Protein 5U3F (pdb70)

Secondary structure (DSSP, 8-state):
--SEEEEEEEETTTEEEEEEEEES--EEE-TTBTHHHH--EEE--EEEEE-TTS-EEEESHHHHHHHHHHHHHHTT-PPPPHHHHHHHHHHHHHHHGGGSPPTTSS--EEEEEEEEE--B--SSS--SEEEEEEEEEE---EEEEE-SS-----TTSSTTS-BHHHHHTTHHHHHHHHTTT-SEEEEE-TTTS-BEEEESS-EEEEEES-GGG-EEEEE---SSS---HHHHHHHHHHHHTT-EEEEE--BHHHHHHHHHTTSEEEEEEEETTTEEEEEEEEEETTEEEESTTSSPPHHHHHHHHHHHHHHHTSS--TT--EEE--/---SEEEEEEEETTTEEEEEEEEES--EEE-TTBTHHHH--EEE--EEEEE-TTS-EEEESHHHHHHHHHHHHHHTT-PPPPHHHHHHHHHHHHHHHGGGSPPTTSS--EEEEEEEEE--B--SSS--SEEEEEEEEEE----EEEEE-SS-----TTTTTTS-BHHHHHTTHHHHHHHHHTT-SEEEEE-TTTS-BEEEESSSEEEEEES-GGG-EEEEEPP-SSS---HHHHHHHHHHHHHT-EEEEE--BHHHHHHHHHTT-EEEEEEEETTTEEEEEEEEEETTEEEE-TTSSPPHHHHHHHHHHHHHHHTSS--TT--EEE--

Organism: Mycobacterium tuberculosis (strain ATCC 25618 / H37Rv) (NCBI:txid83332)

B-factor: mean 23.97, std 9.22, range [9.83, 83.54]

InterPro domains:
  IPR001544 Aminotransferase class IV [PF01063] (76-323)
  IPR005786 Branched-chain amino acid aminotransferase II [PIRSF006468] (15-367)
  IPR005786 Branched-chain amino acid aminotransferase II [PTHR11825] (14-365)
  IPR005786 Branched-chain amino acid aminotransferase II [TIGR01123] (50-366)
  IPR018300 Aminotransferase, class IV, conserved site [PS00770] (240-273)
  IPR033939 Branched-chain aminotransferase [cd01557] (62-355)
  IPR036038 Aminotransferase-like, PLP-dependent enzymes [SSF56752] (4-364)
  IPR043131 Branched-chain-amino-acid aminotransferase-like, N-terminal [G3DSA:3.30.470.10] (30-364)
  IPR043132 Branched-chain-amino-acid aminotransferase-like, C-terminal [G3DSA:3.20.10.10] (178-350)

Nearest PDB structures (foldseek):
  5u3f-assembly1_A  TM=1.003E+00  e=4.393E-73  Mycobacterium tuberculosis H37Rv
  5u3f-assembly1_B  TM=1.001E+00  e=2.707E-70  Mycobacterium tuberculosis H37Rv
  3ht5-assembly1_A-2  TM=1.002E+00  e=5.177E-70  Mycobacterium tuberculosis
  3jz6-assembly1_B  TM=9.894E-01  e=5.009E-62  Mycolicibacterium smegmatis
  4dqn-assembly1_A-2  TM=9.386E-01  e=2.807E-36  Streptococcus mutans

Solvent-accessible surface area: 24014 Å² total; per-residue (Å²): 115,0,80,54,3,0,0,2,36,38,36,122,88,172,27,38,63,82,54,96,53,37,96,26,17,92,6,104,8,46,0,12,0,0,0,1,1,2,0,0,1,1,4,0,4,5,10,0,21,59,52,108,118,36,17,0,6,1,18,32,7,104,24,4,1,40,28,2,60,49,0,0,113,32,0,21,5,38,67,2,64,50,78,49,1,62,68,0,0,110,34,0,0,66,72,1,74,100,89,4,24,49,52,57,36,102,111,1,0,37,0,10,0,0,0,0,0,28,20,62,20,38,44,52,87,43,8,39,77,3,32,0,0,0,4,2,32,77,59,115,55,20,8,0,21,0,2,72,116,43,2,21,8,2,38,25,14,12,1,44,4,25,4,0,4,5,14,0,8,6,2,46,0,48,49,63,0,71,154,42,54,8,83,38,0,0,3,10,18,1,55,75,91,96,29,4,10,10,1,16,61,23,8,0,0,0,0,0,25,74,44,85,94,3,69,2,0,1,6,69,91,51,37,3,2,25,46,9,18,9,7,52,0,0,13,62,10,0,105,86,69,65,40,61,41,59,86,59,125,1,14,9,97,37,0,59,151,42,10,92,85,44,68,1,36,15,3,0,0,1,12,46,83,37,6,4,17,10,5,18,66,0,51,45,33,107,45,100,28,151,6,53,89,10,119,60,14,131,8,0,72,50,5,35,84,53,0,8,5,9,11,67,38,97,105,80,46,114,72,60,22,23,56,173,6,19,234,80,2,80,54,3,0,0,1,34,38,31,129,82,172,22,39,45,80,50,93,51,36,99,26,17,92,5,103,4,42,0,10,0,6,0,1,1,4,0,0,1,2,5,0,4,6,12,0,19,58,51,106,116,34,28,0,7,4,17,40,7,100,22,4,1,40,30,2,62,45,0,0,117,35,0,20,5,37,65,3,64,51,79,50,1,37,81,0,0,118,42,0,0,80,76,2,74,100,89,3,26,51,51,52,38,99,112,1,0,37,0,11,0,0,0,0,0,28,40,63,25,40,46,54,179,45,8,47,75,4,33,0,0,0,3,1,21,62,60,86,75,52,23,8,0,22,0,4,72,101,34,2,21,9,12,35,24,13,13,1,40,5,25,4,0,4,4,11,0,6,5,1,48,1,58,48,54,2,71,149,42,53,7,93,51,9,0,4,9,8,1,54,92,89,108,46,4,11,9,1,23,60,22,9,0,0,0,0,19,32,78,51,68,95,1,106,2,0,1,6,64,87,42,40,4,2,23,45,9,20,9,9,72,0,0,15,63,6,0,92,80,69,56,33,38,48,46,89,62,106,0,28,8,99,28,0,59,147,46,12,86,79,51,85,3,39,13,3,0,0,1,11,48,80,37,6,0,11,4,6,19,75,0,53,38,37,106,45,97,19,174,5,61,104,18,119,46,15,152,9,0,50,51,5,17,91,34,0,9,8,3,11,58,37,120,104,75,48,108,65,59,24,24,58,169,8,14

CATH classification: 3.30.470.10 (+1 more: 3.20.10.10)

GO terms:
  GO:0030170 pyridoxal phosphate binding (F, IDA)
  GO:0004084 branched-chain-amino-acid:2-oxoglutarate transaminase activity (F, IDA)
  GO:0071267 L-methionine salvage (P, IDA)
  GO:0009082 branched-chain amino acid biosynthetic process (P, IDA)
  GO:0005515 protein binding (F, IPI)
  GO:0018272 protein-pyridoxal-5-phosphate linkage via peptidyl-N6-pyridoxal phosphate-L-lysine (P, IDA)
  GO:0009081 branched-chain amino acid metabolic process (P, IDA)

Sequence (654 aa):
HTDHMVSIDYAEGRGWHNARVIPYGPIELDPSSAIVLHYAQEVFEGLKAYRWADGSIVSFRADANAARLRSSSARRLAIPELPDAVFIESLRQLIAVDKAWVPGAGGEEALYLRPFIFATEPGLGVRPATQYRYLLIASPAAPVSVWVSTEYVRACPGGTGAAKFGGNYAASLLAQAEAAENGCDQVVWLDAVERRYIEEMGGMNIFFVLGSGGSARLVTPELSGSLLPGITRDSLLQLAIDAGFAVEERRIDIDEWQKKAAAGEITEVFACGTAAVITPVARVRHGASEFRIADGQPGEVTMALRDTLTGIQRGTFADTHGWMARLGGYHTDHMVSIDYAEGRGWHNARVIPYGPIELDPSSAIVLHYAQEVFEGLKAYRWADGSIVSFRADANAARLRSSSARRLAIPELPDAVFIESLRQLIAVDKAWVPGAGGEEALYLRPFIFATEPGLGVRPATQYRYLLIASPAIAPVSVWVSTEYVRACPGGTGAAKFGGNYAASSLLAQAEAAENGCDQVVWLDAVERRYIEEMGGMNIFFVLGSGGSARLVTPELSGSLLPGITRDSLLQLAIDAGFAVEERRIDIDEWQKKAAAGEITEVFACGTAAVITPVARVRHGASEFRIADGQPGEVTMALRDTLTGIQRGTFADTHGWMARLG

Structure (mmCIF, N/CA/C/O backbone):
data_5U3F
#
_entry.id   5U3F
#
_cell.length_a   91.892
_cell.length_b   80.464
_cell.length_c   81.250
_cell.angle_alpha   90.00
_cell.angle_beta   90.00
_cell.angle_gamma   90.00
#
_symmetry.space_group_name_H-M   'P 21 21 21'
#
loop_
_entity.id
_entity.type
_entity.pdbx_description
1 polymer 'Branched-chain-amino-acid aminotransferase'
2 non-polymer '(5-hydroxy-6-methyl-4-{[(3-oxo-2,3-dihydro-1,2-oxazol-4-yl)amino]methyl}pyridin-3-yl)methyl dihydrogen phosphate'
3 water water
#
loop_
_atom_site.group_PDB
_atom_site.id
_atom_site.type_symbol
_atom_site.label_atom_id
_atom_site.label_alt_id
_atom_site.label_comp_id
_atom_site.label_asym_id
_atom_site.label_entity_id
_atom_site.label_seq_id
_atom_site.pdbx_PDB_ins_code
_atom_site.Cartn_x
_atom_site.Cartn_y
_atom_site.Cartn_z
_atom_site.occupancy
_atom_site.B_iso_or_equiv
_atom_site.auth_seq_id
_atom_site.auth_comp_id
_atom_site.auth_asym_id
_atom_site.auth_atom_id
_atom_site.pdbx_PDB_model_num
ATOM 1 N N . HIS A 1 35 ? -10.432 -1.238 -30.156 1.00 23.08 35 HIS A N 1
ATOM 2 C CA . HIS A 1 35 ? -10.972 -2.593 -30.081 1.00 21.40 35 HIS A CA 1
ATOM 3 C C . HIS A 1 35 ? -12.015 -2.822 -31.171 1.00 22.33 35 HIS A C 1
ATOM 4 O O . HIS A 1 35 ? -12.669 -1.887 -31.612 1.00 24.45 35 HIS A O 1
ATOM 11 N N . THR A 1 36 ? -12.181 -4.073 -31.583 1.00 20.43 36 THR A N 1
ATOM 12 C CA . THR A 1 36 ? -13.179 -4.425 -32.603 1.00 22.99 36 THR A CA 1
ATOM 13 C C . THR A 1 36 ? -14.570 -4.554 -31.981 1.00 21.14 36 THR A C 1
ATOM 14 O O . THR A 1 36 ? -14.749 -4.277 -30.790 1.00 22.40 36 THR A O 1
ATOM 18 N N . ASP A 1 37 ? -15.573 -4.944 -32.773 1.00 18.66 37 ASP A N 1
ATOM 19 C CA . ASP A 1 37 ? -16.967 -4.840 -32.305 1.00 17.51 37 ASP A CA 1
ATOM 20 C C . ASP A 1 37 ? -17.414 -5.922 -31.323 1.00 19.79 37 ASP A C 1
ATOM 21 O O . ASP A 1 37 ? -18.313 -5.678 -30.493 1.00 18.30 37 ASP A O 1
ATOM 26 N N . HIS A 1 38 ? -16.792 -7.099 -31.409 1.00 19.58 38 HIS A N 1
ATOM 27 C CA . HIS A 1 38 ? -17.207 -8.270 -30.651 1.00 19.12 38 HIS A CA 1
ATOM 28 C C . HIS A 1 38 ? -16.091 -8.852 -29.776 1.00 18.24 38 HIS A C 1
ATOM 29 O O . HIS A 1 38 ? -14.938 -8.434 -29.871 1.00 19.28 38 HIS A O 1
ATOM 36 N N . MET A 1 39 ? -16.467 -9.786 -28.913 1.00 21.35 39 MET A N 1
ATOM 37 C CA . MET A 1 39 ? -15.506 -10.545 -28.131 1.00 16.92 39 MET A CA 1
ATOM 38 C C . MET A 1 39 ? -16.069 -11.932 -27.879 1.00 21.23 39 MET A C 1
ATOM 39 O O . MET A 1 39 ? -17.293 -12.148 -27.919 1.00 19.73 39 MET A O 1
ATOM 44 N N . VAL A 1 40 ? -15.175 -12.885 -27.626 1.00 16.26 40 VAL A N 1
ATOM 45 C CA . VAL A 1 40 ? -15.602 -14.244 -27.357 1.00 19.14 40 VAL A CA 1
ATOM 46 C C . VAL A 1 40 ? -15.453 -14.479 -25.858 1.00 21.88 40 VAL A C 1
ATOM 47 O O . VAL A 1 40 ? -14.412 -14.158 -25.279 1.00 20.19 40 VAL A O 1
ATOM 51 N N . SER A 1 41 ? -16.514 -14.996 -25.248 1.00 15.67 41 SER A N 1
ATOM 52 C CA . SER A 1 41 ? -16.564 -15.315 -23.808 1.00 15.41 41 SER A CA 1
ATOM 53 C C . SER A 1 41 ? -16.754 -16.809 -23.575 1.00 16.83 41 SER A C 1
ATOM 54 O O . SER A 1 41 ? -17.601 -17.456 -24.210 1.00 17.11 41 SER A O 1
ATOM 57 N N . ILE A 1 42 ? -15.965 -17.365 -22.664 1.00 16.37 42 ILE A N 1
ATOM 58 C CA . ILE A 1 42 ? -16.102 -18.751 -22.244 1.00 15.32 42 ILE A CA 1
ATOM 59 C C . ILE A 1 42 ? -15.950 -18.824 -20.724 1.00 19.06 42 ILE A C 1
ATOM 60 O O . ILE A 1 42 ? -15.092 -18.141 -20.148 1.00 18.87 42 ILE A O 1
ATOM 65 N N . ASP A 1 43 ? -16.787 -19.635 -20.076 1.00 17.72 43 ASP A N 1
ATOM 66 C CA . ASP A 1 43 ? -16.781 -19.739 -18.623 1.00 19.33 43 ASP A CA 1
ATOM 67 C C . ASP A 1 43 ? -16.224 -21.083 -18.170 1.00 19.54 43 ASP A C 1
ATOM 68 O O . ASP A 1 43 ? -16.337 -22.100 -18.859 1.00 21.23 43 ASP A O 1
ATOM 73 N N . TYR A 1 44 ? -15.591 -21.072 -17.010 1.00 18.80 44 TYR A N 1
ATOM 74 C CA . TYR A 1 44 ? -15.211 -22.303 -16.346 1.00 18.76 44 TYR A CA 1
ATOM 75 C C . TYR A 1 44 ? -15.942 -22.446 -15.004 1.00 19.97 44 TYR A C 1
ATOM 76 O O . TYR A 1 44 ? -15.966 -21.509 -14.218 1.00 19.05 44 TYR A O 1
ATOM 85 N N . ALA A 1 45 ? -16.511 -23.624 -14.740 1.00 18.94 45 ALA A N 1
ATOM 86 C CA . ALA A 1 45 ? -17.026 -23.941 -13.404 1.00 23.36 45 ALA A CA 1
ATOM 87 C C . ALA A 1 45 ? -16.551 -25.334 -13.026 1.00 27.35 45 ALA A C 1
ATOM 88 O O . ALA A 1 45 ? -16.559 -26.240 -13.860 1.00 24.41 45 ALA A O 1
ATOM 90 N N . GLU A 1 46 ? -16.098 -25.502 -11.787 1.00 29.72 46 GLU A N 1
ATOM 91 C CA . GLU A 1 46 ? -15.519 -26.780 -11.374 1.00 34.52 46 GLU A CA 1
ATOM 92 C C . GLU A 1 46 ? -16.573 -27.880 -11.537 1.00 37.23 46 GLU A C 1
ATOM 93 O O . GLU A 1 46 ? -17.761 -27.675 -11.248 1.00 34.76 46 GLU A O 1
ATOM 99 N N . GLY A 1 47 ? -16.145 -29.018 -12.073 1.00 36.75 47 GLY A N 1
ATOM 100 C CA . GLY A 1 47 ? -17.064 -30.098 -12.374 1.00 44.43 47 GLY A CA 1
ATOM 101 C C . GLY A 1 47 ? -17.636 -30.032 -13.779 1.00 37.44 47 GLY A C 1
ATOM 102 O O . GLY A 1 47 ? -17.988 -31.059 -14.354 1.00 41.49 47 GLY A O 1
ATOM 103 N N . ARG A 1 48 ? -17.721 -28.829 -14.338 1.00 33.48 48 ARG A N 1
ATOM 104 C CA . ARG A 1 48 ? -18.291 -28.646 -15.673 1.00 30.36 48 ARG A CA 1
ATOM 105 C C . ARG A 1 48 ? -17.221 -28.349 -16.741 1.00 32.16 48 ARG A C 1
ATOM 106 O O . ARG A 1 48 ? -17.463 -28.492 -17.930 1.00 32.08 48 ARG A O 1
ATOM 114 N N . GLY A 1 49 ? -16.025 -27.957 -16.320 1.00 30.67 49 GLY A N 1
ATOM 115 C CA . GLY A 1 49 ? -15.001 -27.567 -17.281 1.00 26.57 49 GLY A CA 1
ATOM 116 C C . GLY A 1 49 ? -15.306 -26.249 -17.969 1.00 23.02 49 GLY A C 1
ATOM 117 O O . GLY A 1 49 ? -16.143 -25.467 -17.520 1.00 26.06 49 GLY A O 1
ATOM 118 N N . TRP A 1 50 ? -14.612 -26.002 -19.074 1.00 18.25 50 TRP A N 1
ATOM 119 C CA . TRP A 1 50 ? -14.847 -24.816 -19.870 1.00 21.35 50 TRP A CA 1
ATOM 120 C C . TRP A 1 50 ? -16.110 -25.010 -20.678 1.00 30.08 50 TRP A C 1
ATOM 121 O O . TRP A 1 50 ? -16.274 -26.029 -21.349 1.00 29.52 50 TRP A O 1
ATOM 132 N N . HIS A 1 51 ? -17.014 -24.042 -20.592 1.00 24.81 51 HIS A N 1
ATOM 133 C CA . HIS A 1 51 ? -18.306 -24.152 -21.255 1.00 27.69 51 HIS A CA 1
ATOM 134 C C . HIS A 1 51 ? -18.915 -22.792 -21.577 1.00 30.11 51 HIS A C 1
ATOM 135 O O . HIS A 1 51 ? -18.360 -21.743 -21.238 1.00 24.06 51 HIS A O 1
ATOM 142 N N . ASN A 1 52 ? -20.082 -22.833 -22.215 1.00 28.99 52 ASN A N 1
ATOM 143 C CA . ASN A 1 52 ? -20.871 -21.642 -22.513 1.00 27.57 52 ASN A CA 1
ATOM 144 C C . ASN A 1 52 ? -20.114 -20.632 -23.389 1.00 22.46 52 ASN A C 1
ATOM 145 O O . ASN A 1 52 ? -20.168 -19.430 -23.144 1.00 24.19 52 ASN A O 1
ATOM 150 N N . ALA A 1 53 ? -19.414 -21.128 -24.404 1.00 21.48 53 ALA A N 1
ATOM 151 C CA . ALA A 1 53 ? -18.699 -20.252 -25.330 1.00 23.13 53 ALA A CA 1
ATOM 152 C C . ALA A 1 53 ? -19.706 -19.478 -26.170 1.00 25.61 53 ALA A C 1
ATOM 153 O O . ALA A 1 53 ? -20.660 -20.052 -26.693 1.00 27.59 53 ALA A O 1
ATOM 155 N N . ARG A 1 54 ? -19.499 -18.171 -26.282 1.00 22.96 54 ARG A N 1
ATOM 156 C CA . ARG A 1 54 ? -20.424 -17.320 -26.996 1.00 25.12 54 ARG A CA 1
ATOM 157 C C . ARG A 1 54 ? -19.746 -16.057 -27.507 1.00 23.38 54 ARG A C 1
ATOM 158 O O . ARG A 1 54 ? -18.804 -15.531 -26.908 1.00 24.35 54 ARG A O 1
ATOM 166 N N . VAL A 1 55 ? -20.216 -15.599 -28.650 1.00 20.98 55 VAL A N 1
ATOM 167 C CA . VAL A 1 55 ? -19.734 -14.374 -29.252 1.00 18.21 55 VAL A CA 1
ATOM 168 C C . VAL A 1 55 ? -20.676 -13.257 -28.861 1.00 23.75 55 VAL A C 1
ATOM 169 O O . VAL A 1 55 ? -21.875 -13.352 -29.120 1.00 24.54 55 VAL A O 1
ATOM 173 N N . ILE A 1 56 ? -20.153 -12.203 -28.246 1.00 20.19 56 ILE A N 1
ATOM 174 C CA . ILE A 1 56 ? -20.997 -11.111 -27.768 1.00 16.83 56 ILE A CA 1
ATOM 175 C C . ILE A 1 56 ? -20.382 -9.762 -28.118 1.00 20.09 56 ILE A C 1
ATOM 176 O O . ILE A 1 56 ? -19.221 -9.700 -28.508 1.00 17.96 56 ILE A O 1
ATOM 181 N N . PRO A 1 57 ? -21.154 -8.667 -28.011 1.00 20.32 57 PRO A N 1
ATOM 182 C CA . PRO A 1 57 ? -20.507 -7.381 -28.273 1.00 16.78 57 PRO A CA 1
ATOM 183 C C . PRO A 1 57 ? -19.377 -7.096 -27.302 1.00 20.86 57 PRO A C 1
ATOM 184 O O . PRO A 1 57 ? -19.447 -7.548 -26.164 1.00 21.33 57 PRO A O 1
ATOM 188 N N . TYR A 1 58 ? -18.360 -6.363 -27.747 1.00 20.31 58 TYR A N 1
ATOM 189 C CA . TYR A 1 58 ? -17.358 -5.828 -26.820 1.00 16.45 58 TYR A CA 1
ATOM 190 C C . TYR A 1 58 ? -18.051 -4.848 -25.878 1.00 19.92 58 TYR A C 1
ATOM 191 O O . TYR A 1 58 ? -18.639 -3.856 -26.332 1.00 20.89 58 TYR A O 1
ATOM 200 N N . GLY A 1 59 ? -17.960 -5.093 -24.572 1.00 19.52 59 GLY A N 1
ATOM 201 C CA . GLY A 1 59 ? -18.634 -4.243 -23.602 1.00 18.96 59 GLY A CA 1
ATOM 202 C C . GLY A 1 59 ? -18.155 -4.550 -22.195 1.00 19.08 59 GLY A C 1
ATOM 203 O O . GLY A 1 59 ? -17.409 -5.503 -22.026 1.00 18.41 59 GLY A O 1
ATOM 204 N N . PRO A 1 60 ? -18.584 -3.750 -21.194 1.00 20.69 60 PRO A N 1
ATOM 205 C CA . PRO A 1 60 ? -18.194 -3.936 -19.788 1.00 19.48 60 PRO A CA 1
ATOM 206 C C . PRO A 1 60 ? -18.551 -5.305 -19.308 1.00 17.95 60 PRO A C 1
ATOM 207 O O . PRO A 1 60 ? -19.561 -5.868 -19.744 1.00 24.55 60 PRO A O 1
ATOM 211 N N . ILE A 1 61 ? -17.740 -5.852 -18.416 1.00 18.93 61 ILE A N 1
ATOM 212 C CA . ILE A 1 61 ? -18.084 -7.100 -17.773 1.00 19.64 61 ILE A CA 1
ATOM 213 C C . ILE A 1 61 ? -18.255 -6.856 -16.275 1.00 25.60 61 ILE A C 1
ATOM 214 O O . ILE A 1 61 ? -17.816 -5.832 -15.761 1.00 24.22 61 ILE A O 1
ATOM 219 N N . GLU A 1 62 ? -18.906 -7.781 -15.579 1.00 24.63 62 GLU A N 1
ATOM 220 C CA . GLU A 1 62 ? -19.143 -7.609 -14.154 1.00 20.53 62 GLU A CA 1
ATOM 221 C C . GLU A 1 62 ? -18.335 -8.591 -13.331 1.00 22.94 62 GLU A C 1
ATOM 222 O O . GLU A 1 62 ? -18.127 -9.736 -13.742 1.00 20.93 62 GLU A O 1
ATOM 228 N N . LEU A 1 63 ? -17.896 -8.130 -12.160 1.00 20.18 63 LEU A N 1
ATOM 229 C CA . LEU A 1 63 ? -17.209 -8.957 -11.178 1.00 17.56 63 LEU A CA 1
ATOM 230 C C . LEU A 1 63 ? -17.748 -8.669 -9.790 1.00 18.40 63 LEU A C 1
ATOM 231 O O . LEU A 1 63 ? -18.054 -7.523 -9.457 1.00 20.93 63 LEU A O 1
ATOM 236 N N . ASP A 1 64 ? -17.862 -9.711 -8.979 1.00 14.81 64 ASP A N 1
ATOM 237 C CA . ASP A 1 64 ? -18.079 -9.512 -7.540 1.00 19.40 64 ASP A CA 1
ATOM 238 C C . ASP A 1 64 ? -16.879 -8.751 -6.964 1.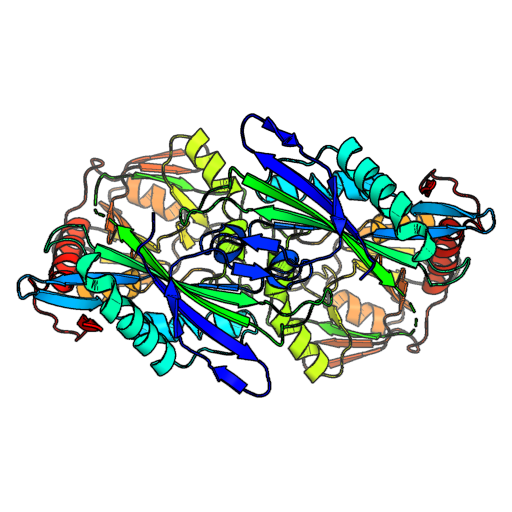00 18.73 64 ASP A C 1
ATOM 239 O O . ASP A 1 64 ? -15.764 -8.950 -7.414 1.00 16.93 64 ASP A O 1
ATOM 244 N N . PRO A 1 65 ? -17.100 -7.850 -5.991 1.00 18.63 65 PRO A N 1
ATOM 245 C CA . PRO A 1 65 ? -15.935 -7.170 -5.391 1.00 17.92 65 PRO A CA 1
ATOM 246 C C . PRO A 1 65 ? -14.867 -8.137 -4.825 1.00 16.36 65 PRO A C 1
ATOM 247 O O . PRO A 1 65 ? -13.689 -7.777 -4.775 1.00 17.78 65 PRO A O 1
ATOM 251 N N . SER A 1 66 ? -15.281 -9.339 -4.429 1.00 16.85 66 SER A N 1
ATOM 252 C CA A SER A 1 66 ? -14.331 -10.286 -3.859 0.55 17.96 66 SER A CA 1
ATOM 253 C CA B SER A 1 66 ? -14.389 -10.333 -3.844 0.45 17.96 66 SER A CA 1
ATOM 254 C C . SER A 1 66 ? -13.808 -11.265 -4.900 1.00 17.74 66 SER A C 1
ATOM 255 O O . SER A 1 66 ? -13.157 -12.238 -4.554 1.00 17.07 66 SER A O 1
ATOM 260 N N . ALA A 1 67 ? -14.084 -10.999 -6.182 1.00 17.65 67 ALA A N 1
ATOM 261 C CA . ALA A 1 67 ? -13.520 -11.867 -7.223 1.00 17.19 67 ALA A CA 1
ATOM 262 C C . ALA A 1 67 ? -11.997 -11.999 -7.053 1.00 15.90 67 ALA A C 1
ATOM 263 O O . ALA A 1 67 ? -11.274 -11.011 -6.923 1.00 15.29 67 ALA A O 1
ATOM 265 N N . ILE A 1 68 ? -11.514 -13.229 -7.084 1.00 14.94 68 ILE A N 1
ATOM 266 C CA . ILE A 1 68 ? -10.139 -13.516 -6.766 1.00 16.13 68 ILE A CA 1
ATOM 267 C C . ILE A 1 68 ? -9.139 -12.703 -7.618 1.00 15.70 68 ILE A C 1
ATOM 268 O O . ILE A 1 68 ? -8.108 -12.286 -7.097 1.00 16.87 68 ILE A O 1
ATOM 273 N N . VAL A 1 69 ? -9.461 -12.411 -8.880 1.00 13.38 69 VAL A N 1
ATOM 274 C CA . VAL A 1 69 ? -8.506 -11.682 -9.720 1.00 13.38 69 VAL A CA 1
ATOM 275 C C . VAL A 1 69 ? -8.233 -10.289 -9.186 1.00 14.05 69 VAL A C 1
ATOM 276 O O . VAL A 1 69 ? -7.145 -9.769 -9.374 1.00 13.78 69 VAL A O 1
ATOM 280 N N . LEU A 1 70 ? -9.206 -9.700 -8.496 1.00 16.07 70 LEU A N 1
ATOM 281 C CA . LEU A 1 70 ? -9.029 -8.352 -7.957 1.00 14.24 70 LEU A CA 1
ATOM 282 C C . LEU A 1 70 ? -8.165 -8.289 -6.686 1.00 14.23 70 LEU A C 1
ATOM 283 O O . LEU A 1 70 ? -7.793 -7.204 -6.268 1.00 15.85 70 LEU A O 1
ATOM 288 N N . HIS A 1 71 ? -7.839 -9.442 -6.109 1.00 14.49 71 HIS A N 1
ATOM 289 C CA . HIS A 1 71 ? -7.093 -9.513 -4.859 1.00 15.55 71 HIS A CA 1
ATOM 290 C C . HIS A 1 71 ? -5.780 -10.262 -5.035 1.00 13.58 71 HIS A C 1
ATOM 291 O O . HIS A 1 71 ? -4.723 -9.842 -4.514 1.00 13.39 71 HIS A O 1
ATOM 298 N N . TYR A 1 72 ? -5.827 -11.376 -5.760 1.00 15.21 72 TYR A N 1
ATOM 299 C CA . TYR A 1 72 ? -4.668 -12.246 -5.782 1.00 14.16 72 TYR A CA 1
ATOM 300 C C . TYR A 1 72 ? -4.215 -12.534 -7.197 1.00 15.14 72 TYR A C 1
ATOM 301 O O . TYR A 1 72 ? -3.435 -13.460 -7.402 1.00 14.69 72 TYR A O 1
ATOM 310 N N . ALA A 1 73 ? -4.691 -11.736 -8.156 1.00 13.25 73 ALA A N 1
ATOM 311 C CA . ALA A 1 73 ? -4.092 -11.651 -9.477 1.00 16.14 73 ALA A CA 1
ATOM 312 C C . ALA A 1 73 ? -3.980 -13.003 -10.212 1.00 15.07 73 ALA A C 1
ATOM 313 O O . ALA A 1 73 ? -3.022 -13.234 -10.937 1.00 13.02 73 ALA A O 1
ATOM 315 N N . GLN A 1 74 ? -4.955 -13.887 -10.026 1.00 14.81 74 GLN A N 1
ATOM 316 C CA . GLN A 1 74 ? -4.903 -15.177 -10.691 1.00 11.83 74 GLN A CA 1
ATOM 317 C C . GLN A 1 74 ? -5.414 -15.018 -12.113 1.00 12.97 74 GLN A C 1
ATOM 318 O O . GLN A 1 74 ? -6.623 -15.029 -12.363 1.00 14.96 74 GLN A O 1
ATOM 324 N N . GLU A 1 75 ? -4.463 -14.839 -13.021 1.00 14.69 75 GLU A N 1
ATOM 325 C CA . GLU A 1 75 ? -4.736 -14.474 -14.409 1.00 13.75 75 GLU A CA 1
ATOM 326 C C . GLU A 1 75 ? -3.530 -14.790 -15.289 1.00 14.51 75 GLU A C 1
ATOM 327 O O . GLU A 1 75 ? -2.372 -14.681 -14.851 1.00 13.20 75 GLU A O 1
ATOM 333 N N . VAL A 1 76 ? -3.807 -15.136 -16.543 1.00 12.90 76 VAL A N 1
ATOM 334 C CA . VAL A 1 76 ? -2.761 -15.354 -17.547 1.00 11.88 76 VAL A CA 1
ATOM 335 C C . VAL A 1 76 ? -3.280 -14.914 -18.916 1.00 15.73 76 VAL A C 1
ATOM 336 O O . VAL A 1 76 ? -4.501 -14.820 -19.137 1.00 13.94 76 VAL A O 1
ATOM 340 N N . PHE A 1 77 ? -2.362 -14.632 -19.837 1.00 15.09 77 PHE A N 1
ATOM 341 C CA . PHE A 1 77 ? -2.783 -14.103 -21.140 1.00 12.79 77 PHE A CA 1
ATOM 342 C C . PHE A 1 77 ? -1.843 -14.485 -22.287 1.00 15.29 77 PHE A C 1
ATOM 343 O O . PHE A 1 77 ? -0.778 -15.048 -22.079 1.00 14.59 77 PHE A O 1
ATOM 351 N N . GLU A 1 78 ? -2.289 -14.196 -23.511 1.00 11.63 78 GLU A N 1
ATOM 352 C CA . GLU A 1 78 ? -1.532 -14.465 -24.722 1.00 14.09 78 GLU A CA 1
ATOM 353 C C . GLU A 1 78 ? -1.618 -13.269 -25.643 1.00 13.90 78 GLU A C 1
ATOM 354 O O . GLU A 1 78 ? -2.339 -12.310 -25.349 1.00 14.43 78 GLU A O 1
ATOM 360 N N . GLY A 1 79 ? -0.866 -13.310 -26.750 1.00 13.30 79 GLY A N 1
ATOM 361 C CA . GLY A 1 79 ? -0.952 -12.300 -27.781 1.00 14.99 79 GLY A CA 1
ATOM 362 C C . GLY A 1 79 ? -0.458 -12.874 -29.091 1.00 13.69 79 GLY A C 1
ATOM 363 O O . GLY A 1 79 ? 0.539 -13.595 -29.130 1.00 17.21 79 GLY A O 1
ATOM 364 N N . LEU A 1 80 ? -1.183 -12.585 -30.159 1.00 15.44 80 LEU A N 1
ATOM 365 C CA . LEU A 1 80 ? -0.864 -13.131 -31.485 1.00 13.22 80 LEU A CA 1
ATOM 366 C C . LEU A 1 80 ? -1.633 -12.332 -32.511 1.00 15.28 80 LEU A C 1
ATOM 367 O O . LEU A 1 80 ? -2.518 -11.569 -32.152 1.00 17.22 80 LEU A O 1
ATOM 372 N N . LYS A 1 81 ? -1.287 -12.488 -33.792 1.00 13.95 81 LYS A N 1
ATOM 373 C CA . LYS A 1 81 ? -1.924 -11.666 -34.813 1.00 16.31 81 LYS A CA 1
ATOM 374 C C . LYS A 1 81 ? -2.679 -12.472 -35.844 1.00 14.61 81 LYS A C 1
ATOM 375 O O . LYS A 1 81 ? -2.367 -13.642 -36.062 1.00 20.14 81 LYS A O 1
ATOM 381 N N . ALA A 1 82 ? -3.671 -11.820 -36.455 1.00 16.40 82 ALA A N 1
ATOM 382 C CA . ALA A 1 82 ? -4.360 -12.341 -37.639 1.00 16.37 82 ALA A CA 1
ATOM 383 C C . ALA A 1 82 ? -3.975 -11.483 -38.823 1.00 17.50 82 ALA A C 1
ATOM 384 O O . ALA A 1 82 ? -3.995 -10.241 -38.756 1.00 17.42 82 ALA A O 1
ATOM 386 N N . TYR A 1 83 ? -3.582 -12.147 -39.905 1.00 16.36 83 TYR A N 1
ATOM 387 C CA . TYR A 1 83 ? -3.077 -11.445 -41.083 1.00 17.85 83 TYR A CA 1
ATOM 388 C C . TYR A 1 83 ? -3.986 -11.691 -42.252 1.00 16.34 83 TYR A C 1
ATOM 389 O O . TYR A 1 83 ? -4.497 -12.806 -42.419 1.00 17.35 83 TYR A O 1
ATOM 398 N N . ARG A 1 84 ? -4.175 -10.670 -43.076 1.00 17.19 84 ARG A N 1
ATOM 399 C CA . ARG A 1 84 ? -4.920 -10.856 -44.330 1.00 15.94 84 ARG A CA 1
ATOM 400 C C . ARG A 1 84 ? -3.958 -11.157 -45.473 1.00 17.95 84 ARG A C 1
ATOM 401 O O . ARG A 1 84 ? -2.930 -10.498 -45.615 1.00 23.75 84 ARG A O 1
ATOM 409 N N . TRP A 1 85 ? -4.277 -12.155 -46.288 1.00 18.12 85 TRP A N 1
ATOM 410 C CA . TRP A 1 85 ? -3.413 -12.482 -47.421 1.00 17.89 85 TRP A CA 1
ATOM 411 C C . TRP A 1 85 ? -4.000 -12.035 -48.753 1.00 19.26 85 TRP A C 1
ATOM 412 O O . TRP A 1 85 ? -5.149 -11.631 -48.830 1.00 21.00 85 TRP A O 1
ATOM 423 N N . ALA A 1 86 ? -3.173 -12.071 -49.794 1.00 18.27 86 ALA A N 1
ATOM 424 C CA . ALA A 1 86 ? -3.577 -11.595 -51.117 1.00 17.98 86 ALA A CA 1
ATOM 425 C C . ALA A 1 86 ? -4.762 -12.366 -51.699 1.00 21.95 86 ALA A C 1
ATOM 426 O O . ALA A 1 86 ? -5.523 -11.820 -52.501 1.00 24.63 86 ALA A O 1
ATOM 428 N N . ASP A 1 87 ? -4.907 -13.633 -51.320 1.00 20.40 87 ASP A N 1
ATOM 429 C CA . ASP A 1 87 ? -5.992 -14.474 -51.834 1.00 23.61 87 ASP A CA 1
ATOM 430 C C . ASP A 1 87 ? -7.299 -14.273 -51.074 1.00 26.22 87 ASP A C 1
ATOM 431 O O . ASP A 1 87 ? -8.307 -14.940 -51.363 1.00 23.89 87 ASP A O 1
ATOM 436 N N . GLY A 1 88 ? -7.264 -13.353 -50.115 1.00 21.09 88 GLY A N 1
ATOM 437 C CA . GLY A 1 88 ? -8.435 -12.954 -49.347 1.00 23.45 88 GLY A CA 1
ATOM 438 C C . GLY A 1 88 ? -8.617 -13.731 -48.048 1.00 23.21 88 GLY A C 1
ATOM 439 O O . GLY A 1 88 ? -9.552 -13.471 -47.287 1.00 23.30 88 GLY A O 1
ATOM 440 N N . SER A 1 89 ? -7.740 -14.695 -47.796 1.00 18.77 89 SER A N 1
ATOM 441 C CA . SER A 1 89 ? -7.844 -15.481 -46.567 1.00 20.15 89 SER A CA 1
ATOM 442 C C . SER A 1 89 ? -7.298 -14.690 -45.366 1.00 22.25 89 SER A C 1
ATOM 443 O O . SER A 1 89 ? -6.535 -13.736 -45.525 1.00 20.11 89 SER A O 1
ATOM 446 N N . ILE A 1 90 ? -7.721 -15.097 -44.174 1.00 19.32 90 ILE A N 1
ATOM 447 C CA . ILE A 1 90 ? -7.202 -14.567 -42.916 1.00 19.07 90 ILE A CA 1
ATOM 448 C C . ILE A 1 90 ? -6.437 -15.720 -42.270 1.00 18.49 90 ILE A C 1
ATOM 449 O O . ILE A 1 90 ? -6.942 -16.840 -42.198 1.00 19.35 90 ILE A O 1
ATOM 454 N N . VAL A 1 91 ? -5.209 -15.460 -41.832 1.00 19.20 91 VAL A N 1
ATOM 455 C CA . VAL A 1 91 ? -4.384 -16.528 -41.308 1.00 15.05 91 VAL A CA 1
ATOM 456 C C . VAL A 1 91 ? -3.790 -16.167 -39.951 1.00 17.17 91 VAL A C 1
ATOM 457 O O . VAL A 1 91 ? -3.722 -14.993 -39.568 1.00 15.96 91 VAL A O 1
ATOM 461 N N . SER A 1 92 ? -3.370 -17.200 -39.239 1.00 17.96 92 SER A N 1
ATOM 462 C CA . SER A 1 92 ? -2.630 -17.049 -37.992 1.00 14.79 92 SER A CA 1
ATOM 463 C C . SER A 1 92 ? -1.184 -17.552 -38.176 1.00 19.61 92 SER A C 1
ATOM 464 O O . SER A 1 92 ? -0.899 -18.355 -39.075 1.00 15.61 92 SER A O 1
ATOM 467 N N . PHE A 1 93 ? -0.290 -17.075 -37.316 1.00 17.55 93 PHE A N 1
ATOM 468 C CA . PHE A 1 93 ? 1.112 -17.513 -37.293 1.00 16.56 93 PHE A CA 1
ATOM 469 C C . PHE A 1 93 ? 1.378 -18.279 -35.988 1.00 14.32 93 PHE A C 1
ATOM 470 O O . PHE A 1 93 ? 1.306 -17.698 -34.913 1.00 17.11 93 PHE A O 1
ATOM 478 N N . ARG A 1 94 ? 1.612 -19.584 -36.095 1.00 13.47 94 ARG A N 1
ATOM 479 C CA . ARG A 1 94 ? 1.905 -20.464 -34.967 1.00 15.76 94 ARG A CA 1
ATOM 480 C C . ARG A 1 94 ? 0.895 -20.339 -33.828 1.00 21.80 94 ARG A C 1
ATOM 481 O O . ARG A 1 94 ? 1.264 -20.385 -32.661 1.00 16.36 94 ARG A O 1
ATOM 489 N N . ALA A 1 95 ? -0.381 -20.189 -34.171 1.00 18.81 95 ALA A N 1
ATOM 490 C CA . ALA A 1 95 ? -1.422 -20.142 -33.146 1.00 15.08 95 ALA A CA 1
ATOM 491 C C . ALA A 1 95 ? -1.410 -21.386 -32.245 1.00 16.89 95 ALA A C 1
ATOM 492 O O . ALA A 1 95 ? -1.704 -21.284 -31.053 1.00 17.14 95 ALA A O 1
ATOM 494 N N . ASP A 1 96 ? -1.040 -22.549 -32.794 1.00 16.92 96 ASP A N 1
ATOM 495 C CA . ASP A 1 96 ? -0.953 -23.757 -31.982 1.00 20.33 96 ASP A CA 1
ATOM 496 C C . ASP A 1 96 ? 0.042 -23.589 -30.841 1.00 17.20 96 ASP A C 1
ATOM 497 O O . ASP A 1 96 ? -0.136 -24.179 -29.772 1.00 16.48 96 ASP A O 1
ATOM 502 N N . ALA A 1 97 ? 1.065 -22.776 -31.065 1.00 14.79 97 ALA A N 1
ATOM 503 C CA . ALA A 1 97 ? 2.073 -22.526 -30.038 1.00 14.65 97 ALA A CA 1
ATOM 504 C C . ALA A 1 97 ? 1.509 -21.649 -28.919 1.00 14.88 97 ALA A C 1
ATOM 505 O O . ALA A 1 97 ? 1.708 -21.918 -27.716 1.00 15.83 97 ALA A O 1
ATOM 507 N N . ASN A 1 98 ? 0.754 -20.631 -29.309 1.00 15.43 98 ASN A N 1
ATOM 508 C CA . ASN A 1 98 ? 0.072 -19.786 -28.333 1.00 16.91 98 ASN A CA 1
ATOM 509 C C . ASN A 1 98 ? -0.915 -20.582 -27.506 1.00 17.36 98 ASN A C 1
ATOM 510 O O . ASN A 1 98 ? -1.016 -20.389 -26.299 1.00 15.28 98 ASN A O 1
ATOM 515 N N . ALA A 1 99 ? -1.653 -21.473 -28.165 1.00 14.77 99 ALA A N 1
ATOM 516 C CA . ALA A 1 99 ? -2.624 -22.300 -27.456 1.00 15.55 99 ALA A CA 1
ATOM 517 C C . ALA A 1 99 ? -1.923 -23.087 -26.332 1.00 15.61 99 ALA A C 1
ATOM 518 O O . ALA A 1 99 ? -2.345 -23.088 -25.173 1.00 18.14 99 ALA A O 1
ATOM 520 N N . ALA A 1 100 ? -0.824 -23.741 -26.684 1.00 15.97 100 ALA A N 1
ATOM 521 C CA . ALA A 1 100 ? -0.080 -24.561 -25.743 1.00 18.42 100 ALA A CA 1
ATOM 522 C C . ALA A 1 100 ? 0.604 -23.710 -24.660 1.00 16.36 100 ALA A C 1
ATOM 523 O O . ALA A 1 100 ? 0.778 -24.150 -23.512 1.00 19.62 100 ALA A O 1
ATOM 525 N N . ARG A 1 101 ? 1.012 -22.502 -25.024 1.00 15.20 101 ARG A N 1
ATOM 526 C CA . ARG A 1 101 ? 1.687 -21.649 -24.039 1.00 17.35 101 ARG A CA 1
ATOM 527 C C . ARG A 1 101 ? 0.655 -21.078 -23.052 1.00 14.75 101 ARG A C 1
ATOM 528 O O . ARG A 1 101 ? 0.957 -20.946 -21.853 1.00 16.49 101 ARG A O 1
ATOM 536 N N . LEU A 1 102 ? -0.564 -20.790 -23.522 1.00 14.61 102 LEU A N 1
ATOM 537 C CA . LEU A 1 102 ? -1.613 -20.346 -22.592 1.00 11.62 102 LEU A CA 1
ATOM 538 C C . LEU A 1 102 ? -1.845 -21.455 -21.557 1.00 14.72 102 LEU A C 1
ATOM 539 O O . LEU A 1 102 ? -2.012 -21.171 -20.360 1.00 15.69 102 LEU A O 1
ATOM 544 N N . ARG A 1 103 ? -1.805 -22.716 -22.005 1.00 14.28 103 ARG A N 1
ATOM 545 C CA . ARG A 1 103 ? -1.933 -23.857 -21.076 1.00 14.10 103 ARG A CA 1
ATOM 546 C C . ARG A 1 103 ? -0.741 -23.962 -20.110 1.00 16.81 103 ARG A C 1
ATOM 547 O O . ARG A 1 103 ? -0.939 -24.208 -18.924 1.00 15.09 103 ARG A O 1
ATOM 555 N N . SER A 1 104 ? 0.487 -23.747 -20.577 1.00 14.02 104 SER A N 1
ATOM 556 C CA A SER A 1 104 ? 1.653 -23.814 -19.704 0.54 16.29 104 SER A CA 1
ATOM 557 C CA B SER A 1 104 ? 1.617 -23.855 -19.668 0.46 16.32 104 SER A CA 1
ATOM 558 C C . SER A 1 104 ? 1.588 -22.712 -18.630 1.00 15.08 104 SER A C 1
ATOM 559 O O . SER A 1 104 ? 1.875 -22.943 -17.451 1.00 17.11 104 SER A O 1
ATOM 564 N N . SER A 1 105 ? 1.203 -21.514 -19.057 1.00 16.80 105 SER A N 1
ATOM 565 C CA . SER A 1 105 ? 1.031 -20.371 -18.150 1.00 11.11 105 SER A CA 1
ATOM 566 C C . SER A 1 105 ? -0.061 -20.652 -17.122 1.00 15.22 105 SER A C 1
ATOM 567 O O . SER A 1 105 ? 0.151 -20.434 -15.919 1.00 14.75 105 SER A O 1
ATOM 570 N N . ALA A 1 106 ? -1.233 -21.092 -17.597 1.00 16.79 106 ALA A N 1
ATOM 571 C CA . ALA A 1 106 ? -2.330 -21.509 -16.732 1.00 14.28 106 ALA A CA 1
ATOM 572 C C . ALA A 1 106 ? -1.877 -22.541 -15.686 1.00 17.19 106 ALA A C 1
ATOM 573 O O . ALA A 1 106 ? -2.150 -22.370 -14.495 1.00 15.96 106 ALA A O 1
ATOM 575 N N . ARG A 1 107 ? -1.150 -23.577 -16.101 1.00 15.02 107 ARG A N 1
ATOM 576 C CA . ARG A 1 107 ? -0.700 -24.577 -15.117 1.00 14.05 107 ARG A CA 1
ATOM 577 C C . ARG A 1 107 ? 0.154 -23.974 -13.998 1.00 16.93 107 ARG A C 1
ATOM 578 O O . ARG A 1 107 ? -0.054 -24.310 -12.813 1.00 16.50 107 ARG A O 1
ATOM 586 N N . ARG A 1 108 ? 1.086 -23.081 -14.347 1.00 14.77 108 ARG A N 1
ATOM 587 C CA . ARG A 1 108 ? 1.944 -22.456 -13.345 1.00 19.07 108 ARG A CA 1
ATOM 588 C C . ARG A 1 108 ? 1.129 -21.603 -12.359 1.00 15.74 108 ARG A C 1
ATOM 589 O O . ARG A 1 108 ? 1.476 -21.490 -11.167 1.00 16.79 108 ARG A O 1
ATOM 597 N N . LEU A 1 109 ? 0.008 -21.054 -12.827 1.00 14.14 109 LEU A N 1
ATOM 598 C CA . LEU A 1 109 ? -0.851 -20.208 -11.984 1.00 16.56 109 LEU A CA 1
ATOM 599 C C . LEU A 1 109 ? -2.053 -20.946 -11.363 1.00 15.72 109 LEU A C 1
ATOM 600 O O . LEU A 1 109 ? -2.996 -20.314 -10.874 1.00 13.99 109 LEU A O 1
ATOM 605 N N . ALA A 1 110 ? -2.023 -22.278 -11.397 1.00 15.15 110 ALA A N 1
ATOM 606 C CA . ALA A 1 110 ? -3.108 -23.113 -10.859 1.00 17.29 110 ALA A CA 1
ATOM 607 C C . ALA A 1 110 ? -4.450 -22.791 -11.494 1.00 17.73 110 ALA A C 1
ATOM 608 O O . ALA A 1 110 ? -5.494 -22.833 -10.833 1.00 18.30 110 ALA A O 1
ATOM 610 N N . ILE A 1 111 ? -4.418 -22.484 -12.791 1.00 12.71 111 ILE A N 1
ATOM 611 C CA . ILE A 1 111 ? -5.618 -22.245 -13.563 1.00 14.50 111 ILE A CA 1
ATOM 612 C C . ILE A 1 111 ? -5.877 -23.475 -14.430 1.00 16.34 111 ILE A C 1
ATOM 613 O O . ILE A 1 111 ? -4.946 -23.982 -15.045 1.00 16.49 111 ILE A O 1
ATOM 618 N N . PRO A 1 112 ? -7.132 -23.967 -14.476 1.00 21.31 112 PRO A N 1
ATOM 619 C CA . PRO A 1 112 ? -7.513 -25.033 -15.415 1.00 15.42 112 PRO A CA 1
ATOM 620 C C . PRO A 1 112 ? -7.200 -24.676 -16.867 1.00 15.46 112 PRO A C 1
ATOM 621 O O . PRO A 1 112 ? -7.540 -23.591 -17.333 1.00 20.89 112 PRO A O 1
ATOM 625 N N . GLU A 1 113 ? -6.591 -25.608 -17.577 1.00 18.10 113 GLU A N 1
ATOM 626 C CA . GLU A 1 113 ? -6.185 -25.361 -18.962 1.00 16.98 113 GLU A CA 1
ATOM 627 C C . GLU A 1 113 ? -7.368 -25.245 -19.906 1.00 17.69 113 GLU A C 1
ATOM 628 O O . GLU A 1 113 ? -8.314 -26.039 -19.835 1.00 20.67 113 GLU A O 1
ATOM 634 N N . LEU A 1 114 ? -7.339 -24.238 -20.772 1.00 15.60 114 LEU A N 1
ATOM 635 C CA . LEU A 1 114 ? -8.275 -24.153 -21.881 1.00 20.32 114 LEU A CA 1
ATOM 636 C C . LEU A 1 114 ? -7.783 -25.099 -22.979 1.00 17.96 114 LEU A C 1
ATOM 637 O O . LEU A 1 114 ? -6.633 -24.993 -23.413 1.00 18.37 114 LEU A O 1
ATOM 642 N N . PRO A 1 115 ? -8.621 -26.061 -23.408 1.00 22.47 115 PRO A N 1
ATOM 643 C CA . PRO A 1 115 ? -8.144 -27.003 -24.437 1.00 18.83 115 PRO A CA 1
ATOM 644 C C . PRO A 1 115 ? -7.723 -26.285 -25.723 1.00 18.66 115 PRO A C 1
ATOM 645 O O . PRO A 1 115 ? -8.361 -25.275 -26.105 1.00 17.56 115 PRO A O 1
ATOM 649 N N . ASP A 1 116 ? -6.663 -26.770 -26.369 1.00 20.14 116 ASP A N 1
ATOM 650 C CA . ASP A 1 116 ? -6.152 -26.084 -27.566 1.00 17.68 116 ASP A CA 1
ATOM 651 C C . ASP A 1 116 ? -7.240 -25.935 -28.628 1.00 19.11 116 ASP A C 1
ATOM 652 O O . ASP A 1 116 ? -7.348 -24.896 -29.272 1.00 19.14 116 ASP A O 1
ATOM 657 N N . ALA A 1 117 ? -8.047 -26.977 -28.810 1.00 19.26 117 ALA A N 1
ATOM 658 C CA . ALA A 1 117 ? -9.112 -26.897 -29.812 1.00 21.87 117 ALA A CA 1
ATOM 659 C C . ALA A 1 117 ? -10.092 -25.759 -29.527 1.00 19.08 117 ALA A C 1
ATOM 660 O O . ALA A 1 117 ? -10.543 -25.089 -30.457 1.00 21.01 117 ALA A O 1
ATOM 662 N N . VAL A 1 118 ? -10.428 -25.540 -28.253 1.00 17.72 118 VAL A N 1
ATOM 663 C CA . VAL A 1 118 ? -11.319 -24.435 -27.894 1.00 19.60 118 VAL A CA 1
ATOM 664 C C . VAL A 1 118 ? -10.638 -23.064 -28.105 1.00 16.74 118 VAL A C 1
ATOM 665 O O . VAL A 1 118 ? -11.274 -22.088 -28.539 1.00 18.66 118 VAL A O 1
ATOM 669 N N . PHE A 1 119 ? -9.339 -22.993 -27.789 1.00 18.66 119 PHE A N 1
ATOM 670 C CA . PHE A 1 119 ? -8.539 -21.787 -28.026 1.00 16.86 119 PHE A CA 1
ATOM 671 C C . PHE A 1 119 ? -8.578 -21.430 -29.515 1.00 17.74 119 PHE A C 1
ATOM 672 O O . PHE A 1 119 ? -8.932 -20.314 -29.889 1.00 15.64 119 PHE A O 1
ATOM 680 N N . ILE A 1 120 ? -8.266 -22.408 -30.356 1.00 17.67 120 ILE A N 1
ATOM 681 C CA . ILE A 1 120 ? -8.223 -22.170 -31.797 1.00 17.50 120 ILE A CA 1
ATOM 682 C C . ILE A 1 120 ? -9.604 -21.785 -32.327 1.00 16.78 120 ILE A C 1
ATOM 683 O O . ILE A 1 120 ? -9.735 -20.843 -33.110 1.00 17.81 120 ILE A O 1
ATOM 688 N N . GLU A 1 121 ? -10.638 -22.502 -31.880 1.00 19.54 121 GLU A N 1
ATOM 689 C CA . GLU A 1 121 ? -12.001 -22.193 -32.303 1.00 18.96 121 GLU A CA 1
ATOM 690 C C . GLU A 1 121 ? -12.420 -20.752 -31.925 1.00 17.35 121 GLU A C 1
ATOM 691 O O . GLU A 1 121 ? -13.090 -20.096 -32.707 1.00 18.99 121 GLU A O 1
ATOM 697 N N . SER A 1 122 ? -12.014 -20.244 -30.748 1.00 16.32 122 SER A N 1
ATOM 698 C CA . SER A 1 122 ? -12.357 -18.873 -30.372 1.00 17.08 122 SER A CA 1
ATOM 699 C C . SER A 1 122 ? -11.744 -17.865 -31.351 1.00 16.35 122 SER A C 1
ATOM 700 O O . SER A 1 122 ? -12.367 -16.854 -31.673 1.00 16.08 122 SER A O 1
ATOM 703 N N . LEU A 1 123 ? -10.539 -18.156 -31.855 1.00 15.29 123 LEU A N 1
ATOM 704 C CA . LEU A 1 123 ? -9.919 -17.299 -32.841 1.00 15.60 123 LEU A CA 1
ATOM 705 C C . LEU A 1 123 ? -10.787 -17.275 -34.100 1.00 17.10 123 LEU A C 1
ATOM 706 O O . LEU A 1 123 ? -11.135 -16.215 -34.618 1.00 17.78 123 LEU A O 1
ATOM 711 N N . ARG A 1 124 ? -11.159 -18.464 -34.562 1.00 14.74 124 ARG A N 1
ATOM 712 C CA . ARG A 1 124 ? -12.036 -18.556 -35.753 1.00 18.40 124 ARG A CA 1
ATOM 713 C C . ARG A 1 124 ? -13.384 -17.818 -35.565 1.00 19.40 124 ARG A C 1
ATOM 714 O O . ARG A 1 124 ? -13.828 -17.081 -36.456 1.00 17.61 124 ARG A O 1
ATOM 722 N N . GLN A 1 125 ? -14.023 -18.004 -34.411 1.00 17.61 125 GLN A N 1
ATOM 723 C CA . GLN A 1 125 ? -15.295 -17.330 -34.111 1.00 16.00 125 GLN A CA 1
ATOM 724 C C . GLN A 1 125 ? -15.186 -15.808 -34.146 1.00 18.64 125 GLN A C 1
ATOM 725 O O . GLN A 1 125 ? -16.076 -15.116 -34.647 1.00 17.22 125 GLN A O 1
ATOM 731 N N . LEU A 1 126 ? -14.109 -15.248 -33.603 1.00 18.50 126 LEU A N 1
ATOM 732 C CA . LEU A 1 126 ? -13.998 -13.793 -33.599 1.00 20.11 126 LEU A CA 1
ATOM 733 C C . LEU A 1 126 ? -13.749 -13.239 -35.011 1.00 14.79 126 LEU A C 1
ATOM 734 O O . LEU A 1 126 ? -14.337 -12.225 -35.408 1.00 18.26 126 LEU A O 1
ATOM 739 N N . ILE A 1 127 ? -12.882 -13.898 -35.767 1.00 15.90 127 ILE A N 1
ATOM 740 C CA . ILE A 1 127 ? -12.604 -13.451 -37.126 1.00 18.75 127 ILE A CA 1
ATOM 741 C C . ILE A 1 127 ? -13.873 -13.547 -38.002 1.00 17.94 127 ILE A C 1
ATOM 742 O O . ILE A 1 127 ? -14.091 -12.729 -38.897 1.00 21.97 127 ILE A O 1
ATOM 747 N N . ALA A 1 128 ? -14.731 -14.523 -37.721 1.00 16.98 128 ALA A N 1
ATOM 748 C CA . ALA A 1 128 ? -15.924 -14.713 -38.555 1.00 19.23 128 ALA A CA 1
ATOM 749 C C . ALA A 1 128 ? -16.847 -13.493 -38.468 1.00 22.46 128 ALA A C 1
ATOM 750 O O . ALA A 1 128 ? -17.449 -13.103 -39.466 1.00 27.80 128 ALA A O 1
ATOM 752 N N . VAL A 1 129 ? -16.951 -12.879 -37.289 1.00 23.66 129 VAL A N 1
ATOM 753 C CA . VAL A 1 129 ? -17.824 -11.723 -37.128 1.00 21.32 129 VAL A CA 1
ATOM 754 C C . VAL A 1 129 ? -17.090 -10.390 -37.336 1.00 23.73 129 VAL A C 1
ATOM 755 O O . VAL A 1 129 ? -17.694 -9.408 -37.790 1.00 23.43 129 VAL A O 1
ATOM 759 N N . ASP A 1 130 ? -15.790 -10.336 -37.023 1.00 17.07 130 ASP A N 1
ATOM 760 C CA . ASP A 1 130 ? -15.069 -9.068 -37.112 1.00 21.59 130 ASP A CA 1
ATOM 761 C C . ASP A 1 130 ? -14.030 -9.063 -38.241 1.00 21.86 130 ASP A C 1
ATOM 762 O O . ASP A 1 130 ? -13.077 -8.286 -38.200 1.00 20.48 130 ASP A O 1
ATOM 767 N N . LYS A 1 131 ? -14.242 -9.904 -39.248 1.00 21.75 131 LYS A N 1
ATOM 768 C CA . LYS A 1 131 ? -13.317 -10.030 -40.377 1.00 23.35 131 LYS A CA 1
ATOM 769 C C . LYS A 1 131 ? -12.945 -8.693 -41.042 1.00 26.07 131 LYS A C 1
ATOM 770 O O . LYS A 1 131 ? -11.789 -8.488 -41.431 1.00 22.91 131 LYS A O 1
ATOM 776 N N . ALA A 1 132 ? -13.900 -7.765 -41.123 1.00 23.73 132 ALA A N 1
ATOM 777 C CA . ALA A 1 132 ? -13.656 -6.477 -41.791 1.00 26.14 132 ALA A CA 1
ATOM 778 C C . ALA A 1 132 ? -12.620 -5.618 -41.078 1.00 26.59 132 ALA A C 1
ATOM 779 O O . ALA A 1 132 ? -12.103 -4.656 -41.646 1.00 23.91 132 ALA A O 1
ATOM 781 N N . TRP A 1 133 ? -12.321 -5.972 -39.828 1.00 21.71 133 TRP A N 1
ATOM 782 C CA . TRP A 1 133 ? -11.335 -5.254 -39.031 1.00 20.72 133 TRP A CA 1
ATOM 783 C C . TRP A 1 133 ? -9.878 -5.660 -39.344 1.00 21.67 133 TRP A C 1
ATOM 784 O O . TRP A 1 133 ? -8.934 -4.952 -38.990 1.00 23.85 133 TRP A O 1
ATOM 795 N N . VAL A 1 134 ? -9.693 -6.813 -39.975 1.00 21.79 134 VAL A N 1
ATOM 796 C CA . VAL A 1 134 ? -8.349 -7.224 -40.329 1.00 19.81 134 VAL A CA 1
ATOM 797 C C . VAL A 1 134 ? -7.883 -6.330 -41.467 1.00 24.03 134 VAL A C 1
ATOM 798 O O . VAL A 1 134 ? -8.548 -6.262 -42.509 1.00 25.82 134 VAL A O 1
ATOM 802 N N . PRO A 1 135 ? -6.745 -5.644 -41.281 1.00 21.89 135 PRO A N 1
ATOM 803 C CA . PRO A 1 135 ? -6.247 -4.670 -42.266 1.00 21.56 135 PRO A CA 1
ATOM 804 C C . PRO A 1 135 ? -5.859 -5.352 -43.569 1.00 25.54 135 PRO A C 1
ATOM 805 O O . PRO A 1 135 ? -5.795 -6.576 -43.615 1.00 25.59 135 PRO A O 1
ATOM 809 N N . GLY A 1 136 ? -5.584 -4.561 -44.602 1.00 30.50 136 GLY A N 1
ATOM 810 C CA . GLY A 1 136 ? -5.245 -5.103 -45.907 1.00 27.38 136 GLY A CA 1
ATOM 811 C C . GLY A 1 136 ? -3.930 -5.864 -45.945 1.00 27.64 136 GLY A C 1
ATOM 812 O O . GLY A 1 136 ? -3.077 -5.749 -45.059 1.00 32.66 136 GLY A O 1
ATOM 813 N N . ALA A 1 137 ? -3.789 -6.686 -46.973 1.00 32.09 137 ALA A N 1
ATOM 814 C CA . ALA A 1 137 ? -2.502 -7.257 -47.311 1.00 36.39 137 ALA A CA 1
ATOM 815 C C . ALA A 1 137 ? -1.817 -6.244 -48.239 1.00 36.05 137 ALA A C 1
ATOM 816 O O . ALA A 1 137 ? -2.488 -5.600 -49.066 1.00 48.21 137 ALA A O 1
ATOM 818 N N . GLY A 1 138 ? -0.502 -6.094 -48.107 1.00 39.96 138 GLY A N 1
ATOM 819 C CA . GLY A 1 138 ? 0.302 -6.913 -47.204 1.00 37.66 138 GLY A CA 1
ATOM 820 C C . GLY A 1 138 ? 1.555 -6.181 -46.741 1.00 44.91 138 GLY A C 1
ATOM 821 O O . GLY A 1 138 ? 2.564 -6.122 -47.451 1.00 39.44 138 GLY A O 1
ATOM 822 N N . GLY A 1 139 ? 1.488 -5.614 -45.541 1.00 35.92 139 GLY A N 1
ATOM 823 C CA . GLY A 1 139 ? 2.623 -4.925 -44.957 1.00 40.43 139 GLY A CA 1
ATOM 824 C C . GLY A 1 139 ? 2.798 -5.248 -43.481 1.00 41.71 139 GLY A C 1
ATOM 825 O O . GLY A 1 139 ? 2.759 -6.418 -43.079 1.00 42.61 139 GLY A O 1
ATOM 826 N N . GLU A 1 140 ? 3.002 -4.209 -42.673 1.00 40.29 140 GLU A N 1
ATOM 827 C CA . GLU A 1 140 ? 3.182 -4.375 -41.234 1.00 37.08 140 GLU A CA 1
ATOM 828 C C . GLU A 1 140 ? 1.842 -4.534 -40.529 1.00 34.15 140 GLU A C 1
ATOM 829 O O . GLU A 1 140 ? 1.788 -4.972 -39.377 1.00 34.54 140 GLU A O 1
ATOM 835 N N . GLU A 1 141 ? 0.759 -4.171 -41.212 1.00 38.24 141 GLU A N 1
ATOM 836 C CA . GLU A 1 141 ? -0.548 -4.098 -40.558 1.00 35.39 141 GLU A CA 1
ATOM 837 C C . GLU A 1 141 ? -1.189 -5.470 -40.363 1.00 27.69 141 GLU A C 1
ATOM 838 O O . GLU A 1 141 ? -1.195 -6.306 -41.266 1.00 24.90 141 GLU A O 1
ATOM 844 N N . ALA A 1 142 ? -1.743 -5.692 -39.173 1.00 21.18 142 ALA A N 1
ATOM 845 C CA . ALA A 1 142 ? -2.459 -6.930 -38.891 1.00 20.44 142 ALA A CA 1
ATOM 846 C C . ALA A 1 142 ? -3.432 -6.666 -37.743 1.00 18.20 142 ALA A C 1
ATOM 847 O O . ALA A 1 142 ? -3.497 -5.554 -37.234 1.00 23.42 142 ALA A O 1
ATOM 849 N N . LEU A 1 143 ? -4.188 -7.671 -37.329 1.00 16.33 143 LEU A N 1
ATOM 850 C CA . LEU A 1 143 ? -5.099 -7.472 -36.214 1.00 20.01 143 LEU A CA 1
ATOM 851 C C . LEU A 1 143 ? -4.504 -8.173 -35.009 1.00 17.35 143 LEU A C 1
ATOM 852 O O . LEU A 1 143 ? -4.171 -9.357 -35.107 1.00 17.51 143 LEU A O 1
ATOM 857 N N . TYR A 1 144 ? -4.354 -7.460 -33.884 1.00 16.39 144 TYR A N 1
ATOM 858 C CA . TYR A 1 144 ? -3.836 -8.080 -32.656 1.00 16.18 144 TYR A CA 1
ATOM 859 C C . TYR A 1 144 ? -4.946 -8.774 -31.875 1.00 15.92 144 TYR A C 1
ATOM 860 O O . TYR A 1 144 ? -6.010 -8.199 -31.625 1.00 20.59 144 TYR A O 1
ATOM 869 N N . LEU A 1 145 ? -4.675 -10.010 -31.488 1.00 14.39 145 LEU A N 1
ATOM 870 C CA . LEU A 1 145 ? -5.621 -10.846 -30.759 1.00 14.86 145 LEU A CA 1
ATOM 871 C C . LEU A 1 145 ? -5.106 -11.044 -29.338 1.00 14.24 145 LEU A C 1
ATOM 872 O O . LEU A 1 145 ? -3.949 -11.411 -29.162 1.00 13.14 145 LEU A O 1
ATOM 877 N N . ARG A 1 146 ? -5.974 -10.788 -28.362 1.00 14.44 146 ARG A N 1
ATOM 878 C CA . ARG A 1 146 ? -5.608 -10.876 -26.936 1.00 12.35 146 ARG A CA 1
ATOM 879 C C . ARG A 1 146 ? -6.511 -11.921 -26.266 1.00 13.90 146 ARG A C 1
ATOM 880 O O . ARG A 1 146 ? -7.657 -11.627 -25.869 1.00 15.63 146 ARG A O 1
ATOM 888 N N . PRO A 1 147 ? -6.028 -13.168 -26.177 1.00 12.00 147 PRO A N 1
ATOM 889 C CA . PRO A 1 147 ? -6.740 -14.158 -25.359 1.00 13.94 147 PRO A CA 1
ATOM 890 C C . PRO A 1 147 ? -6.330 -14.021 -23.905 1.00 17.76 147 PRO A C 1
ATOM 891 O O . PRO A 1 147 ? -5.145 -13.838 -23.654 1.00 14.11 147 PRO A O 1
ATOM 895 N N . PHE A 1 148 ? -7.269 -14.086 -22.960 1.00 14.01 148 PHE A N 1
ATOM 896 C CA . PHE A 1 148 ? -6.855 -13.999 -21.563 1.00 16.48 148 PHE A CA 1
ATOM 897 C C . PHE A 1 148 ? -7.824 -14.662 -20.609 1.00 15.04 148 PHE A C 1
ATOM 898 O O . PHE A 1 148 ? -9.008 -14.777 -20.891 1.00 16.87 148 PHE A O 1
ATOM 906 N N . ILE A 1 149 ? -7.291 -15.106 -19.478 1.00 14.67 149 ILE A N 1
ATOM 907 C CA . ILE A 1 149 ? -8.076 -15.801 -18.478 1.00 16.16 149 ILE A CA 1
ATOM 908 C C . ILE A 1 149 ? -7.950 -15.107 -17.117 1.00 14.54 149 ILE A C 1
ATOM 909 O O . ILE A 1 149 ? -6.866 -14.668 -16.744 1.00 13.69 149 ILE A O 1
ATOM 914 N N . PHE A 1 150 ? -9.059 -14.997 -16.386 1.00 11.33 150 PHE A N 1
ATOM 915 C CA . PHE A 1 150 ? -8.983 -14.443 -15.039 1.00 14.16 150 PHE A CA 1
ATOM 916 C C . PHE A 1 150 ? -9.944 -15.154 -14.091 1.00 14.55 150 PHE A C 1
ATOM 917 O O . PHE A 1 150 ? -11.019 -15.618 -14.490 1.00 16.69 150 PHE A O 1
ATOM 925 N N . ALA A 1 151 ? -9.521 -15.258 -12.831 1.00 14.64 151 ALA A N 1
ATOM 926 C CA . ALA A 1 151 ? -10.339 -15.869 -11.784 1.00 12.70 151 ALA A CA 1
ATOM 927 C C . ALA A 1 151 ? -11.519 -14.971 -11.408 1.00 17.55 151 ALA A C 1
ATOM 928 O O . ALA A 1 151 ? -11.334 -13.785 -11.105 1.00 16.66 151 ALA A O 1
ATOM 930 N N . THR A 1 152 ? -12.726 -15.530 -11.390 1.00 16.66 152 THR A N 1
ATOM 931 C CA . THR A 1 152 ? -13.913 -14.716 -11.120 1.00 14.22 152 THR A CA 1
ATOM 932 C C . THR A 1 152 ? -14.639 -15.124 -9.839 1.00 17.29 152 THR A C 1
ATOM 933 O O . THR A 1 152 ? -15.528 -14.398 -9.352 1.00 18.02 152 THR A O 1
ATOM 937 N N . GLU A 1 153 ? -14.275 -16.274 -9.291 1.00 18.13 153 GLU A N 1
ATOM 938 C CA . GLU A 1 153 ? -14.937 -16.746 -8.076 1.00 17.47 153 GLU A CA 1
ATOM 939 C C . GLU A 1 153 ? -14.782 -15.750 -6.937 1.00 19.29 153 GLU A C 1
ATOM 940 O O . GLU A 1 153 ? -13.658 -15.326 -6.628 1.00 18.61 153 GLU A O 1
ATOM 946 N N . PRO A 1 154 ? -15.915 -15.376 -6.315 1.00 17.43 154 PRO A N 1
ATOM 947 C CA . PRO A 1 154 ? -15.899 -14.497 -5.141 1.00 21.03 154 PRO A CA 1
ATOM 948 C C . PRO A 1 154 ? -15.288 -15.243 -3.957 1.00 24.25 154 PRO A C 1
ATOM 949 O O . PRO A 1 154 ? -15.619 -16.408 -3.759 1.00 25.06 154 PRO A O 1
ATOM 953 N N . GLY A 1 155 ? -14.382 -14.612 -3.219 1.00 26.17 155 GLY A N 1
ATOM 954 C CA . GLY A 1 155 ? -13.836 -15.231 -2.021 1.00 29.93 155 GLY A CA 1
ATOM 955 C C . GLY A 1 155 ? -12.466 -14.696 -1.662 1.00 28.47 155 GLY A C 1
ATOM 956 O O . GLY A 1 155 ? -11.584 -14.583 -2.515 1.00 25.55 155 GLY A O 1
ATOM 957 N N . LEU A 1 156 ? -12.271 -14.368 -0.389 1.00 22.63 156 LEU A N 1
ATOM 958 C CA . LEU A 1 156 ? -11.010 -13.773 0.011 1.00 22.20 156 LEU A CA 1
ATOM 959 C C . LEU A 1 156 ? -9.998 -14.793 0.535 1.00 20.51 156 LEU A C 1
ATOM 960 O O . LEU A 1 156 ? -8.857 -14.439 0.846 1.00 23.66 156 LEU A O 1
ATOM 965 N N . GLY A 1 157 ? -10.399 -16.061 0.637 1.00 19.45 157 GLY A N 1
ATOM 966 C CA . GLY A 1 157 ? -9.419 -17.119 0.836 1.00 24.18 157 GLY A CA 1
ATOM 967 C C . GLY A 1 157 ? -8.365 -17.192 -0.267 1.00 22.50 157 GLY A C 1
ATOM 968 O O . GLY A 1 157 ? -8.674 -17.113 -1.468 1.00 23.05 157 GLY A O 1
ATOM 969 N N . VAL A 1 158 ? -7.107 -17.345 0.130 1.00 25.37 158 VAL A N 1
ATOM 970 C CA . VAL A 1 158 ? -6.016 -17.441 -0.839 1.00 24.35 158 VAL A CA 1
ATOM 971 C C . VAL A 1 158 ? -5.849 -18.891 -1.307 1.00 28.90 158 VAL A C 1
ATOM 972 O O . VAL A 1 158 ? -5.199 -19.707 -0.650 1.00 27.34 158 VAL A O 1
ATOM 976 N N . ARG A 1 159 ? -6.461 -19.196 -2.445 1.00 20.63 159 ARG A N 1
ATOM 977 C CA . ARG A 1 159 ? -6.454 -20.539 -3.007 1.00 25.86 159 ARG A CA 1
ATOM 978 C C . ARG A 1 159 ? -6.845 -20.425 -4.482 1.00 24.19 159 ARG A C 1
ATOM 979 O O . ARG A 1 159 ? -7.398 -19.401 -4.889 1.00 23.27 159 ARG A O 1
ATOM 987 N N . PRO A 1 160 ? -6.569 -21.467 -5.282 1.00 22.97 160 PRO A N 1
ATOM 988 C CA . PRO A 1 160 ? -7.007 -21.408 -6.682 1.00 19.42 160 PRO A CA 1
ATOM 989 C C . PRO A 1 160 ? -8.522 -21.256 -6.779 1.00 22.29 160 PRO A C 1
ATOM 990 O O . PRO A 1 160 ? -9.269 -21.884 -6.021 1.00 24.83 160 PRO A O 1
ATOM 994 N N . ALA A 1 161 ? -8.977 -20.416 -7.708 1.00 18.88 161 ALA A N 1
ATOM 995 C CA . ALA A 1 161 ? -10.403 -20.255 -7.898 1.00 14.72 161 ALA A CA 1
ATOM 996 C C . ALA A 1 161 ? -11.027 -21.537 -8.442 1.00 20.01 161 ALA A C 1
ATOM 997 O O . ALA A 1 161 ? -10.327 -22.353 -9.053 1.00 20.09 161 ALA A O 1
ATOM 999 N N . THR A 1 162 ? -12.347 -21.678 -8.256 1.00 20.05 162 THR A N 1
ATOM 1000 C CA . THR A 1 162 ? -13.132 -22.725 -8.915 1.00 21.79 162 THR A CA 1
ATOM 1001 C C . THR A 1 162 ? -14.022 -22.196 -10.042 1.00 23.38 162 THR A C 1
ATOM 1002 O O . THR A 1 162 ? -14.796 -22.952 -10.642 1.00 21.40 162 THR A O 1
ATOM 1006 N N . GLN A 1 163 ? -13.922 -20.893 -10.315 1.00 18.51 163 GLN A N 1
ATOM 1007 C CA . GLN A 1 163 ? -14.665 -20.229 -11.390 1.00 17.28 163 GLN A CA 1
ATOM 1008 C C . GLN A 1 163 ? -13.721 -19.285 -12.121 1.00 17.35 163 GLN A C 1
ATOM 1009 O O . GLN A 1 163 ? -13.021 -18.511 -11.456 1.00 16.59 163 GLN A O 1
ATOM 1015 N N . TYR A 1 164 ? -13.733 -19.308 -13.454 1.00 15.08 164 TYR A N 1
ATOM 1016 C CA . TYR A 1 164 ? -12.906 -18.407 -14.275 1.00 16.36 164 TYR A CA 1
ATOM 1017 C C . TYR A 1 164 ? -13.679 -17.902 -15.475 1.00 17.99 164 TYR A C 1
ATOM 1018 O O . TYR A 1 164 ? -14.724 -18.450 -15.847 1.00 15.84 164 TYR A O 1
ATOM 1027 N N . ARG A 1 165 ? -13.136 -16.875 -16.113 1.00 14.87 165 ARG A N 1
ATOM 1028 C CA . ARG A 1 165 ? -13.652 -16.464 -17.410 1.00 14.05 165 ARG A CA 1
ATOM 1029 C C . ARG A 1 165 ? -12.485 -16.346 -18.383 1.00 17.30 165 ARG A C 1
ATOM 1030 O O . ARG A 1 165 ? -11.384 -15.932 -17.992 1.00 14.80 165 ARG A O 1
ATOM 1038 N N . TYR A 1 166 ? -12.737 -16.745 -19.634 1.00 14.55 166 TYR A N 1
ATOM 1039 C CA . TYR A 1 166 ? -11.844 -16.481 -20.755 1.00 17.38 166 TYR A CA 1
ATOM 1040 C C . TYR A 1 166 ? -12.504 -15.489 -21.678 1.00 15.19 166 TYR A C 1
ATOM 1041 O O . TYR A 1 166 ? -13.698 -15.621 -22.012 1.00 17.04 166 TYR A O 1
ATOM 1050 N N . LEU A 1 167 ? -11.748 -14.476 -22.071 1.00 14.24 167 LEU A N 1
ATOM 1051 C CA . LEU A 1 167 ? -12.216 -13.543 -23.093 1.00 16.51 167 LEU A CA 1
ATOM 1052 C C . LEU A 1 167 ? -11.208 -13.516 -24.227 1.00 17.36 167 LEU A C 1
ATOM 1053 O O . LEU A 1 167 ? -10.019 -13.702 -23.996 1.00 15.92 167 LEU A O 1
ATOM 1058 N N . LEU A 1 168 ? -11.693 -13.315 -25.455 1.00 13.77 168 LEU A N 1
ATOM 1059 C CA . LEU A 1 168 ? -10.831 -13.035 -26.600 1.00 16.10 168 LEU A CA 1
ATOM 1060 C C . LEU A 1 168 ? -11.268 -11.710 -27.182 1.00 16.84 168 LEU A C 1
ATOM 1061 O O . LEU A 1 168 ? -12.440 -11.565 -27.557 1.00 17.60 168 LEU A O 1
ATOM 1066 N N . ILE A 1 169 ? -10.357 -10.736 -27.210 1.00 16.38 169 ILE A N 1
ATOM 1067 C CA . ILE A 1 169 ? -10.639 -9.408 -27.765 1.00 17.45 169 ILE A CA 1
ATOM 1068 C C . ILE A 1 169 ? -9.621 -9.108 -28.859 1.00 16.98 169 ILE A C 1
ATOM 1069 O O . ILE A 1 169 ? -8.590 -9.763 -28.951 1.00 17.40 169 ILE A O 1
ATOM 1074 N N . ALA A 1 170 ? -9.925 -8.132 -29.703 1.00 15.79 170 ALA A N 1
ATOM 1075 C CA . ALA A 1 170 ? -9.076 -7.824 -30.842 1.00 14.78 170 ALA A CA 1
ATOM 1076 C C . ALA A 1 170 ? -8.846 -6.323 -30.914 1.00 17.46 170 ALA A C 1
ATOM 1077 O O . ALA A 1 170 ? -9.722 -5.544 -30.550 1.00 19.98 170 ALA A O 1
ATOM 1079 N N . SER A 1 171 ? -7.689 -5.917 -31.418 1.00 18.46 171 SER A N 1
ATOM 1080 C CA . SER A 1 171 ? -7.329 -4.503 -31.510 1.00 22.19 171 SER A CA 1
ATOM 1081 C C . SER A 1 171 ? -6.570 -4.237 -32.805 1.00 24.26 171 SER A C 1
ATOM 1082 O O . SER A 1 171 ? -5.662 -4.988 -33.152 1.00 24.20 171 SER A O 1
ATOM 1085 N N . PRO A 1 172 ? -6.913 -3.160 -33.520 1.00 33.87 172 PRO A N 1
ATOM 1086 C CA . PRO A 1 172 ? -6.142 -2.864 -34.736 1.00 33.86 172 PRO A CA 1
ATOM 1087 C C . PRO A 1 172 ? -4.661 -2.613 -34.416 1.00 33.88 172 PRO A C 1
ATOM 1088 O O . PRO A 1 172 ? -4.367 -1.876 -33.473 1.00 34.13 172 PRO A O 1
ATOM 1092 N N . ALA A 1 173 ? -3.748 -3.234 -35.164 1.00 36.18 173 ALA A N 1
ATOM 1093 C CA . ALA A 1 173 ? -2.317 -3.098 -34.889 1.00 39.24 173 ALA A CA 1
ATOM 1094 C C . ALA A 1 173 ? -1.534 -2.603 -36.106 1.00 43.84 173 ALA A C 1
ATOM 1095 O O . ALA A 1 173 ? -1.494 -3.257 -37.155 1.00 41.19 173 ALA A O 1
ATOM 1097 N N . ALA A 1 182 ? 12.676 1.006 -36.562 1.00 31.56 182 ALA A N 1
ATOM 1098 C CA . ALA A 1 182 ? 13.262 2.144 -35.856 1.00 35.97 182 ALA A CA 1
ATOM 1099 C C . ALA A 1 182 ? 14.093 1.706 -34.636 1.00 32.46 182 ALA A C 1
ATOM 1100 O O . ALA A 1 182 ? 13.524 1.258 -33.640 1.00 34.25 182 ALA A O 1
ATOM 1102 N N . PRO A 1 183 ? 15.437 1.848 -34.698 1.00 29.26 183 PRO A N 1
ATOM 1103 C CA . PRO A 1 183 ? 16.271 1.353 -33.586 1.00 32.65 183 PRO A CA 1
ATOM 1104 C C . PRO A 1 183 ? 15.939 2.020 -32.260 1.00 30.26 183 PRO A C 1
ATOM 1105 O O . PRO A 1 183 ? 15.541 3.185 -32.244 1.00 29.92 183 PRO A O 1
ATOM 1109 N N . VAL A 1 184 ? 16.073 1.276 -31.166 1.00 23.86 184 VAL A N 1
ATOM 1110 C CA . VAL A 1 184 ? 15.695 1.785 -29.848 1.00 23.77 184 VAL A CA 1
ATOM 1111 C C . VAL A 1 184 ? 16.888 1.783 -28.909 1.00 25.31 184 VAL A C 1
ATOM 1112 O O . VAL A 1 184 ? 17.888 1.104 -29.156 1.00 21.76 184 VAL A O 1
ATOM 1116 N N . SER A 1 185 ? 16.768 2.563 -27.838 1.00 22.17 185 SER A N 1
ATOM 1117 C CA . SER A 1 185 ? 17.744 2.585 -26.762 1.00 24.15 185 SER A CA 1
ATOM 1118 C C . SER A 1 185 ? 17.185 1.790 -25.598 1.00 24.17 185 SER A C 1
ATOM 1119 O O . SER A 1 185 ? 15.970 1.813 -25.356 1.00 23.03 185 SER A O 1
ATOM 1122 N N . VAL A 1 186 ? 18.056 1.085 -24.889 1.00 21.81 186 VAL A N 1
ATOM 1123 C CA . VAL A 1 186 ? 17.581 0.269 -23.776 1.00 26.00 186 VAL A CA 1
ATOM 1124 C C . VAL A 1 186 ? 18.272 0.613 -22.477 1.00 24.79 186 VAL A C 1
ATOM 1125 O O . VAL A 1 186 ? 19.462 0.926 -22.441 1.00 25.77 186 VAL A O 1
ATOM 1129 N N . TRP A 1 187 ? 17.494 0.549 -21.399 1.00 21.92 187 TRP A N 1
ATOM 1130 C CA . TRP A 1 187 ? 17.965 0.861 -20.056 1.00 21.11 187 TRP A CA 1
ATOM 1131 C C . TRP A 1 187 ? 18.127 -0.448 -19.276 1.00 23.31 187 TRP A C 1
ATOM 1132 O O . TRP A 1 187 ? 17.178 -1.230 -19.194 1.00 21.95 187 TRP A O 1
ATOM 1143 N N . VAL A 1 188 ? 19.326 -0.718 -18.770 1.00 19.01 188 VAL A N 1
ATOM 1144 C CA . VAL A 1 188 ? 19.558 -1.933 -17.988 1.00 23.66 188 VAL A CA 1
ATOM 1145 C C . VAL A 1 188 ? 19.082 -1.707 -16.562 1.00 25.12 188 VAL A C 1
ATOM 1146 O O . VAL A 1 188 ? 19.578 -0.822 -15.856 1.00 27.47 188 VAL A O 1
ATOM 1150 N N . SER A 1 189 ? 18.109 -2.498 -16.141 1.00 23.76 189 SER A N 1
ATOM 1151 C CA . SER A 1 189 ? 17.611 -2.371 -14.783 1.00 20.47 189 SER A CA 1
ATOM 1152 C C . SER A 1 189 ? 18.571 -3.035 -13.791 1.00 20.19 189 SER A C 1
ATOM 1153 O O . SER A 1 189 ? 18.812 -4.243 -13.857 1.00 22.50 189 SER A O 1
ATOM 1156 N N . THR A 1 190 ? 19.102 -2.245 -12.859 1.00 25.30 190 THR A N 1
ATOM 1157 C CA . THR A 1 190 ? 19.950 -2.794 -11.812 1.00 22.09 190 THR A CA 1
ATOM 1158 C C . THR A 1 190 ? 19.230 -2.841 -10.458 1.00 22.22 190 THR A C 1
ATOM 1159 O O . THR A 1 190 ? 19.522 -3.708 -9.640 1.00 25.37 190 THR A O 1
ATOM 1163 N N . GLU A 1 191 ? 18.277 -1.936 -10.265 1.00 19.56 191 GLU A N 1
ATOM 1164 C CA . GLU A 1 191 ? 17.536 -1.796 -9.014 1.00 28.65 191 GLU A CA 1
ATOM 1165 C C . GLU A 1 191 ? 16.399 -2.817 -8.874 1.00 24.83 191 GLU A C 1
ATOM 1166 O O . GLU A 1 191 ? 16.055 -3.237 -7.771 1.00 24.71 191 GLU A O 1
ATOM 1172 N N . TYR A 1 192 ? 15.808 -3.205 -9.999 1.00 22.56 192 TYR A N 1
ATOM 1173 C CA . TYR A 1 192 ? 14.610 -4.048 -9.990 1.00 21.46 192 TYR A CA 1
ATOM 1174 C C . TYR A 1 192 ? 14.827 -5.391 -10.672 1.00 22.86 192 TYR A C 1
ATOM 1175 O O . TYR A 1 192 ? 15.623 -5.517 -11.616 1.00 20.54 192 TYR A O 1
ATOM 1184 N N . VAL A 1 193 ? 14.111 -6.389 -10.170 1.00 22.45 193 VAL A N 1
ATOM 1185 C CA . VAL A 1 193 ? 14.120 -7.731 -10.739 1.00 19.77 193 VAL A CA 1
ATOM 1186 C C . VAL A 1 193 ? 12.687 -8.079 -11.047 1.00 20.59 193 VAL A C 1
ATOM 1187 O O . VAL A 1 193 ? 11.763 -7.835 -10.252 1.00 20.17 193 VAL A O 1
ATOM 1191 N N . ARG A 1 194 ? 12.507 -8.654 -12.226 1.00 20.14 194 ARG A N 1
ATOM 1192 C CA . ARG A 1 194 ? 11.209 -8.916 -12.785 1.00 20.80 194 ARG A CA 1
ATOM 1193 C C . ARG A 1 194 ? 10.641 -10.311 -12.452 1.00 19.71 194 ARG A C 1
ATOM 1194 O O . ARG A 1 194 ? 9.425 -10.508 -12.333 1.00 20.22 194 ARG A O 1
ATOM 1202 N N . ALA A 1 195 ? 11.541 -11.283 -12.348 1.00 20.28 195 ALA A N 1
ATOM 1203 C CA . ALA A 1 195 ? 11.156 -12.664 -12.074 1.00 17.33 195 ALA A CA 1
ATOM 1204 C C . ALA A 1 195 ? 12.389 -13.416 -11.586 1.00 17.95 195 ALA A C 1
ATOM 1205 O O . ALA A 1 195 ? 13.501 -12.938 -11.751 1.00 18.48 195 ALA A O 1
ATOM 1207 N N . CYS A 1 196 ? 12.201 -14.593 -11.008 1.00 17.93 196 CYS A N 1
ATOM 1208 C CA . CYS A 1 196 ? 13.351 -15.337 -10.483 1.00 22.36 196 CYS A CA 1
ATOM 1209 C C . CYS A 1 196 ? 13.141 -16.828 -10.640 1.00 19.39 196 CYS A C 1
ATOM 1210 O O . CYS A 1 196 ? 12.009 -17.265 -10.782 1.00 18.43 196 CYS A O 1
ATOM 1213 N N . PRO A 1 197 ? 14.238 -17.609 -10.657 1.00 22.45 197 PRO A N 1
ATOM 1214 C CA . PRO A 1 197 ? 14.098 -19.065 -10.740 1.00 22.20 197 PRO A CA 1
ATOM 1215 C C . PRO A 1 197 ? 13.125 -19.595 -9.699 1.00 15.90 197 PRO A C 1
ATOM 1216 O O . PRO A 1 197 ? 13.153 -19.160 -8.539 1.00 20.95 197 PRO A O 1
ATOM 1220 N N . GLY A 1 198 ? 12.259 -20.507 -10.126 1.00 21.01 198 GLY A N 1
ATOM 1221 C CA . GLY A 1 198 ? 11.251 -21.088 -9.252 1.00 22.07 198 GLY A CA 1
ATOM 1222 C C . GLY A 1 198 ? 9.971 -20.272 -9.225 1.00 22.56 198 GLY A C 1
ATOM 1223 O O . GLY A 1 198 ? 8.961 -20.680 -8.631 1.00 17.89 198 GLY A O 1
ATOM 1224 N N . GLY A 1 199 ? 10.025 -19.105 -9.866 1.00 17.19 199 GLY A N 1
ATOM 1225 C CA . GLY A 1 199 ? 8.881 -18.217 -9.953 1.00 17.71 199 GLY A CA 1
ATOM 1226 C C . GLY A 1 199 ? 8.076 -18.358 -11.249 1.00 16.33 199 GLY A C 1
ATOM 1227 O O . GLY A 1 199 ? 7.915 -19.459 -11.790 1.00 16.44 199 GLY A O 1
ATOM 1228 N N . THR A 1 200 ? 7.565 -17.231 -11.724 1.00 16.92 200 THR A N 1
ATOM 1229 C CA . THR A 1 200 ? 6.535 -17.203 -12.756 1.00 17.38 200 THR A CA 1
ATOM 1230 C C . THR A 1 200 ? 6.988 -16.611 -14.085 1.00 17.30 200 THR A C 1
ATOM 1231 O O . THR A 1 200 ? 6.168 -16.349 -14.964 1.00 15.98 200 THR A O 1
ATOM 1235 N N . GLY A 1 201 ? 8.291 -16.415 -14.228 1.00 17.60 201 GLY A N 1
ATOM 1236 C CA . GLY A 1 201 ? 8.846 -15.734 -15.401 1.00 16.77 201 GLY A CA 1
ATOM 1237 C C . GLY A 1 201 ? 8.767 -16.490 -16.723 1.00 17.16 201 GLY A C 1
ATOM 1238 O O . GLY A 1 201 ? 8.864 -15.871 -17.785 1.00 15.22 201 GLY A O 1
ATOM 1239 N N . ALA A 1 202 ? 8.610 -17.810 -16.680 1.00 17.03 202 ALA A N 1
ATOM 1240 C CA . ALA A 1 202 ? 8.420 -18.570 -17.918 1.00 20.72 202 ALA A CA 1
ATOM 1241 C C . ALA A 1 202 ? 6.935 -18.618 -18.273 1.00 19.19 202 ALA A C 1
ATOM 1242 O O . ALA A 1 202 ? 6.552 -19.186 -19.290 1.00 18.38 202 ALA A O 1
ATOM 1244 N N . ALA A 1 203 ? 6.100 -18.026 -17.424 1.00 12.85 203 ALA A N 1
ATOM 1245 C CA . ALA A 1 203 ? 4.664 -17.924 -17.705 1.00 20.07 203 ALA A CA 1
ATOM 1246 C C . ALA A 1 203 ? 4.303 -16.518 -18.187 1.00 16.30 203 ALA A C 1
ATOM 1247 O O . ALA A 1 203 ? 4.925 -15.542 -17.765 1.00 17.93 203 ALA A O 1
ATOM 1249 N N . LYS A 1 204 ? 3.288 -16.406 -19.046 1.00 14.63 204 LYS A N 1
ATOM 1250 C CA . LYS A 1 204 ? 2.790 -15.080 -19.435 1.00 14.97 204 LYS A CA 1
ATOM 1251 C C . LYS A 1 204 ? 1.713 -14.680 -18.441 1.00 15.78 204 LYS A C 1
ATOM 1252 O O . LYS A 1 204 ? 0.499 -14.929 -18.644 1.00 16.45 204 LYS A O 1
ATOM 1258 N N . PHE A 1 205 ? 2.179 -14.116 -17.331 1.00 15.28 205 PHE A N 1
ATOM 1259 C CA . PHE A 1 205 ? 1.361 -13.907 -16.140 1.00 16.32 205 PHE A CA 1
ATOM 1260 C C . PHE A 1 205 ? 1.381 -12.429 -15.790 1.00 16.58 205 PHE A C 1
ATOM 1261 O O . PHE A 1 205 ? 2.451 -11.828 -15.689 1.00 15.88 205 PHE A O 1
ATOM 1269 N N . GLY A 1 206 ? 0.192 -11.852 -15.598 1.00 19.03 206 GLY A N 1
ATOM 1270 C CA . GLY A 1 206 ? 0.060 -10.431 -15.354 1.00 17.80 206 GLY A CA 1
ATOM 1271 C C . GLY A 1 206 ? 1.005 -9.904 -14.283 1.00 15.49 206 GLY A C 1
ATOM 1272 O O . GLY A 1 206 ? 1.501 -8.779 -14.392 1.00 18.86 206 GLY A O 1
ATOM 1273 N N . GLY A 1 207 ? 1.255 -10.707 -13.261 1.00 18.28 207 GLY A N 1
ATOM 1274 C CA . GLY A 1 207 ? 2.121 -10.283 -12.164 1.00 22.10 207 GLY A CA 1
ATOM 1275 C C . GLY A 1 207 ? 3.543 -9.906 -12.583 1.00 22.55 207 GLY A C 1
ATOM 1276 O O . GLY A 1 207 ? 4.179 -9.032 -11.975 1.00 20.43 207 GLY A O 1
ATOM 1277 N N . ASN A 1 208 ? 4.061 -10.579 -13.604 1.00 17.63 208 ASN A N 1
ATOM 1278 C CA . ASN A 1 208 ? 5.404 -10.268 -14.077 1.00 21.84 208 ASN A CA 1
ATOM 1279 C C . ASN A 1 208 ? 5.465 -8.824 -14.614 1.00 16.37 208 ASN A C 1
ATOM 1280 O O . ASN A 1 208 ? 6.502 -8.124 -14.509 1.00 19.45 208 ASN A O 1
ATOM 1285 N N . TYR A 1 209 ? 4.372 -8.397 -15.256 1.00 17.05 209 TYR A N 1
ATOM 1286 C CA . TYR A 1 209 ? 4.308 -7.100 -15.896 1.00 13.22 209 TYR A CA 1
ATOM 1287 C C . TYR A 1 209 ? 4.094 -6.004 -14.865 1.00 13.07 209 TYR A C 1
ATOM 1288 O O . TYR A 1 209 ? 4.693 -4.951 -14.967 1.00 17.29 209 TYR A O 1
ATOM 1297 N N . ALA A 1 210 ? 3.296 -6.300 -13.848 1.00 20.88 210 ALA A N 1
ATOM 1298 C CA . ALA A 1 210 ? 3.098 -5.376 -12.733 1.00 18.24 210 ALA A CA 1
ATOM 1299 C C . ALA A 1 210 ? 4.414 -5.050 -12.049 1.00 14.01 210 ALA A C 1
ATOM 1300 O O . ALA A 1 210 ? 4.694 -3.886 -11.710 1.00 17.88 210 ALA A O 1
ATOM 1302 N N . ALA A 1 211 ? 5.209 -6.083 -11.801 1.00 18.46 211 ALA A N 1
ATOM 1303 C CA . ALA A 1 211 ? 6.500 -5.918 -11.128 1.00 15.76 211 ALA A CA 1
ATOM 1304 C C . ALA A 1 211 ? 7.473 -5.060 -11.946 1.00 22.35 211 ALA A C 1
ATOM 1305 O O . ALA A 1 211 ? 8.445 -4.552 -11.397 1.00 19.96 211 ALA A O 1
ATOM 1307 N N . SER A 1 212 ? 7.222 -4.927 -13.255 1.00 20.03 212 SER A N 1
ATOM 1308 C CA . SER A 1 212 ? 8.109 -4.194 -14.176 1.00 19.42 212 SER A CA 1
ATOM 1309 C C . SER A 1 212 ? 7.830 -2.709 -14.391 1.00 20.76 212 SER A C 1
ATOM 1310 O O . SER A 1 212 ? 8.615 -2.029 -15.053 1.00 18.66 212 SER A O 1
ATOM 1313 N N . LEU A 1 213 ? 6.711 -2.216 -13.874 1.00 19.49 213 LEU A N 1
ATOM 1314 C CA . LEU A 1 213 ? 6.246 -0.865 -14.162 1.00 19.33 213 LEU A CA 1
ATOM 1315 C C . LEU A 1 213 ? 7.200 0.224 -13.728 1.00 20.88 213 LEU A C 1
ATOM 1316 O O . LEU A 1 213 ? 7.447 1.169 -14.470 1.00 22.75 213 LEU A O 1
ATOM 1321 N N . LEU A 1 214 ? 7.759 0.104 -12.528 1.00 20.60 214 LEU A N 1
ATOM 1322 C CA . LEU A 1 214 ? 8.668 1.141 -12.037 1.00 22.82 214 LEU A CA 1
ATOM 1323 C C . LEU A 1 214 ? 9.952 1.273 -12.828 1.00 28.86 214 LEU A C 1
ATOM 1324 O O . LEU A 1 214 ? 10.493 2.370 -12.985 1.00 28.25 214 LEU A O 1
ATOM 1329 N N . ALA A 1 215 ? 10.478 0.146 -13.292 1.00 22.81 215 ALA A N 1
ATOM 1330 C CA . ALA A 1 215 ? 11.667 0.204 -14.136 1.00 24.74 215 ALA A CA 1
ATOM 1331 C C . ALA A 1 215 ? 11.396 0.797 -15.498 1.00 28.47 215 ALA A C 1
ATOM 1332 O O . ALA A 1 215 ? 12.240 1.466 -16.067 1.00 29.21 215 ALA A O 1
ATOM 1334 N N . GLN A 1 216 ? 10.185 0.590 -15.979 1.00 25.97 216 GLN A N 1
ATOM 1335 C CA . GLN A 1 216 ? 9.791 0.998 -17.315 1.00 24.32 216 GLN A CA 1
ATOM 1336 C C . GLN A 1 216 ? 9.566 2.526 -17.335 1.00 33.97 216 GLN A C 1
ATOM 1337 O O . GLN A 1 216 ? 10.007 3.197 -18.253 1.00 41.13 216 GLN A O 1
ATOM 1343 N N . ALA A 1 217 ? 9.073 3.088 -16.228 1.00 28.35 217 ALA A N 1
ATOM 1344 C CA . ALA A 1 217 ? 9.153 4.554 -15.963 1.00 40.55 217 ALA A CA 1
ATOM 1345 C C . ALA A 1 217 ? 10.576 5.123 -15.743 1.00 36.69 217 ALA A C 1
ATOM 1346 O O . ALA A 1 217 ? 10.863 6.261 -16.113 1.00 43.19 217 ALA A O 1
ATOM 1348 N N . GLU A 1 218 ? 11.458 4.363 -15.103 1.00 38.28 218 GLU A N 1
ATOM 1349 C CA . GLU A 1 218 ? 12.821 4.837 -14.861 1.00 35.90 218 GLU A CA 1
ATOM 1350 C C . GLU A 1 218 ? 13.619 4.879 -16.161 1.00 41.85 218 GLU A C 1
ATOM 1351 O O . GLU A 1 218 ? 14.527 5.700 -16.317 1.00 44.54 218 GLU A O 1
ATOM 1357 N N . ALA A 1 219 ? 13.283 3.985 -17.088 1.00 37.77 219 ALA A N 1
ATOM 1358 C CA . ALA A 1 219 ? 13.911 3.986 -18.404 1.00 34.54 219 ALA A CA 1
ATOM 1359 C C . ALA A 1 219 ? 13.594 5.286 -19.127 1.00 43.97 219 ALA A C 1
ATOM 1360 O O . ALA A 1 219 ? 14.498 6.016 -19.530 1.00 43.07 219 ALA A O 1
ATOM 1362 N N . ALA A 1 220 ? 12.300 5.560 -19.292 1.00 41.08 220 ALA A N 1
ATOM 1363 C CA . ALA A 1 220 ? 11.836 6.777 -19.959 1.00 48.26 220 ALA A CA 1
ATOM 1364 C C . ALA A 1 220 ? 12.414 8.042 -19.321 1.00 47.10 220 ALA A C 1
ATOM 1365 O O . ALA A 1 220 ? 12.580 9.056 -19.990 1.00 47.05 220 ALA A O 1
ATOM 1367 N N . GLU A 1 221 ? 12.725 7.973 -18.029 1.00 48.02 221 GLU A N 1
ATOM 1368 C CA . GLU A 1 221 ? 13.317 9.107 -17.323 1.00 48.65 221 GLU A CA 1
ATOM 1369 C C . GLU A 1 221 ? 14.821 9.193 -17.616 1.00 54.12 221 GLU A C 1
ATOM 1370 O O . GLU A 1 221 ? 15.501 10.134 -17.199 1.00 53.68 221 GLU A O 1
ATOM 1376 N N . ASN A 1 222 ? 15.336 8.205 -18.338 1.00 50.39 222 ASN A N 1
ATOM 1377 C CA . ASN A 1 222 ? 16.714 8.244 -18.813 1.00 44.29 222 ASN A CA 1
ATOM 1378 C C . ASN A 1 222 ? 16.728 8.306 -20.340 1.00 37.87 222 ASN A C 1
ATOM 1379 O O . ASN A 1 222 ? 17.762 8.103 -20.976 1.00 43.60 222 ASN A O 1
ATOM 1384 N N . GLY A 1 223 ? 15.558 8.582 -20.913 1.00 44.32 223 GLY A N 1
ATOM 1385 C CA . GLY A 1 223 ? 15.404 8.734 -22.351 1.00 36.81 223 GLY A CA 1
ATOM 1386 C C . GLY A 1 223 ? 15.548 7.439 -23.123 1.00 43.80 223 GLY A C 1
ATOM 1387 O O . GLY A 1 223 ? 15.786 7.453 -24.334 1.00 45.13 223 GLY A O 1
ATOM 1388 N N . CYS A 1 224 ? 15.403 6.313 -22.429 1.00 38.38 224 CYS A N 1
ATOM 1389 C CA . CYS A 1 224 ? 15.460 5.013 -23.086 1.00 36.73 224 CYS A CA 1
ATOM 1390 C C . CYS A 1 224 ? 14.079 4.504 -23.422 1.00 40.02 224 CYS A C 1
ATOM 1391 O O . CYS A 1 224 ? 13.102 4.809 -22.725 1.00 39.94 224 CYS A O 1
ATOM 1394 N N . ASP A 1 225 ? 14.013 3.699 -24.477 1.00 27.35 225 ASP A N 1
ATOM 1395 C CA . ASP A 1 225 ? 12.753 3.190 -24.999 1.00 31.38 225 ASP A CA 1
ATOM 1396 C C . ASP A 1 225 ? 12.271 1.952 -24.264 1.00 38.03 225 ASP A C 1
ATOM 1397 O O . ASP A 1 225 ? 11.073 1.737 -24.151 1.00 35.51 225 ASP A O 1
ATOM 1402 N N . GLN A 1 226 ? 13.205 1.112 -23.827 1.00 27.48 226 GLN A N 1
ATOM 1403 C CA . GLN A 1 226 ? 12.858 -0.182 -23.244 1.00 33.28 226 GLN A CA 1
ATOM 1404 C C . GLN A 1 226 ? 13.816 -0.545 -22.130 1.00 31.08 226 GLN A C 1
ATOM 1405 O O . GLN A 1 226 ? 14.882 0.059 -21.993 1.00 25.49 226 GLN A O 1
ATOM 1411 N N . VAL A 1 227 ? 13.420 -1.538 -21.335 1.00 25.47 227 VAL A N 1
ATOM 1412 C CA . VAL A 1 227 ? 14.232 -2.052 -20.232 1.00 20.48 227 VAL A CA 1
ATOM 1413 C C . VAL A 1 227 ? 14.805 -3.417 -20.587 1.00 20.41 227 VAL A C 1
ATOM 1414 O O . VAL A 1 227 ? 14.086 -4.242 -21.141 1.00 21.20 227 VAL A O 1
ATOM 1418 N N . VAL A 1 228 ? 16.087 -3.656 -20.290 1.00 17.84 228 VAL A N 1
ATOM 1419 C CA . VAL A 1 228 ? 16.610 -5.012 -20.329 1.00 16.31 228 VAL A CA 1
ATOM 1420 C C . VAL A 1 228 ? 16.801 -5.467 -18.888 1.00 19.82 228 VAL A C 1
ATOM 1421 O O . VAL A 1 228 ? 17.368 -4.743 -18.063 1.00 21.54 228 VAL A O 1
ATOM 1425 N N . TRP A 1 229 ? 16.297 -6.662 -18.610 1.00 17.41 229 TRP A N 1
ATOM 1426 C CA . TRP A 1 229 ? 16.246 -7.219 -17.272 1.00 18.28 229 TRP A CA 1
ATOM 1427 C C . TRP A 1 229 ? 17.417 -8.188 -17.046 1.00 21.12 229 TRP A C 1
ATOM 1428 O O . TRP A 1 229 ? 17.838 -8.885 -17.966 1.00 17.28 229 TRP A O 1
ATOM 1439 N N . LEU A 1 230 ? 17.930 -8.224 -15.816 1.00 19.54 230 LEU A N 1
ATOM 1440 C CA . LEU A 1 230 ? 19.041 -9.105 -15.462 1.00 19.43 230 LEU A CA 1
ATOM 1441 C C . LEU A 1 230 ? 18.570 -10.182 -14.498 1.00 17.97 230 LEU A C 1
ATOM 1442 O O . LEU A 1 230 ? 17.517 -10.037 -13.869 1.00 17.38 230 LEU A O 1
ATOM 1447 N N . ASP A 1 231 ? 19.348 -11.253 -14.378 1.00 18.61 231 ASP A N 1
ATOM 1448 C CA . ASP A 1 231 ? 18.904 -12.439 -13.641 1.00 18.01 231 ASP A CA 1
ATOM 1449 C C . ASP A 1 231 ? 18.895 -12.154 -12.147 1.00 22.19 231 ASP A C 1
ATOM 1450 O O . ASP A 1 231 ? 19.686 -11.359 -11.651 1.00 19.40 231 ASP A O 1
ATOM 1455 N N . ALA A 1 232 ? 17.973 -12.801 -11.454 1.00 18.88 232 ALA A N 1
ATOM 1456 C CA . ALA A 1 232 ? 17.722 -12.523 -10.048 1.00 19.24 232 ALA A CA 1
ATOM 1457 C C . ALA A 1 232 ? 18.861 -12.975 -9.133 1.00 23.41 232 ALA A C 1
ATOM 1458 O O . ALA A 1 232 ? 19.152 -12.347 -8.109 1.00 23.49 232 ALA A O 1
ATOM 1460 N N . VAL A 1 233 ? 19.480 -14.088 -9.480 1.00 21.59 233 VAL A N 1
ATOM 1461 C CA . VAL A 1 233 ? 20.458 -14.688 -8.576 1.00 24.86 233 VAL A CA 1
ATOM 1462 C C . VAL A 1 233 ? 21.796 -13.946 -8.559 1.00 24.95 233 VAL A C 1
ATOM 1463 O O . VAL A 1 233 ? 22.293 -13.580 -7.494 1.00 27.67 233 VAL A O 1
ATOM 1467 N N . GLU A 1 234 ? 22.387 -13.733 -9.731 1.00 23.05 234 GLU A N 1
ATOM 1468 C CA . GLU A 1 234 ? 23.696 -13.076 -9.819 1.00 25.61 234 GLU A CA 1
ATOM 1469 C C . GLU A 1 234 ? 23.640 -11.630 -10.340 1.00 28.27 234 GLU A C 1
ATOM 1470 O O . GLU A 1 234 ? 24.672 -10.964 -10.424 1.00 30.25 234 GLU A O 1
ATOM 1476 N N . ARG A 1 235 ? 22.444 -11.159 -10.698 1.00 24.31 235 ARG A N 1
ATOM 1477 C CA . ARG A 1 235 ? 22.227 -9.770 -11.123 1.00 22.29 235 ARG A CA 1
ATOM 1478 C C . ARG A 1 235 ? 23.202 -9.352 -12.224 1.00 20.91 235 ARG A C 1
ATOM 1479 O O . ARG A 1 235 ? 23.733 -8.240 -12.215 1.00 27.34 235 ARG A O 1
ATOM 1487 N N . ARG A 1 236 ? 23.416 -10.256 -13.176 1.00 20.75 236 ARG A N 1
ATOM 1488 C CA . ARG A 1 236 ? 24.462 -10.120 -14.200 1.00 20.59 236 ARG A CA 1
ATOM 1489 C C . ARG A 1 236 ? 23.977 -10.551 -15.574 1.00 23.67 236 ARG A C 1
ATOM 1490 O O . ARG A 1 236 ? 24.296 -9.922 -16.586 1.00 22.24 236 ARG A O 1
ATOM 1498 N N . TYR A 1 237 ? 23.277 -11.682 -15.613 1.00 22.34 237 TYR A N 1
ATOM 1499 C CA . TYR A 1 237 ? 22.969 -12.326 -16.887 1.00 19.10 237 TYR A CA 1
ATOM 1500 C C . TYR A 1 237 ? 21.746 -11.744 -17.525 1.00 21.30 237 TYR A C 1
ATOM 1501 O O . TYR A 1 237 ? 20.699 -11.572 -16.885 1.00 20.24 237 TYR A O 1
ATOM 1510 N N . ILE A 1 238 ? 21.900 -11.453 -18.810 1.00 18.37 238 ILE A N 1
ATOM 1511 C CA . ILE A 1 238 ? 20.836 -10.869 -19.604 1.00 18.98 238 ILE A CA 1
ATOM 1512 C C . ILE A 1 238 ? 19.686 -11.852 -19.651 1.00 17.95 238 ILE A C 1
ATOM 1513 O O . ILE A 1 238 ? 19.878 -13.043 -19.906 1.00 20.39 238 ILE A O 1
ATOM 1518 N N . GLU A 1 239 ? 18.487 -11.359 -19.402 1.00 15.98 239 GLU A N 1
ATOM 1519 C CA . GLU A 1 239 ? 17.286 -12.199 -19.523 1.00 16.14 239 GLU A CA 1
ATOM 1520 C C . GLU A 1 239 ? 16.483 -11.847 -20.791 1.00 17.11 239 GLU A C 1
ATOM 1521 O O . GLU A 1 239 ? 16.542 -12.547 -21.805 1.00 15.30 239 GLU A O 1
ATOM 1527 N N . GLU A 1 240 ? 15.755 -10.740 -20.726 1.00 16.49 240 GLU A N 1
ATOM 1528 C CA . GLU A 1 240 ? 14.908 -10.301 -21.832 1.00 19.72 240 GLU A CA 1
ATOM 1529 C C . GLU A 1 240 ? 14.564 -8.839 -21.635 1.00 17.59 240 GLU A C 1
ATOM 1530 O O . GLU A 1 240 ? 14.903 -8.242 -20.604 1.00 16.70 240 GLU A O 1
ATOM 1536 N N . MET A 1 241 ? 13.841 -8.275 -22.587 1.00 15.52 241 MET A N 1
ATOM 1537 C CA . MET A 1 241 ? 13.261 -6.958 -22.378 1.00 17.66 241 MET A CA 1
ATOM 1538 C C . MET A 1 241 ? 11.856 -7.066 -21.784 1.00 19.33 241 MET A C 1
ATOM 1539 O O . MET A 1 241 ? 11.350 -8.165 -21.576 1.00 16.22 241 MET A O 1
ATOM 1544 N N . GLY A 1 242 ? 11.227 -5.931 -21.510 1.00 16.69 242 GLY A N 1
ATOM 1545 C CA . GLY A 1 242 ? 9.901 -5.949 -20.909 1.00 18.94 242 GLY A CA 1
ATOM 1546 C C . GLY A 1 242 ? 8.840 -6.729 -21.669 1.00 20.99 242 GLY A C 1
ATOM 1547 O O . GLY A 1 242 ? 7.961 -7.342 -21.060 1.00 21.74 242 GLY A O 1
ATOM 1548 N N . GLY A 1 243 ? 8.906 -6.700 -22.999 1.00 19.19 243 GLY A N 1
ATOM 1549 C CA . GLY A 1 243 ? 7.906 -7.370 -23.825 1.00 17.11 243 GLY A CA 1
ATOM 1550 C C . GLY A 1 243 ? 8.501 -8.036 -25.053 1.00 19.59 243 GLY A C 1
ATOM 1551 O O . GLY A 1 243 ? 7.794 -8.321 -26.038 1.00 18.59 243 GLY A O 1
ATOM 1552 N N . MET A 1 244 ? 9.808 -8.308 -24.995 1.00 16.53 244 MET A N 1
ATOM 1553 C CA . MET A 1 244 ? 10.525 -8.902 -26.118 1.00 14.77 244 MET A CA 1
ATOM 1554 C C . MET A 1 244 ? 11.708 -9.745 -25.654 1.00 17.11 244 MET A C 1
ATOM 1555 O O . MET A 1 244 ? 12.259 -9.502 -24.578 1.00 15.39 244 MET A O 1
ATOM 1560 N N . ASN A 1 245 ? 12.095 -10.742 -26.453 1.00 16.70 245 ASN A N 1
ATOM 1561 C CA . ASN A 1 245 ? 13.365 -11.434 -26.225 1.00 15.34 245 ASN A CA 1
ATOM 1562 C C . ASN A 1 245 ? 14.499 -10.693 -26.915 1.00 18.26 245 ASN A C 1
ATOM 1563 O O . ASN A 1 245 ? 14.246 -9.766 -27.692 1.00 17.34 245 ASN A O 1
ATOM 1568 N N . ILE A 1 246 ? 15.743 -11.081 -26.620 1.00 13.84 246 ILE A N 1
ATOM 1569 C CA . ILE A 1 246 ? 16.892 -10.343 -27.155 1.00 15.84 246 ILE A CA 1
ATOM 1570 C C . ILE A 1 246 ? 17.907 -11.275 -27.796 1.00 15.96 246 ILE A C 1
ATOM 1571 O O . ILE A 1 246 ? 18.212 -12.347 -27.267 1.00 13.87 246 ILE A O 1
ATOM 1576 N N . PHE A 1 247 ? 18.413 -10.849 -28.957 1.00 17.64 247 PHE A N 1
ATOM 1577 C CA . PHE A 1 247 ? 19.424 -11.564 -29.716 1.00 15.59 247 PHE A CA 1
ATOM 1578 C C . PHE A 1 247 ? 20.666 -10.677 -29.920 1.00 16.60 247 PHE A C 1
ATOM 1579 O O . PHE A 1 247 ? 20.548 -9.448 -30.043 1.00 16.98 247 PHE A O 1
ATOM 1587 N N . PHE A 1 248 ? 21.828 -11.328 -29.993 1.00 16.42 248 PHE A N 1
ATOM 1588 C CA . PHE A 1 248 ? 23.115 -10.696 -30.276 1.00 18.53 248 PHE A CA 1
ATOM 1589 C C . PHE A 1 248 ? 23.692 -11.317 -31.546 1.00 21.82 248 PHE A C 1
ATOM 1590 O O . PHE A 1 248 ? 23.653 -12.531 -31.707 1.00 19.78 248 PHE A O 1
ATOM 1598 N N . VAL A 1 249 ? 24.203 -10.488 -32.454 1.00 17.76 249 VAL A N 1
ATOM 1599 C CA . VAL A 1 249 ? 24.921 -10.980 -33.621 1.00 18.33 249 VAL A CA 1
ATOM 1600 C C . VAL A 1 249 ? 26.415 -10.741 -33.402 1.00 21.61 249 VAL A C 1
ATOM 1601 O O . VAL A 1 249 ? 26.836 -9.618 -33.038 1.00 16.78 249 VAL A O 1
ATOM 1605 N N . LEU A 1 250 ? 27.204 -11.802 -33.557 1.00 22.73 250 LEU A N 1
ATOM 1606 C CA . LEU A 1 250 ? 28.647 -11.704 -33.391 1.00 22.30 250 LEU A CA 1
ATOM 1607 C C . LEU A 1 250 ? 29.342 -11.962 -34.720 1.00 27.50 250 LEU A C 1
ATOM 1608 O O . LEU A 1 250 ? 29.008 -12.906 -35.444 1.00 25.06 250 LEU A O 1
ATOM 1613 N N . GLY A 1 251 ? 30.292 -11.099 -35.060 1.00 28.23 251 GLY A N 1
ATOM 1614 C CA . GLY A 1 251 ? 30.986 -11.213 -36.332 1.00 27.21 251 GLY A CA 1
ATOM 1615 C C . GLY A 1 251 ? 30.112 -10.713 -37.461 1.00 36.05 251 GLY A C 1
ATOM 1616 O O . GLY A 1 251 ? 29.085 -10.060 -37.237 1.00 31.04 251 GLY A O 1
ATOM 1617 N N . SER A 1 252 ? 30.498 -11.023 -38.691 1.00 26.42 252 SER A N 1
ATOM 1618 C CA . SER A 1 252 ? 29.696 -10.606 -39.831 1.00 35.07 252 SER A CA 1
ATOM 1619 C C . SER A 1 252 ? 29.959 -11.482 -41.059 1.00 39.04 252 SER A C 1
ATOM 1620 O O . SER A 1 252 ? 30.863 -12.326 -41.052 1.00 33.17 252 SER A O 1
ATOM 1623 N N . GLY A 1 253 ? 29.147 -11.282 -42.096 1.00 32.63 253 GLY A N 1
ATOM 1624 C CA . GLY A 1 253 ? 29.215 -12.080 -43.305 1.00 38.14 253 GLY A CA 1
ATOM 1625 C C . GLY A 1 253 ? 28.765 -13.509 -43.072 1.00 38.10 253 GLY A C 1
ATOM 1626 O O . GLY A 1 253 ? 27.914 -13.772 -42.228 1.00 33.20 253 GLY A O 1
ATOM 1627 N N . GLY A 1 254 ? 29.337 -14.440 -43.829 1.00 44.95 254 GLY A N 1
ATOM 1628 C CA . GLY A 1 254 ? 29.057 -15.850 -43.627 1.00 42.49 254 GLY A CA 1
ATOM 1629 C C . GLY A 1 254 ? 29.529 -16.337 -42.264 1.00 38.25 254 GLY A C 1
ATOM 1630 O O . GLY A 1 254 ? 29.047 -17.353 -41.758 1.00 43.45 254 GLY A O 1
ATOM 1631 N N . SER A 1 255 ? 30.470 -15.603 -41.670 1.00 39.41 255 SER A N 1
ATOM 1632 C CA . SER A 1 255 ? 31.029 -15.945 -40.359 1.00 43.20 255 SER A CA 1
ATOM 1633 C C . SER A 1 255 ? 30.178 -15.454 -39.175 1.00 38.19 255 SER A C 1
ATOM 1634 O O . SER A 1 255 ? 30.491 -15.740 -38.020 1.00 41.41 255 SER A O 1
ATOM 1637 N N . ALA A 1 256 ? 29.119 -14.703 -39.459 1.00 37.07 256 ALA A N 1
ATOM 1638 C CA . ALA A 1 256 ? 28.275 -14.157 -38.401 1.00 31.63 256 ALA A CA 1
ATOM 1639 C C . ALA A 1 256 ? 27.506 -15.275 -37.709 1.00 32.41 256 ALA A C 1
ATOM 1640 O O . ALA A 1 256 ? 27.082 -16.243 -38.361 1.00 33.24 256 ALA A O 1
ATOM 1642 N N . ARG A 1 257 ? 27.329 -15.138 -36.394 1.00 29.93 257 ARG A N 1
ATOM 1643 C CA . ARG A 1 257 ? 26.599 -16.127 -35.604 1.00 27.77 257 ARG A CA 1
ATOM 1644 C C . ARG A 1 257 ? 25.686 -15.453 -34.577 1.00 28.09 257 ARG A C 1
ATOM 1645 O O . ARG A 1 257 ? 25.898 -14.291 -34.197 1.00 23.43 257 ARG A O 1
ATOM 1653 N N . LEU A 1 258 ? 24.660 -16.184 -34.154 1.00 21.81 258 LEU A N 1
ATOM 1654 C CA . LEU A 1 258 ? 23.653 -15.642 -33.250 1.00 27.29 258 LEU A CA 1
ATOM 1655 C C . LEU A 1 258 ? 23.845 -16.161 -31.835 1.00 25.39 258 LEU A C 1
ATOM 1656 O O . LEU A 1 258 ? 24.188 -17.323 -31.631 1.00 27.84 258 LEU A O 1
ATOM 1661 N N . VAL A 1 259 ? 23.647 -15.281 -30.859 1.00 20.34 259 VAL A N 1
ATOM 1662 C CA . VAL A 1 259 ? 23.687 -15.661 -29.454 1.00 19.00 259 VAL A CA 1
ATOM 1663 C C . VAL A 1 259 ? 22.433 -15.087 -28.810 1.00 21.30 259 VAL A C 1
ATOM 1664 O O . VAL A 1 259 ? 22.087 -13.937 -29.069 1.00 21.40 259 VAL A O 1
ATOM 1668 N N . THR A 1 260 ? 21.736 -15.906 -28.020 1.00 20.43 260 THR A N 1
ATOM 1669 C CA . THR A 1 260 ? 20.545 -15.464 -27.288 1.00 18.83 260 THR A CA 1
ATOM 1670 C C . THR A 1 260 ? 20.543 -16.138 -25.916 1.00 18.02 260 THR A C 1
ATOM 1671 O O . THR A 1 260 ? 21.026 -17.258 -25.784 1.00 18.90 260 THR A O 1
ATOM 1675 N N . PRO A 1 261 ? 20.048 -15.436 -24.884 1.00 14.56 261 PRO A N 1
ATOM 1676 C CA . PRO A 1 261 ? 19.976 -16.032 -23.554 1.00 17.59 261 PRO A CA 1
ATOM 1677 C C . PRO A 1 261 ? 19.217 -17.341 -23.574 1.00 18.97 261 PRO A C 1
ATOM 1678 O O . PRO A 1 261 ? 18.132 -17.401 -24.145 1.00 16.77 261 PRO A O 1
ATOM 1682 N N . GLU A 1 262 ? 19.799 -18.377 -22.972 1.00 20.50 262 GLU A N 1
ATOM 1683 C CA . GLU A 1 262 ? 19.128 -19.664 -22.839 1.00 19.84 262 GLU A CA 1
ATOM 1684 C C . GLU A 1 262 ? 17.875 -19.514 -21.993 1.00 18.73 262 GLU A C 1
ATOM 1685 O O . GLU A 1 262 ? 17.761 -18.580 -21.190 1.00 19.99 262 GLU A O 1
ATOM 1691 N N . LEU A 1 263 ? 16.917 -20.413 -22.168 1.00 18.57 263 LEU A N 1
ATOM 1692 C CA . LEU A 1 263 ? 15.721 -20.359 -21.333 1.00 17.09 263 LEU A CA 1
ATOM 1693 C C . LEU A 1 263 ? 16.130 -20.653 -19.890 1.00 22.82 263 LEU A C 1
ATOM 1694 O O . LEU A 1 263 ? 16.433 -21.786 -19.540 1.00 26.78 263 LEU A O 1
ATOM 1699 N N . SER A 1 264 ? 16.161 -19.607 -19.076 1.00 19.77 264 SER A N 1
ATOM 1700 C CA . SER A 1 264 ? 16.662 -19.677 -17.711 1.00 23.59 264 SER A CA 1
ATOM 1701 C C . SER A 1 264 ? 15.631 -20.223 -16.745 1.00 21.88 264 SER A C 1
ATOM 1702 O O . SER A 1 264 ? 15.969 -20.608 -15.630 1.00 22.26 264 SER A O 1
ATOM 1705 N N . GLY A 1 265 ? 14.371 -20.239 -17.160 1.00 20.33 265 GLY A N 1
ATOM 1706 C CA . GLY A 1 265 ? 13.278 -20.554 -16.250 1.00 18.16 265 GLY A CA 1
ATOM 1707 C C . GLY A 1 265 ? 12.607 -19.285 -15.756 1.00 20.53 265 GLY A C 1
ATOM 1708 O O . GLY A 1 265 ? 11.522 -19.325 -15.157 1.00 22.36 265 GLY A O 1
ATOM 1709 N N . SER A 1 266 ? 13.252 -18.143 -15.973 1.00 17.33 266 SER A N 1
ATOM 1710 C CA . SER A 1 266 ? 12.686 -16.890 -15.458 1.00 17.09 266 SER A CA 1
ATOM 1711 C C . SER A 1 266 ? 12.489 -15.853 -16.563 1.00 15.58 266 SER A C 1
ATOM 1712 O O . SER A 1 266 ? 12.202 -14.685 -16.292 1.00 15.43 266 SER A O 1
ATOM 1715 N N . LEU A 1 267 ? 12.632 -16.284 -17.810 1.00 13.68 267 LEU A N 1
ATOM 1716 C CA . LEU A 1 267 ? 12.302 -15.428 -18.940 1.00 16.43 267 LEU A CA 1
ATOM 1717 C C . LEU A 1 267 ? 11.340 -16.163 -19.894 1.00 13.25 267 LEU A C 1
ATOM 1718 O O . LEU A 1 267 ? 11.255 -17.391 -19.903 1.00 16.90 267 LEU A O 1
ATOM 1723 N N . LEU A 1 268 ? 10.615 -15.406 -20.711 1.00 12.43 268 LEU A N 1
ATOM 1724 C CA . LEU A 1 268 ? 9.545 -15.985 -21.528 1.00 12.74 268 LEU A CA 1
ATOM 1725 C C . LEU A 1 268 ? 10.101 -16.692 -22.767 1.00 15.32 268 LEU A C 1
ATOM 1726 O O . LEU A 1 268 ? 10.932 -16.142 -23.487 1.00 16.21 268 LEU A O 1
ATOM 1731 N N . PRO A 1 269 ? 9.668 -17.929 -23.000 1.00 13.08 269 PRO A N 1
ATOM 1732 C CA . PRO A 1 269 ? 10.000 -18.611 -24.259 1.00 13.29 269 PRO A CA 1
ATOM 1733 C C . PRO A 1 269 ? 9.134 -18.030 -25.391 1.00 14.66 269 PRO A C 1
ATOM 1734 O O . PRO A 1 269 ? 8.079 -18.573 -25.750 1.00 14.51 269 PRO A O 1
ATOM 1738 N N . GLY A 1 270 ? 9.597 -16.911 -25.938 1.00 16.40 270 GLY A N 1
ATOM 1739 C CA . GLY A 1 270 ? 8.858 -16.204 -26.972 1.00 11.93 270 GLY A CA 1
ATOM 1740 C C . GLY A 1 270 ? 8.730 -17.064 -28.210 1.00 14.77 270 GLY A C 1
ATOM 1741 O O . GLY A 1 270 ? 9.628 -17.839 -28.557 1.00 15.05 270 GLY A O 1
ATOM 1742 N N . ILE A 1 271 ? 7.592 -16.935 -28.872 1.00 11.51 271 ILE A N 1
ATOM 1743 C CA . ILE A 1 271 ? 7.359 -17.700 -30.100 1.00 14.34 271 ILE A CA 1
ATOM 1744 C C . ILE A 1 271 ? 8.149 -17.075 -31.261 1.00 13.44 271 ILE A C 1
ATOM 1745 O O . ILE A 1 271 ? 8.623 -17.798 -32.146 1.00 13.69 271 ILE A O 1
ATOM 1750 N N . THR A 1 272 ? 8.370 -15.757 -31.231 1.00 15.98 272 THR A N 1
ATOM 1751 C CA . THR A 1 272 ? 9.187 -15.106 -32.270 1.00 13.13 272 THR A CA 1
ATOM 1752 C C . THR A 1 272 ? 10.638 -15.571 -32.111 1.00 17.48 272 THR A C 1
ATOM 1753 O O . THR A 1 272 ? 11.286 -15.976 -33.079 1.00 16.05 272 THR A O 1
ATOM 1757 N N . ARG A 1 273 ? 11.120 -15.560 -30.860 1.00 13.95 273 ARG A N 1
ATOM 1758 C CA . ARG A 1 273 ? 12.441 -16.106 -30.526 1.00 13.54 273 ARG A CA 1
ATOM 1759 C C . ARG A 1 273 ? 12.626 -17.529 -31.040 1.00 15.69 273 ARG A C 1
ATOM 1760 O O . ARG A 1 273 ? 13.597 -17.820 -31.740 1.00 15.87 273 ARG A O 1
ATOM 1768 N N . ASP A 1 274 ? 11.674 -18.406 -30.720 1.00 14.64 274 ASP A N 1
ATOM 1769 C CA . ASP A 1 274 ? 11.716 -19.770 -31.201 1.00 17.60 274 ASP A CA 1
ATOM 1770 C C . ASP A 1 274 ? 11.808 -19.851 -32.719 1.00 18.40 274 ASP A C 1
ATOM 1771 O O . ASP A 1 274 ? 12.632 -20.594 -33.270 1.00 15.81 274 ASP A O 1
ATOM 1776 N N . SER A 1 275 ? 10.952 -19.095 -33.388 1.00 14.59 275 SER A N 1
ATOM 1777 C CA . SER A 1 275 ? 10.928 -19.092 -34.850 1.00 11.48 275 SER A CA 1
ATOM 1778 C C . SER A 1 275 ? 12.246 -18.621 -35.439 1.00 18.03 275 SER A C 1
ATOM 1779 O O . SER A 1 275 ? 12.707 -19.162 -36.452 1.00 17.15 275 SER A O 1
ATOM 1782 N N . LEU A 1 276 ? 12.822 -17.573 -34.853 1.00 17.41 276 LEU A N 1
ATOM 1783 C CA . LEU A 1 276 ? 14.063 -16.992 -35.382 1.00 16.73 276 LEU A CA 1
ATOM 1784 C C . LEU A 1 276 ? 15.249 -17.945 -35.199 1.00 18.17 276 LEU A C 1
ATOM 1785 O O . LEU A 1 276 ? 16.150 -17.999 -36.041 1.00 19.58 276 LEU A O 1
ATOM 1790 N N . LEU A 1 277 ? 15.258 -18.694 -34.099 1.00 15.85 277 LEU A N 1
ATOM 1791 C CA . LEU A 1 277 ? 16.264 -19.744 -33.935 1.00 18.66 277 LEU A CA 1
ATOM 1792 C C . LEU A 1 277 ? 16.203 -20.705 -35.123 1.00 23.13 277 LEU A C 1
ATOM 1793 O O . LEU A 1 277 ? 17.225 -21.025 -35.740 1.00 21.74 277 LEU A O 1
ATOM 1798 N N . GLN A 1 278 ? 14.996 -21.134 -35.466 1.00 19.14 278 GLN A N 1
ATOM 1799 C CA . GLN A 1 278 ? 14.809 -22.084 -36.550 1.00 20.59 278 GLN A CA 1
ATOM 1800 C C . GLN A 1 278 ? 15.200 -21.470 -37.895 1.00 18.51 278 GLN A C 1
ATOM 1801 O O . GLN A 1 278 ? 15.856 -22.125 -38.695 1.00 20.68 278 GLN A O 1
ATOM 1807 N N . LEU A 1 279 ? 14.827 -20.209 -38.135 1.00 18.74 279 LEU A N 1
ATOM 1808 C CA . LEU A 1 279 ? 15.139 -19.555 -39.412 1.00 18.06 279 LEU A CA 1
ATOM 1809 C C . LEU A 1 279 ? 16.632 -19.283 -39.567 1.00 19.98 279 LEU A C 1
ATOM 1810 O O . LEU A 1 279 ? 17.162 -19.375 -40.687 1.00 20.86 279 LEU A O 1
ATOM 1815 N N . ALA A 1 280 ? 17.308 -18.954 -38.459 1.00 17.78 280 ALA A N 1
ATOM 1816 C CA . ALA A 1 280 ? 18.745 -18.679 -38.516 1.00 20.62 280 ALA A CA 1
ATOM 1817 C C . ALA A 1 280 ? 19.500 -19.956 -38.892 1.00 25.52 280 ALA A C 1
ATOM 1818 O O . ALA A 1 280 ? 20.395 -19.940 -39.758 1.00 24.91 280 ALA A O 1
ATOM 1820 N N . ILE A 1 281 ? 19.125 -21.053 -38.244 1.00 22.90 281 ILE A N 1
ATOM 1821 C CA . ILE A 1 281 ? 19.640 -22.374 -38.585 1.00 23.14 281 ILE A CA 1
ATOM 1822 C C . ILE A 1 281 ? 19.345 -22.672 -40.069 1.00 25.13 281 ILE A C 1
ATOM 1823 O O . ILE A 1 281 ? 20.234 -23.152 -40.788 1.00 29.47 281 ILE A O 1
ATOM 1828 N N . ASP A 1 282 ? 18.141 -22.340 -40.550 1.00 25.31 282 ASP A N 1
ATOM 1829 C CA . ASP A 1 282 ? 17.800 -22.566 -41.967 1.00 22.82 282 ASP A CA 1
ATOM 1830 C C . ASP A 1 282 ? 18.741 -21.811 -42.904 1.00 32.21 282 ASP A C 1
ATOM 1831 O O . ASP A 1 282 ? 19.070 -22.295 -43.997 1.00 30.19 282 ASP A O 1
ATOM 1836 N N . ALA A 1 283 ? 19.139 -20.611 -42.491 1.00 23.75 283 ALA A N 1
ATOM 1837 C CA . ALA A 1 283 ? 19.984 -19.751 -43.326 1.00 27.61 283 ALA A CA 1
ATOM 1838 C C . ALA A 1 283 ? 21.482 -20.024 -43.124 1.00 28.87 283 ALA A C 1
ATOM 1839 O O . ALA A 1 283 ? 22.319 -19.346 -43.714 1.00 28.39 283 ALA A O 1
ATOM 1841 N N . GLY A 1 284 ? 21.822 -20.999 -42.288 1.00 30.73 284 GLY A N 1
ATOM 1842 C CA . GLY A 1 284 ? 23.217 -21.396 -42.138 1.00 27.85 284 GLY A CA 1
ATOM 1843 C C . GLY A 1 284 ? 23.989 -20.699 -41.026 1.00 36.77 284 GLY A C 1
ATOM 1844 O O . GLY A 1 284 ? 25.209 -20.867 -40.902 1.00 30.14 284 GLY A O 1
ATOM 1845 N N . PHE A 1 285 ? 23.290 -19.920 -40.203 1.00 24.33 285 PHE A N 1
ATOM 1846 C CA . PHE A 1 285 ? 23.946 -19.228 -39.094 1.00 26.63 285 PHE A CA 1
ATOM 1847 C C . PHE A 1 285 ? 24.127 -20.169 -37.926 1.00 30.26 285 PHE A C 1
ATOM 1848 O O . PHE A 1 285 ? 23.206 -20.890 -37.555 1.00 29.99 285 PHE A O 1
ATOM 1856 N N . ALA A 1 286 ? 25.307 -20.155 -37.328 1.00 25.83 286 ALA A N 1
ATOM 1857 C CA . ALA A 1 286 ? 25.479 -20.844 -36.066 1.00 26.37 286 ALA A CA 1
ATOM 1858 C C . ALA A 1 286 ? 24.646 -20.094 -35.028 1.00 27.78 286 ALA A C 1
ATOM 1859 O O . ALA A 1 286 ? 24.552 -18.855 -35.088 1.00 26.59 286 ALA A O 1
ATOM 1861 N N . VAL A 1 287 ? 23.998 -20.841 -34.129 1.00 26.83 287 VAL A N 1
ATOM 1862 C CA . VAL A 1 287 ? 23.218 -20.242 -33.032 1.00 27.86 287 VAL A CA 1
ATOM 1863 C C . VAL A 1 287 ? 23.624 -20.871 -31.691 1.00 32.25 287 VAL A C 1
ATOM 1864 O O . VAL A 1 287 ? 23.861 -22.080 -31.597 1.00 29.28 287 VAL A O 1
ATOM 1868 N N . GLU A 1 288 ? 23.750 -20.031 -30.668 1.00 23.28 288 GLU A N 1
ATOM 1869 C CA . GLU A 1 288 ? 24.109 -20.458 -29.325 1.00 26.52 288 GLU A CA 1
ATOM 1870 C C . GLU A 1 288 ? 23.061 -19.942 -28.388 1.00 25.54 288 GLU A C 1
ATOM 1871 O O . GLU A 1 288 ? 22.854 -18.739 -28.296 1.00 25.96 288 GLU A O 1
ATOM 1877 N N . GLU A 1 289 ? 22.391 -20.852 -27.704 1.00 26.73 289 GLU A N 1
ATOM 1878 C CA . GLU A 1 289 ? 21.589 -20.477 -26.557 1.00 23.85 289 GLU A CA 1
ATOM 1879 C C . GLU A 1 289 ? 22.456 -20.694 -25.334 1.00 23.23 289 GLU A C 1
ATOM 1880 O O . GLU A 1 289 ? 22.843 -21.834 -25.055 1.00 28.69 289 GLU A O 1
ATOM 1886 N N . ARG A 1 290 ? 22.797 -19.621 -24.623 1.00 20.54 290 ARG A N 1
ATOM 1887 C CA . ARG A 1 290 ? 23.698 -19.730 -23.473 1.00 20.45 290 ARG A CA 1
ATOM 1888 C C . ARG A 1 290 ? 23.501 -18.533 -22.560 1.00 23.30 290 ARG A C 1
ATOM 1889 O O . ARG A 1 290 ? 22.630 -17.718 -22.809 1.00 24.27 290 ARG A O 1
ATOM 1897 N N . ARG A 1 291 ? 24.293 -18.430 -21.496 1.00 18.02 291 ARG A N 1
ATOM 1898 C CA . ARG A 1 291 ? 24.263 -17.244 -20.656 1.00 18.78 291 ARG A CA 1
ATOM 1899 C C . ARG A 1 291 ? 25.190 -16.186 -21.216 1.00 27.21 291 ARG A C 1
ATOM 1900 O O . ARG A 1 291 ? 26.253 -16.505 -21.719 1.00 25.01 291 ARG A O 1
ATOM 1908 N N . ILE A 1 292 ? 24.781 -14.926 -21.134 1.00 19.15 292 ILE A N 1
ATOM 1909 C CA . ILE A 1 292 ? 25.626 -13.819 -21.549 1.00 21.72 292 ILE A CA 1
ATOM 1910 C C . ILE A 1 292 ? 25.352 -12.698 -20.551 1.00 23.02 292 ILE A C 1
ATOM 1911 O O . ILE A 1 292 ? 24.188 -12.376 -20.300 1.00 22.69 292 ILE A O 1
ATOM 1916 N N . ASP A 1 293 ? 26.394 -12.156 -19.911 1.00 25.65 293 ASP A N 1
ATOM 1917 C CA . ASP A 1 293 ? 26.160 -11.089 -18.935 1.00 24.65 293 ASP A CA 1
ATOM 1918 C C . ASP A 1 293 ? 26.466 -9.731 -19.507 1.00 26.92 293 ASP A C 1
ATOM 1919 O O . ASP A 1 293 ? 27.010 -9.610 -20.610 1.00 23.94 293 ASP A O 1
ATOM 1924 N N . ILE A 1 294 ? 26.067 -8.711 -18.758 1.00 22.77 294 ILE A N 1
ATOM 1925 C CA . ILE A 1 294 ? 26.182 -7.338 -19.211 1.00 24.54 294 ILE A CA 1
ATOM 1926 C C . ILE A 1 294 ? 27.652 -6.962 -19.471 1.00 24.14 294 ILE A C 1
ATOM 1927 O O . ILE A 1 294 ? 27.942 -6.237 -20.411 1.00 26.89 294 ILE A O 1
ATOM 1932 N N . ASP A 1 295 ? 28.573 -7.464 -18.649 1.00 28.01 295 ASP A N 1
ATOM 1933 C CA . ASP A 1 295 ? 30.002 -7.214 -18.887 1.00 26.23 295 ASP A CA 1
ATOM 1934 C C . ASP A 1 295 ? 30.473 -7.764 -20.245 1.00 26.62 295 ASP A C 1
ATOM 1935 O O . ASP A 1 295 ? 31.174 -7.069 -20.979 1.00 32.77 295 ASP A O 1
ATOM 1940 N N . GLU A 1 296 ? 30.097 -8.998 -20.583 1.00 25.69 296 GLU A N 1
ATOM 1941 C CA . GLU A 1 296 ? 30.448 -9.547 -21.888 1.00 27.14 296 GLU A CA 1
ATOM 1942 C C . GLU A 1 296 ? 29.834 -8.746 -23.037 1.00 28.06 296 GLU A C 1
ATOM 1943 O O . GLU A 1 296 ? 30.459 -8.578 -24.095 1.00 23.53 296 GLU A O 1
ATOM 1949 N N . TRP A 1 297 ? 28.605 -8.277 -22.842 1.00 21.54 297 TRP A N 1
ATOM 1950 C CA . TRP A 1 297 ? 27.925 -7.471 -23.852 1.00 24.45 297 TRP A CA 1
ATOM 1951 C C . TRP A 1 297 ? 28.740 -6.198 -24.109 1.00 24.56 297 TRP A C 1
ATOM 1952 O O . TRP A 1 297 ? 29.113 -5.900 -25.240 1.00 23.93 297 TRP A O 1
ATOM 1963 N N . GLN A 1 298 ? 29.036 -5.466 -23.043 1.00 23.88 298 GLN A N 1
ATOM 1964 C CA . GLN A 1 298 ? 29.737 -4.198 -23.184 1.00 26.82 298 GLN A CA 1
ATOM 1965 C C . GLN A 1 298 ? 31.126 -4.393 -23.779 1.00 25.50 298 GLN A C 1
ATOM 1966 O O . GLN A 1 298 ? 31.522 -3.652 -24.665 1.00 26.84 298 GLN A O 1
ATOM 1972 N N . LYS A 1 299 ? 31.855 -5.388 -23.289 1.00 27.31 299 LYS A N 1
ATOM 1973 C CA . LYS A 1 299 ? 33.212 -5.634 -23.741 1.00 27.86 299 LYS A CA 1
ATOM 1974 C C . LYS A 1 299 ? 33.242 -6.016 -25.217 1.00 32.15 299 LYS A C 1
ATOM 1975 O O . LYS A 1 299 ? 34.012 -5.445 -25.988 1.00 27.37 299 LYS A O 1
ATOM 1981 N N . LYS A 1 300 ? 32.396 -6.969 -25.609 1.00 24.15 300 LYS A N 1
ATOM 1982 C CA . LYS A 1 300 ? 32.394 -7.437 -26.994 1.00 24.60 300 LYS A CA 1
ATOM 1983 C C . LYS A 1 300 ? 31.815 -6.398 -27.956 1.00 22.16 300 LYS A C 1
ATOM 1984 O O . LYS A 1 300 ? 32.190 -6.365 -29.138 1.00 22.38 300 LYS A O 1
ATOM 1990 N N . ALA A 1 301 ? 30.928 -5.531 -27.474 1.00 23.53 301 ALA A N 1
ATOM 1991 C CA . ALA A 1 301 ? 30.413 -4.462 -28.333 1.00 26.82 301 ALA A CA 1
ATOM 1992 C C . ALA A 1 301 ? 31.523 -3.440 -28.601 1.00 30.35 301 ALA A C 1
ATOM 1993 O O . ALA A 1 301 ? 31.704 -2.982 -29.737 1.00 24.45 301 ALA A O 1
ATOM 1995 N N . ALA A 1 302 ? 32.265 -3.099 -27.549 1.00 29.37 302 ALA A N 1
ATOM 1996 C CA . ALA A 1 302 ? 33.344 -2.116 -27.660 1.00 32.84 302 ALA A CA 1
ATOM 1997 C C . ALA A 1 302 ? 34.418 -2.595 -28.628 1.00 26.59 302 ALA A C 1
ATOM 1998 O O . ALA A 1 302 ? 34.933 -1.808 -29.431 1.00 32.31 302 ALA A O 1
ATOM 2000 N N . ALA A 1 303 ? 34.737 -3.887 -28.549 1.00 29.35 303 ALA A N 1
ATOM 2001 C CA . ALA A 1 303 ? 35.729 -4.533 -29.417 1.00 29.07 303 ALA A CA 1
ATOM 2002 C C . ALA A 1 303 ? 35.209 -4.797 -30.836 1.00 30.58 303 ALA A C 1
ATOM 2003 O O . ALA A 1 303 ? 35.963 -5.219 -31.711 1.00 28.98 303 ALA A O 1
ATOM 2005 N N . GLY A 1 304 ? 33.922 -4.577 -31.058 1.00 28.79 304 GLY A N 1
ATOM 2006 C CA . GLY A 1 304 ? 33.344 -4.795 -32.378 1.00 27.83 304 GLY A CA 1
ATOM 2007 C C . GLY A 1 304 ? 33.098 -6.257 -32.728 1.00 27.55 304 GLY A C 1
ATOM 2008 O O . GLY A 1 304 ? 32.844 -6.577 -33.886 1.00 30.50 304 GLY A O 1
ATOM 2009 N N . GLU A 1 305 ? 33.171 -7.153 -31.747 1.00 28.01 305 GLU A N 1
ATOM 2010 C CA . GLU A 1 305 ? 32.828 -8.550 -32.014 1.00 25.19 305 GLU A CA 1
ATOM 2011 C C . GLU A 1 305 ? 31.309 -8.703 -32.024 1.00 23.62 305 GLU A C 1
ATOM 2012 O O . GLU A 1 305 ? 30.776 -9.407 -32.864 1.00 25.89 305 GLU A O 1
ATOM 2018 N N . ILE A 1 306 ? 30.611 -8.046 -31.095 1.00 21.99 306 ILE A N 1
ATOM 2019 C CA . ILE A 1 306 ? 29.160 -7.935 -31.206 1.00 20.62 306 ILE A CA 1
ATOM 2020 C C . ILE A 1 306 ? 28.870 -6.817 -32.198 1.00 20.04 306 ILE A C 1
ATOM 2021 O O . ILE A 1 306 ? 29.177 -5.654 -31.943 1.00 23.46 306 ILE A O 1
ATOM 2026 N N . THR A 1 307 ? 28.297 -7.179 -33.340 1.00 22.37 307 THR A N 1
ATOM 2027 C CA . THR A 1 307 ? 28.051 -6.233 -34.413 1.00 22.48 307 THR A CA 1
ATOM 2028 C C . THR A 1 307 ? 26.594 -5.755 -34.516 1.00 20.49 307 THR A C 1
ATOM 2029 O O . THR A 1 307 ? 26.322 -4.693 -35.099 1.00 20.87 307 THR A O 1
ATOM 2033 N N . GLU A 1 308 ? 25.659 -6.569 -34.011 1.00 20.56 308 GLU A N 1
ATOM 2034 C CA . GLU A 1 308 ? 24.221 -6.204 -33.989 1.00 19.60 308 GLU A CA 1
ATOM 2035 C C . GLU A 1 308 ? 23.545 -6.706 -32.723 1.00 17.12 308 GLU A C 1
ATOM 2036 O O . GLU A 1 308 ? 23.953 -7.720 -32.153 1.00 16.83 308 GLU A O 1
ATOM 2042 N N . VAL A 1 309 ? 22.503 -6.002 -32.295 1.00 16.16 309 VAL A N 1
ATOM 2043 C CA . VAL A 1 309 ? 21.626 -6.490 -31.234 1.00 18.07 309 VAL A CA 1
ATOM 2044 C C . VAL A 1 309 ? 20.215 -6.209 -31.667 1.00 16.49 309 VAL A C 1
ATOM 2045 O O . VAL A 1 309 ? 19.943 -5.130 -32.189 1.00 19.18 309 VAL A O 1
ATOM 2049 N N . PHE A 1 310 ? 19.307 -7.153 -31.457 1.00 17.96 310 PHE A N 1
ATOM 2050 C CA . PHE A 1 310 ? 17.917 -6.872 -31.770 1.00 17.34 310 PHE A CA 1
ATOM 2051 C C . PHE A 1 310 ? 16.994 -7.526 -30.749 1.00 15.51 310 PHE A C 1
ATOM 2052 O O . PHE A 1 310 ? 17.379 -8.453 -30.035 1.00 16.19 310 PHE A O 1
ATOM 2060 N N . ALA A 1 311 ? 15.790 -6.978 -30.658 1.00 20.79 311 ALA A N 1
ATOM 2061 C CA . ALA A 1 311 ? 14.738 -7.491 -29.807 1.00 16.04 311 ALA A CA 1
ATOM 2062 C C . ALA A 1 311 ? 13.647 -8.061 -30.701 1.00 16.04 311 ALA A C 1
ATOM 2063 O O . ALA A 1 311 ? 13.429 -7.557 -31.812 1.00 19.51 311 ALA A O 1
ATOM 2065 N N . CYS A 1 312 ? 12.962 -9.097 -30.224 1.00 14.41 312 CYS A N 1
ATOM 2066 C CA . CYS A 1 312 ? 11.926 -9.728 -31.028 1.00 15.53 312 CYS A CA 1
ATOM 2067 C C . CYS A 1 312 ? 10.670 -10.059 -30.229 1.00 13.60 312 CYS A C 1
ATOM 2068 O O . CYS A 1 312 ? 10.714 -10.321 -29.028 1.00 15.18 312 CYS A O 1
ATOM 2071 N N . GLY A 1 313 ? 9.540 -10.036 -30.930 1.00 16.65 313 GLY A N 1
ATOM 2072 C CA . GLY A 1 313 ? 8.255 -10.254 -30.304 1.00 12.96 313 GLY A CA 1
ATOM 2073 C C . GLY A 1 313 ? 7.157 -10.117 -31.316 1.00 15.01 313 GLY A C 1
ATOM 2074 O O . GLY A 1 313 ? 7.375 -9.664 -32.443 1.00 16.63 313 GLY A O 1
ATOM 2075 N N . THR A 1 314 ? 5.963 -10.492 -30.896 1.00 13.84 314 THR A N 1
ATOM 2076 C CA . THR A 1 314 ? 4.817 -10.540 -31.787 1.00 13.77 314 THR A CA 1
ATOM 2077 C C . THR A 1 314 ? 4.486 -9.194 -32.444 1.00 17.28 314 THR A C 1
ATOM 2078 O O . THR A 1 314 ? 4.301 -9.124 -33.665 1.00 17.66 314 THR A O 1
ATOM 2082 N N . ALA A 1 315 ? 4.430 -8.128 -31.652 1.00 17.86 315 ALA A N 1
ATOM 2083 C CA . ALA A 1 315 ? 3.988 -6.816 -32.162 1.00 19.03 315 ALA A CA 1
ATOM 2084 C C . ALA A 1 315 ? 4.901 -6.216 -33.233 1.00 19.67 315 ALA A C 1
ATOM 2085 O O . ALA A 1 315 ? 4.427 -5.855 -34.329 1.00 22.11 315 ALA A O 1
ATOM 2087 N N . ALA A 1 316 ? 6.197 -6.111 -32.923 1.00 22.75 316 ALA A N 1
ATOM 2088 C CA . ALA A 1 316 ? 7.162 -5.419 -33.801 1.00 23.32 316 ALA A CA 1
ATOM 2089 C C . ALA A 1 316 ? 7.964 -6.364 -34.697 1.00 21.64 316 ALA A C 1
ATOM 2090 O O . ALA A 1 316 ? 8.699 -5.906 -35.588 1.00 21.25 316 ALA A O 1
ATOM 2092 N N . VAL A 1 317 ? 7.778 -7.669 -34.487 1.00 14.93 317 VAL A N 1
ATOM 2093 C CA . VAL A 1 317 ? 8.543 -8.733 -35.123 1.00 15.37 317 VAL A CA 1
ATOM 2094 C C . VAL A 1 317 ? 10.013 -8.688 -34.698 1.00 18.05 317 VAL A C 1
ATOM 2095 O O . VAL A 1 317 ? 10.434 -9.497 -33.875 1.00 15.78 317 VAL A O 1
ATOM 2099 N N . ILE A 1 318 ? 10.771 -7.753 -35.248 1.00 15.47 318 ILE A N 1
ATOM 2100 C CA . ILE A 1 318 ? 12.149 -7.498 -34.829 1.00 16.04 318 ILE A CA 1
ATOM 2101 C C . ILE A 1 318 ? 12.401 -5.992 -34.762 1.00 21.15 318 ILE A C 1
ATOM 2102 O O . ILE A 1 318 ? 12.010 -5.237 -35.664 1.00 18.91 318 ILE A O 1
ATOM 2107 N N . THR A 1 319 ? 13.056 -5.559 -33.690 1.00 15.91 319 THR A N 1
ATOM 2108 C CA . THR A 1 319 ? 13.362 -4.150 -33.463 1.00 19.06 319 THR A CA 1
ATOM 2109 C C . THR A 1 319 ? 14.866 -4.050 -33.205 1.00 16.45 319 THR A C 1
ATOM 2110 O O . THR A 1 319 ? 15.371 -4.642 -32.252 1.00 17.79 319 THR A O 1
ATOM 2114 N N . PRO A 1 320 ? 15.598 -3.325 -34.070 1.00 17.44 320 PRO A N 1
ATOM 2115 C CA . PRO A 1 320 ? 17.030 -3.133 -33.792 1.00 16.93 320 PRO A CA 1
ATOM 2116 C C . PRO A 1 320 ? 17.290 -2.389 -32.483 1.00 18.58 320 PRO A C 1
ATOM 2117 O O . PRO A 1 320 ? 16.537 -1.471 -32.125 1.00 20.29 320 PRO A O 1
ATOM 2121 N N . VAL A 1 321 ? 18.361 -2.781 -31.793 1.00 17.94 321 VAL A N 1
ATOM 2122 C CA . VAL A 1 321 ? 18.831 -2.072 -30.596 1.00 19.53 321 VAL A CA 1
ATOM 2123 C C . VAL A 1 321 ? 20.099 -1.289 -30.923 1.00 16.80 321 VAL A C 1
ATOM 2124 O O . VAL A 1 321 ? 21.119 -1.873 -31.293 1.00 17.51 321 VAL A O 1
ATOM 2128 N N . ALA A 1 322 ? 20.040 0.027 -30.743 1.00 19.81 322 ALA A N 1
ATOM 2129 C CA . ALA A 1 322 ? 21.123 0.904 -31.199 1.00 22.77 322 ALA A CA 1
ATOM 2130 C C . ALA A 1 322 ? 22.085 1.276 -30.088 1.00 21.29 322 ALA A C 1
ATOM 2131 O O . ALA A 1 322 ? 23.284 1.425 -30.329 1.00 21.97 322 ALA A O 1
ATOM 2133 N N . ARG A 1 323 ? 21.566 1.436 -28.869 1.00 23.44 323 ARG A N 1
ATOM 2134 C CA . ARG A 1 323 ? 22.412 1.832 -27.749 1.00 27.12 323 ARG A CA 1
ATOM 2135 C C . ARG A 1 323 ? 21.877 1.358 -26.405 1.00 24.45 323 ARG A C 1
ATOM 2136 O O . ARG A 1 323 ? 20.705 1.043 -26.271 1.00 21.58 323 ARG A O 1
ATOM 2144 N N . VAL A 1 324 ? 22.772 1.346 -25.421 1.00 22.44 324 VAL A N 1
ATOM 2145 C CA . VAL A 1 324 ? 22.534 0.745 -24.119 1.00 19.61 324 VAL A CA 1
ATOM 2146 C C . VAL A 1 324 ? 22.935 1.725 -23.024 1.00 23.85 324 VAL A C 1
ATOM 2147 O O . VAL A 1 324 ? 24.038 2.245 -23.056 1.00 26.37 324 VAL A O 1
ATOM 2151 N N . ARG A 1 325 ? 22.055 1.965 -22.054 1.00 24.71 325 ARG A N 1
ATOM 2152 C CA . ARG A 1 325 ? 22.461 2.673 -20.838 1.00 28.16 325 ARG A CA 1
ATOM 2153 C C . ARG A 1 325 ? 22.542 1.713 -19.643 1.00 30.18 325 ARG A C 1
ATOM 2154 O O . ARG A 1 325 ? 21.572 1.014 -19.348 1.00 28.18 325 ARG A O 1
ATOM 2162 N N . HIS A 1 326 ? 23.700 1.668 -18.984 1.00 31.63 326 HIS A N 1
ATOM 2163 C CA . HIS A 1 326 ? 23.924 0.812 -17.813 1.00 31.07 326 HIS A CA 1
ATOM 2164 C C . HIS A 1 326 ? 24.456 1.646 -16.651 1.00 36.09 326 HIS A C 1
ATOM 2165 O O . HIS A 1 326 ? 25.664 1.849 -16.536 1.00 37.10 326 HIS A O 1
ATOM 2172 N N . GLY A 1 327 ? 23.552 2.121 -15.796 1.00 37.58 327 GLY A N 1
ATOM 2173 C CA . GLY A 1 327 ? 23.912 3.066 -14.751 1.00 37.24 327 GLY A CA 1
ATOM 2174 C C . GLY A 1 327 ? 24.345 4.391 -15.361 1.00 42.90 327 GLY A C 1
ATOM 2175 O O . GLY A 1 327 ? 23.572 5.058 -16.057 1.00 40.99 327 GLY A O 1
ATOM 2176 N N . ALA A 1 328 ? 25.594 4.764 -15.106 1.00 46.39 328 ALA A N 1
ATOM 2177 C CA . ALA A 1 328 ? 26.131 6.034 -15.586 1.00 44.25 328 ALA A CA 1
ATOM 2178 C C . ALA A 1 328 ? 26.640 5.922 -17.015 1.00 44.46 328 ALA A C 1
ATOM 2179 O O . ALA A 1 328 ? 26.679 6.909 -17.748 1.00 42.72 328 ALA A O 1
ATOM 2181 N N . SER A 1 329 ? 27.042 4.718 -17.404 1.00 45.11 329 SER A N 1
ATOM 2182 C CA . SER A 1 329 ? 27.650 4.525 -18.713 1.00 45.27 329 SER A CA 1
ATOM 2183 C C . SER A 1 329 ? 26.621 4.332 -19.828 1.00 41.64 329 SER A C 1
ATOM 2184 O O . SER A 1 329 ? 25.463 3.960 -19.593 1.00 39.33 329 SER A O 1
ATOM 2187 N N . GLU A 1 330 ? 27.073 4.622 -21.043 1.00 37.95 330 GLU A N 1
ATOM 2188 C CA . GLU A 1 330 ? 26.314 4.411 -22.272 1.00 37.83 330 GLU A CA 1
ATOM 2189 C C . GLU A 1 330 ? 27.228 3.787 -23.310 1.00 34.91 330 GLU A C 1
ATOM 2190 O O . GLU A 1 330 ? 28.427 4.058 -23.311 1.00 33.15 330 GLU A O 1
ATOM 2196 N N . PHE A 1 331 ? 26.689 2.935 -24.179 1.00 24.85 331 PHE A N 1
ATOM 2197 C CA . PHE A 1 331 ? 27.504 2.439 -25.279 1.00 26.04 331 PHE A CA 1
ATOM 2198 C C . PHE A 1 331 ? 26.640 2.100 -26.480 1.00 26.78 331 PHE A C 1
ATOM 2199 O O . PHE A 1 331 ? 25.464 1.770 -26.341 1.00 26.57 331 PHE A O 1
ATOM 2207 N N . ARG A 1 332 ? 27.244 2.237 -27.654 1.00 23.99 332 ARG A N 1
ATOM 2208 C CA . ARG A 1 332 ? 26.537 2.119 -28.920 1.00 23.20 332 ARG A CA 1
ATOM 2209 C C . ARG A 1 332 ? 26.851 0.778 -29.551 1.00 22.03 332 ARG A C 1
ATOM 2210 O O . ARG A 1 332 ? 27.979 0.265 -29.443 1.00 24.02 332 ARG A O 1
ATOM 2218 N N . ILE A 1 333 ? 25.850 0.199 -30.204 1.00 20.43 333 ILE A N 1
ATOM 2219 C CA . ILE A 1 333 ? 26.062 -1.041 -30.945 1.00 20.48 333 ILE A CA 1
ATOM 2220 C C . ILE A 1 333 ? 26.481 -0.691 -32.371 1.00 22.09 333 ILE A C 1
ATOM 2221 O O . ILE A 1 333 ? 25.685 -0.122 -33.124 1.00 21.20 333 ILE A O 1
ATOM 2226 N N . ALA A 1 334 ? 27.715 -1.056 -32.732 1.00 20.36 334 ALA A N 1
ATOM 2227 C CA . ALA A 1 334 ? 28.285 -0.725 -34.042 1.00 26.50 334 ALA A CA 1
ATOM 2228 C C . ALA A 1 334 ? 28.088 0.762 -34.335 1.00 21.78 334 ALA A C 1
ATOM 2229 O O . ALA A 1 334 ? 28.343 1.607 -33.473 1.00 21.94 334 ALA A O 1
ATOM 2231 N N . ASP A 1 335 ? 27.609 1.081 -35.533 1.00 22.64 335 ASP A N 1
ATOM 2232 C CA . ASP A 1 335 ? 27.347 2.475 -35.901 1.00 24.78 335 ASP A CA 1
ATOM 2233 C C . ASP A 1 335 ? 25.957 2.976 -35.475 1.00 26.98 335 ASP A C 1
ATOM 2234 O O . ASP A 1 335 ? 25.533 4.059 -35.872 1.00 27.05 335 ASP A O 1
ATOM 2239 N N . GLY A 1 336 ? 25.242 2.187 -34.673 1.00 24.25 336 GLY A N 1
ATOM 2240 C CA . GLY A 1 336 ? 23.900 2.568 -34.253 1.00 20.64 336 GLY A CA 1
ATOM 2241 C C . GLY A 1 336 ? 22.784 2.319 -35.261 1.00 30.99 336 GLY A C 1
ATOM 2242 O O . GLY A 1 336 ? 21.624 2.593 -34.990 1.00 27.42 336 GLY A O 1
ATOM 2243 N N . GLN A 1 337 ? 23.133 1.773 -36.417 1.00 24.55 337 GLN A N 1
ATOM 2244 C CA . GLN A 1 337 ? 22.162 1.553 -37.485 1.00 26.90 337 GLN A CA 1
ATOM 2245 C C . GLN A 1 337 ? 21.702 0.102 -37.492 1.00 24.29 337 GLN A C 1
ATOM 2246 O O . GLN A 1 337 ? 22.391 -0.763 -36.945 1.00 19.66 337 GLN A O 1
ATOM 2252 N N . PRO A 1 338 ? 20.542 -0.166 -38.117 1.00 22.01 338 PRO A N 1
ATOM 2253 C CA . PRO A 1 338 ? 20.042 -1.544 -38.222 1.00 22.28 338 PRO A CA 1
ATOM 2254 C C . PRO A 1 338 ? 21.048 -2.449 -38.896 1.00 20.08 338 PRO A C 1
ATOM 2255 O O . PRO A 1 338 ? 21.623 -2.088 -39.949 1.00 23.87 338 PRO A O 1
ATOM 2259 N N . GLY A 1 339 ? 21.264 -3.609 -38.282 1.00 21.05 339 GLY A N 1
ATOM 2260 C CA . GLY A 1 339 ? 22.285 -4.538 -38.714 1.00 16.72 339 GLY A CA 1
ATOM 2261 C C . GLY A 1 339 ? 21.841 -5.393 -39.887 1.00 20.33 339 GLY A C 1
ATOM 2262 O O . GLY A 1 339 ? 20.656 -5.560 -40.141 1.00 21.77 339 GLY A O 1
ATOM 2263 N N . GLU A 1 340 ? 22.815 -5.945 -40.589 1.00 21.32 340 GLU A N 1
ATOM 2264 C CA . GLU A 1 340 ? 22.559 -6.772 -41.756 1.00 20.03 340 GLU A CA 1
ATOM 2265 C C . GLU A 1 340 ? 21.755 -8.031 -41.442 1.00 21.70 340 GLU A C 1
ATOM 2266 O O . GLU A 1 340 ? 20.772 -8.331 -42.140 1.00 22.78 340 GLU A O 1
ATOM 2272 N N . VAL A 1 341 ? 22.169 -8.769 -40.413 1.00 18.13 341 VAL A N 1
ATOM 2273 C CA . VAL A 1 341 ? 21.521 -10.045 -40.127 1.00 19.39 341 VAL A CA 1
ATOM 2274 C C . VAL A 1 341 ? 20.153 -9.741 -39.543 1.00 21.33 341 VAL A C 1
ATOM 2275 O O . VAL A 1 341 ? 19.154 -10.405 -39.860 1.00 16.83 341 VAL A O 1
ATOM 2279 N N . THR A 1 342 ? 20.112 -8.698 -38.715 1.00 19.93 342 THR A N 1
ATOM 2280 C CA . THR A 1 342 ? 18.865 -8.234 -38.124 1.00 18.27 342 THR A CA 1
ATOM 2281 C C . THR A 1 342 ? 17.780 -8.033 -39.166 1.00 21.37 342 THR A C 1
ATOM 2282 O O . THR A 1 342 ? 16.675 -8.561 -39.019 1.00 19.09 342 THR A O 1
ATOM 2286 N N . MET A 1 343 ? 18.077 -7.284 -40.224 1.00 19.57 343 MET A N 1
ATOM 2287 C CA . MET A 1 343 ? 17.029 -7.007 -41.197 1.00 19.41 343 MET A CA 1
ATOM 2288 C C . MET A 1 343 ? 16.783 -8.171 -42.152 1.00 17.64 343 MET A C 1
ATOM 2289 O O . MET A 1 343 ? 15.670 -8.325 -42.652 1.00 20.24 343 MET A O 1
ATOM 2294 N N . ALA A 1 344 ? 17.801 -8.995 -42.394 1.00 22.55 344 ALA A N 1
ATOM 2295 C CA . ALA A 1 344 ? 17.610 -10.187 -43.211 1.00 17.18 344 ALA A CA 1
ATOM 2296 C C . ALA A 1 344 ? 16.623 -11.160 -42.538 1.00 21.42 344 ALA A C 1
ATOM 2297 O O . ALA A 1 344 ? 15.680 -11.639 -43.175 1.00 21.19 344 ALA A O 1
ATOM 2299 N N . LEU A 1 345 ? 16.833 -11.452 -41.255 1.00 18.61 345 LEU A N 1
ATOM 2300 C CA . LEU A 1 345 ? 15.906 -12.309 -40.534 1.00 15.75 345 LEU A CA 1
ATOM 2301 C C . LEU A 1 345 ? 14.505 -11.709 -40.489 1.00 18.63 345 LEU A C 1
ATOM 2302 O O . LEU A 1 345 ? 13.512 -12.439 -40.569 1.00 16.20 345 LEU A O 1
ATOM 2307 N N . ARG A 1 346 ? 14.423 -10.385 -40.349 1.00 17.38 346 ARG A N 1
ATOM 2308 C CA . ARG A 1 346 ? 13.127 -9.744 -40.249 1.00 15.28 346 ARG A CA 1
ATOM 2309 C C . ARG A 1 346 ? 12.386 -9.873 -41.588 1.00 17.11 346 ARG A C 1
ATOM 2310 O O . ARG A 1 346 ? 11.192 -10.114 -41.611 1.00 17.97 346 ARG A O 1
ATOM 2318 N N . ASP A 1 347 ? 13.113 -9.703 -42.687 1.00 19.64 347 ASP A N 1
ATOM 2319 C CA . ASP A 1 347 ? 12.508 -9.805 -44.017 1.00 16.40 347 ASP A CA 1
ATOM 2320 C C . ASP A 1 347 ? 12.006 -11.228 -44.238 1.00 16.45 347 ASP A C 1
ATOM 2321 O O . ASP A 1 347 ? 10.933 -11.418 -44.813 1.00 19.36 347 ASP A O 1
ATOM 2326 N N . THR A 1 348 ? 12.751 -12.219 -43.743 1.00 16.66 348 THR A N 1
ATOM 2327 C CA . THR A 1 348 ? 12.359 -13.616 -43.962 1.00 16.74 348 THR A CA 1
ATOM 2328 C C . THR A 1 348 ? 11.086 -13.906 -43.191 1.00 19.39 348 THR A C 1
ATOM 2329 O O . THR A 1 348 ? 10.118 -14.437 -43.741 1.00 18.20 348 THR A O 1
ATOM 2333 N N . LEU A 1 349 ? 11.073 -13.541 -41.914 1.00 17.06 349 LEU A N 1
ATOM 2334 C CA . LEU A 1 349 ? 9.921 -13.867 -41.083 1.00 18.50 349 LEU A CA 1
ATOM 2335 C C . LEU A 1 349 ? 8.655 -13.121 -41.523 1.00 16.69 349 LEU A C 1
ATOM 2336 O O . LEU A 1 349 ? 7.597 -13.731 -41.647 1.00 16.01 349 LEU A O 1
ATOM 2341 N N . THR A 1 350 ? 8.747 -11.819 -41.795 1.00 14.81 350 THR A N 1
ATOM 2342 C CA . THR A 1 350 ? 7.550 -11.098 -42.227 1.00 16.29 350 THR A CA 1
ATOM 2343 C C . THR A 1 350 ? 7.084 -11.618 -43.597 1.00 17.82 350 THR A C 1
ATOM 2344 O O . THR A 1 350 ? 5.889 -11.628 -43.880 1.00 18.90 350 THR A O 1
ATOM 2348 N N . GLY A 1 351 ? 8.016 -12.072 -44.430 1.00 15.18 351 GLY A N 1
ATOM 2349 C CA . GLY A 1 351 ? 7.646 -12.657 -45.704 1.00 20.56 351 GLY A CA 1
ATOM 2350 C C . GLY A 1 351 ? 6.771 -13.895 -45.561 1.00 20.24 351 GLY A C 1
ATOM 2351 O O . GLY A 1 351 ? 5.763 -14.051 -46.254 1.00 17.20 351 GLY A O 1
ATOM 2352 N N . ILE A 1 352 ? 7.167 -14.781 -44.662 1.00 17.33 352 ILE A N 1
ATOM 2353 C CA . ILE A 1 352 ? 6.372 -15.966 -44.352 1.00 13.28 352 ILE A CA 1
ATOM 2354 C C . ILE A 1 352 ? 4.994 -15.563 -43.816 1.00 15.67 352 ILE A C 1
ATOM 2355 O O . ILE A 1 352 ? 3.955 -16.077 -44.243 1.00 17.20 352 ILE A O 1
ATOM 2360 N N . GLN A 1 353 ? 4.992 -14.641 -42.858 1.00 14.21 353 GLN A N 1
ATOM 2361 C CA . GLN A 1 353 ? 3.758 -14.208 -42.224 1.00 15.05 353 GLN A CA 1
ATOM 2362 C C . GLN A 1 353 ? 2.779 -13.548 -43.198 1.00 17.56 353 GLN A C 1
ATOM 2363 O O . GLN A 1 353 ? 1.563 -13.646 -43.010 1.00 18.25 353 GLN A O 1
ATOM 2369 N N . ARG A 1 354 ? 3.306 -12.881 -44.232 1.00 16.11 354 ARG A N 1
ATOM 2370 C CA . ARG A 1 354 ? 2.446 -12.180 -45.194 1.00 17.66 354 ARG A CA 1
ATOM 2371 C C . ARG A 1 354 ? 2.078 -13.057 -46.381 1.00 18.34 354 ARG A C 1
ATOM 2372 O O . ARG A 1 354 ? 1.310 -12.637 -47.258 1.00 19.83 354 ARG A O 1
ATOM 2380 N N . GLY A 1 355 ? 2.632 -14.266 -46.410 1.00 16.87 355 GLY A N 1
ATOM 2381 C CA . GLY A 1 355 ? 2.307 -15.237 -47.446 1.00 18.26 355 GLY A CA 1
ATOM 2382 C C . GLY A 1 355 ? 3.067 -15.017 -48.735 1.00 21.35 355 GLY A C 1
ATOM 2383 O O . GLY A 1 355 ? 2.682 -15.540 -49.785 1.00 21.12 355 GLY A O 1
ATOM 2384 N N . THR A 1 356 ? 4.153 -14.254 -48.646 1.00 17.42 356 THR A N 1
ATOM 2385 C CA . THR A 1 356 ? 4.997 -13.936 -49.802 1.00 17.91 356 THR A CA 1
ATOM 2386 C C . THR A 1 356 ? 6.019 -15.046 -50.069 1.00 22.91 356 THR A C 1
ATOM 2387 O O . THR A 1 356 ? 6.305 -15.389 -51.213 1.00 21.80 356 THR A O 1
ATOM 2391 N N . PHE A 1 357 ? 6.546 -15.608 -48.988 1.00 15.87 357 PHE A N 1
ATOM 2392 C CA . PHE A 1 357 ? 7.562 -16.672 -49.031 1.00 18.31 357 PHE A CA 1
ATOM 2393 C C . PHE A 1 357 ? 7.026 -18.005 -48.491 1.00 20.59 357 PHE A C 1
ATOM 2394 O O . PHE A 1 357 ? 6.239 -18.035 -47.522 1.00 19.67 357 PHE A O 1
ATOM 2402 N N . ALA A 1 358 ? 7.483 -19.094 -49.104 1.00 16.34 358 ALA A N 1
ATOM 2403 C CA . ALA A 1 358 ? 7.156 -20.454 -48.697 1.00 18.32 358 ALA A CA 1
ATOM 2404 C C . ALA A 1 358 ? 7.162 -20.667 -47.176 1.00 19.66 358 ALA A C 1
ATOM 2405 O O . ALA A 1 358 ? 8.110 -20.303 -46.494 1.00 19.31 358 ALA A O 1
ATOM 2407 N N . ASP A 1 359 ? 6.098 -21.279 -46.679 1.00 15.05 359 ASP A N 1
ATOM 2408 C CA . ASP A 1 359 ? 5.937 -21.606 -45.258 1.00 14.56 359 ASP A CA 1
ATOM 2409 C C . ASP A 1 359 ? 6.503 -23.019 -45.003 1.00 17.61 359 ASP A C 1
ATOM 2410 O O . ASP A 1 359 ? 5.750 -23.982 -44.813 1.00 16.56 359 ASP A O 1
ATOM 2415 N N . THR A 1 360 ? 7.829 -23.154 -45.024 1.00 18.35 360 THR A N 1
ATOM 2416 C CA . THR A 1 360 ? 8.435 -24.495 -45.082 1.00 15.56 360 THR A CA 1
ATOM 2417 C C . THR A 1 360 ? 8.210 -25.268 -43.794 1.00 20.20 360 THR A C 1
ATOM 2418 O O . THR A 1 360 ? 8.334 -26.492 -43.778 1.00 18.31 360 THR A O 1
ATOM 2422 N N . HIS A 1 361 ? 7.849 -24.562 -42.724 1.00 14.56 361 HIS A N 1
ATOM 2423 C CA . HIS A 1 361 ? 7.639 -25.228 -41.436 1.00 18.90 361 HIS A CA 1
ATOM 2424 C C . HIS A 1 361 ? 6.171 -25.436 -41.095 1.00 17.86 361 HIS A C 1
ATOM 2425 O O . HIS A 1 361 ? 5.845 -26.010 -40.040 1.00 18.31 361 HIS A O 1
ATOM 2432 N N . GLY A 1 362 ? 5.284 -24.967 -41.964 1.00 19.43 362 GLY A N 1
ATOM 2433 C CA . GLY A 1 362 ? 3.858 -25.133 -41.726 1.00 17.94 362 GLY A CA 1
ATOM 2434 C C . GLY A 1 362 ? 3.393 -24.345 -40.507 1.00 17.66 362 GLY A C 1
ATOM 2435 O O . GLY A 1 362 ? 2.573 -24.829 -39.724 1.00 19.22 362 GLY A O 1
ATOM 2436 N N . TRP A 1 363 ? 3.922 -23.131 -40.361 1.00 13.34 363 TRP A N 1
ATOM 2437 C CA . TRP A 1 363 ? 3.548 -22.203 -39.279 1.00 16.83 363 TRP A CA 1
ATOM 2438 C C . TRP A 1 363 ? 2.220 -21.463 -39.488 1.00 16.27 363 TRP A C 1
ATOM 2439 O O . TRP A 1 363 ? 1.598 -21.036 -38.513 1.00 15.98 363 TRP A O 1
ATOM 2450 N N . MET A 1 364 ? 1.787 -21.313 -40.740 1.00 14.76 364 MET A N 1
ATOM 2451 C CA . MET A 1 364 ? 0.613 -20.509 -41.019 1.00 15.49 364 MET A CA 1
ATOM 2452 C C . MET A 1 364 ? -0.594 -21.411 -41.105 1.00 18.74 364 MET A C 1
ATOM 2453 O O . MET A 1 364 ? -0.497 -22.526 -41.627 1.00 21.88 364 MET A O 1
ATOM 2458 N N . ALA A 1 365 ? -1.726 -20.927 -40.605 1.00 16.24 365 ALA A N 1
ATOM 2459 C CA . ALA A 1 365 ? -2.983 -21.664 -40.690 1.00 16.79 365 ALA A CA 1
ATOM 2460 C C . ALA A 1 365 ? -4.137 -20.703 -40.966 1.00 21.33 365 ALA A C 1
ATOM 2461 O O . ALA A 1 365 ? -4.097 -19.536 -40.593 1.00 18.19 365 ALA A O 1
ATOM 2463 N N . ARG A 1 366 ? -5.186 -21.203 -41.601 1.00 17.55 366 ARG A N 1
ATOM 2464 C CA . ARG A 1 366 ? -6.313 -20.359 -41.949 1.00 23.14 366 ARG A CA 1
ATOM 2465 C C . ARG A 1 366 ? -7.288 -20.162 -40.775 1.00 18.61 366 ARG A C 1
ATOM 2466 O O . ARG A 1 366 ? -7.644 -21.125 -40.053 1.00 22.14 366 ARG A O 1
ATOM 2474 N N . LEU A 1 367 ? -7.700 -18.906 -40.584 1.00 15.74 367 LEU A N 1
ATOM 2475 C CA . LEU A 1 367 ? -8.672 -18.511 -39.543 1.00 20.97 367 LEU A CA 1
ATOM 2476 C C . LEU A 1 367 ? -10.033 -18.131 -40.122 1.00 26.96 367 LEU A C 1
ATOM 2477 O O . LEU A 1 367 ? -11.067 -18.189 -39.429 1.00 25.76 367 LEU A O 1
ATOM 2482 N N A GLY A 1 368 ? -10.037 -17.732 -41.389 0.41 21.88 368 GLY A N 1
ATOM 2483 N N B GLY A 1 368 ? -10.031 -17.711 -41.384 0.59 21.85 368 GLY A N 1
ATOM 2484 C CA A GLY A 1 368 ? -11.265 -17.312 -42.037 0.41 21.70 368 GLY A CA 1
ATOM 2485 C CA B GLY A 1 368 ? -11.244 -17.235 -42.026 0.59 21.65 368 GLY A CA 1
ATOM 2486 C C A GLY A 1 368 ? -11.045 -16.721 -43.415 0.41 24.78 368 GLY A C 1
ATOM 2487 C C B GLY A 1 368 ? -11.000 -16.797 -43.459 0.59 24.79 368 GLY A C 1
ATOM 2488 O O A GLY A 1 368 ? -11.991 -16.259 -44.048 0.41 22.43 368 GLY A O 1
ATOM 2489 O O B GLY A 1 368 ? -9.927 -17.045 -44.007 0.59 18.09 368 GLY A O 1
ATOM 2490 N N . TYR B 1 34 ? -18.514 -14.539 2.805 1.00 42.98 34 TYR B N 1
ATOM 2491 C CA . TYR B 1 34 ? -19.649 -13.656 3.049 1.00 39.79 34 TYR B CA 1
ATOM 2492 C C . TYR B 1 34 ? -19.169 -12.217 3.186 1.00 38.04 34 TYR B C 1
ATOM 2493 O O . TYR B 1 34 ? -17.977 -11.958 3.313 1.00 36.94 34 TYR B O 1
ATOM 2502 N N . HIS B 1 35 ? -20.111 -11.286 3.163 1.00 27.64 35 HIS B N 1
ATOM 2503 C CA . HIS B 1 35 ? -19.803 -9.868 3.181 1.00 22.71 35 HIS B CA 1
ATOM 2504 C C . HIS B 1 35 ? -20.908 -9.126 3.894 1.00 24.26 35 HIS B C 1
ATOM 2505 O O . HIS B 1 35 ? -22.002 -9.651 4.026 1.00 25.67 35 HIS B O 1
ATOM 2512 N N . THR B 1 36 ? -20.633 -7.895 4.316 1.00 24.69 36 THR B N 1
ATOM 2513 C CA . THR B 1 36 ? -21.646 -7.050 4.942 1.00 21.44 36 THR B CA 1
ATOM 2514 C C . THR B 1 36 ? -22.485 -6.343 3.874 1.00 22.80 36 THR B C 1
ATOM 2515 O O . THR B 1 36 ? -22.361 -6.635 2.686 1.00 21.54 36 THR B O 1
ATOM 2519 N N . ASP B 1 37 ? -23.329 -5.406 4.307 1.00 21.55 37 ASP B N 1
ATOM 2520 C CA . ASP B 1 37 ? -24.312 -4.749 3.442 1.00 25.50 37 ASP B CA 1
ATOM 2521 C C . ASP B 1 37 ? -23.733 -3.739 2.456 1.00 18.84 37 ASP B C 1
ATOM 2522 O O . ASP B 1 37 ? -24.248 -3.583 1.362 1.00 21.15 37 ASP B O 1
ATOM 2527 N N . HIS B 1 38 ? -22.685 -3.035 2.865 1.00 17.58 38 HIS B N 1
ATOM 2528 C CA . HIS B 1 38 ? -22.209 -1.875 2.114 1.00 14.45 38 HIS B CA 1
ATOM 2529 C C . HIS B 1 38 ? -20.732 -2.020 1.773 1.00 18.67 38 HIS B C 1
ATOM 2530 O O . HIS B 1 38 ? -20.053 -2.895 2.312 1.00 18.78 38 HIS B O 1
ATOM 2537 N N . MET B 1 39 ? -20.254 -1.156 0.882 1.00 19.80 39 MET B N 1
ATOM 2538 C CA . MET B 1 39 ? -18.822 -1.014 0.610 1.00 18.36 39 MET B CA 1
ATOM 2539 C C . MET B 1 39 ? -18.498 0.443 0.355 1.00 17.09 39 MET B C 1
ATOM 2540 O O . MET B 1 39 ? -19.379 1.239 0.009 1.00 17.03 39 MET B O 1
ATOM 2545 N N . VAL B 1 40 ? -17.241 0.808 0.541 1.00 16.50 40 VAL B N 1
ATOM 2546 C CA . VAL B 1 40 ? -16.812 2.172 0.259 1.00 15.88 40 VAL B CA 1
ATOM 2547 C C . VAL B 1 40 ? -16.077 2.173 -1.080 1.00 19.00 40 VAL B C 1
ATOM 2548 O O . VAL B 1 40 ? -15.228 1.306 -1.333 1.00 18.35 40 VAL B O 1
ATOM 2552 N N . SER B 1 41 ? -16.441 3.112 -1.948 1.00 13.74 41 SER B N 1
ATOM 2553 C CA . SER B 1 41 ? -15.831 3.218 -3.279 1.00 16.42 41 SER B CA 1
ATOM 2554 C C . SER B 1 41 ? -15.173 4.573 -3.453 1.00 20.69 41 SER B C 1
ATOM 2555 O O . SER B 1 41 ? -15.775 5.616 -3.137 1.00 19.42 41 SER B O 1
ATOM 2558 N N . ILE B 1 42 ? -13.935 4.563 -3.949 1.00 14.15 42 ILE B N 1
ATOM 2559 C CA . ILE B 1 42 ? -13.217 5.791 -4.239 1.00 15.14 42 ILE B CA 1
ATOM 2560 C C . ILE B 1 42 ? -12.580 5.691 -5.625 1.00 18.91 42 ILE B C 1
ATOM 2561 O O . ILE B 1 42 ? -12.006 4.663 -5.981 1.00 17.74 42 ILE B O 1
ATOM 2566 N N . ASP B 1 43 ? -12.680 6.748 -6.426 1.00 17.66 43 ASP B N 1
ATOM 2567 C CA . ASP B 1 43 ? -12.094 6.680 -7.758 1.00 19.23 43 ASP B CA 1
ATOM 2568 C C . ASP B 1 43 ? -10.810 7.484 -7.888 1.00 19.49 43 ASP B C 1
ATOM 2569 O O . ASP B 1 43 ? -10.627 8.496 -7.199 1.00 17.95 43 ASP B O 1
ATOM 2574 N N . TYR B 1 44 ? -9.923 7.035 -8.781 1.00 16.87 44 TYR B N 1
ATOM 2575 C CA . TYR B 1 44 ? -8.752 7.818 -9.179 1.00 21.36 44 TYR B CA 1
ATOM 2576 C C . TYR B 1 44 ? -8.805 8.134 -10.657 1.00 17.82 44 TYR B C 1
ATOM 2577 O O . TYR B 1 44 ? -9.018 7.240 -11.485 1.00 20.38 44 TYR B O 1
ATOM 2586 N N . ALA B 1 45 ? -8.560 9.396 -10.971 1.00 16.34 45 ALA B N 1
ATOM 2587 C CA . ALA B 1 45 ? -8.363 9.867 -12.344 1.00 18.07 45 ALA B CA 1
ATOM 2588 C C . ALA B 1 45 ? -7.319 10.991 -12.311 1.00 24.79 45 ALA B C 1
ATOM 2589 O O . ALA B 1 45 ? -7.220 11.685 -11.309 1.00 22.55 45 ALA B O 1
ATOM 2591 N N . GLU B 1 46 ? -6.536 11.182 -13.377 1.00 22.43 46 GLU B N 1
ATOM 2592 C CA . GLU B 1 46 ? -5.404 12.128 -13.296 1.00 28.38 46 GLU B CA 1
ATOM 2593 C C . GLU B 1 46 ? -5.738 13.615 -13.051 1.00 36.53 46 GLU B C 1
ATOM 2594 O O . GLU B 1 46 ? -4.882 14.373 -12.581 1.00 38.99 46 GLU B O 1
ATOM 2600 N N . GLY B 1 47 ? -6.955 14.049 -13.363 1.00 35.31 47 GLY B N 1
ATOM 2601 C CA . GLY B 1 47 ? -7.324 15.431 -13.092 1.00 32.03 47 GLY B CA 1
ATOM 2602 C C . GLY B 1 47 ? -7.833 15.610 -11.673 1.00 36.52 47 GLY B C 1
ATOM 2603 O O . GLY B 1 47 ? -7.645 16.642 -11.012 1.00 28.40 47 GLY B O 1
ATOM 2604 N N . ARG B 1 48 ? -8.475 14.574 -11.175 1.00 29.43 48 ARG B N 1
ATOM 2605 C CA . ARG B 1 48 ? -9.146 14.695 -9.900 1.00 26.39 48 ARG B CA 1
ATOM 2606 C C . ARG B 1 48 ? -8.327 14.101 -8.756 1.00 25.62 48 ARG B C 1
ATOM 2607 O O . ARG B 1 48 ? -8.559 14.421 -7.600 1.00 25.52 48 ARG B O 1
ATOM 2615 N N . GLY B 1 49 ? -7.328 13.282 -9.067 1.00 25.66 49 GLY B N 1
ATOM 2616 C CA . GLY B 1 49 ? -6.696 12.497 -8.014 1.00 19.80 49 GLY B CA 1
ATOM 2617 C C . GLY B 1 49 ? -7.727 11.538 -7.450 1.00 22.23 49 GLY B C 1
ATOM 2618 O O . GLY B 1 49 ? -8.644 11.143 -8.171 1.00 19.79 49 GLY B O 1
ATOM 2619 N N . TRP B 1 50 ? -7.584 11.170 -6.172 1.00 22.60 50 TRP B N 1
ATOM 2620 C CA . TRP B 1 50 ? -8.553 10.309 -5.501 1.00 16.20 50 TRP B CA 1
ATOM 2621 C C . TRP B 1 50 ? -9.770 11.124 -5.079 1.00 17.69 50 TRP B C 1
ATOM 2622 O O . TRP B 1 50 ? -9.625 12.159 -4.416 1.00 25.21 50 TRP B O 1
ATOM 2633 N N . HIS B 1 51 ? -10.954 10.661 -5.460 1.00 19.25 51 HIS B N 1
ATOM 2634 C CA . HIS B 1 51 ? -12.182 11.435 -5.277 1.00 22.89 51 HIS B CA 1
ATOM 2635 C C . HIS B 1 51 ? -13.435 10.587 -5.339 1.00 28.17 51 HIS B C 1
ATOM 2636 O O . HIS B 1 51 ? -13.375 9.383 -5.604 1.00 21.51 51 HIS B O 1
ATOM 2643 N N . ASN B 1 52 ? -14.576 11.240 -5.136 1.00 22.91 52 ASN B N 1
ATOM 2644 C CA . ASN B 1 52 ? -15.877 10.577 -5.186 1.00 25.31 52 ASN B CA 1
ATOM 2645 C C . ASN B 1 52 ? -15.961 9.410 -4.194 1.00 21.92 52 ASN B C 1
ATOM 2646 O O . ASN B 1 52 ? -16.515 8.357 -4.523 1.00 23.03 52 ASN B O 1
ATOM 2651 N N . ALA B 1 53 ? -15.397 9.590 -2.996 1.00 21.08 53 ALA B N 1
ATOM 2652 C CA . ALA B 1 53 ? -15.570 8.603 -1.920 1.00 22.07 53 ALA B CA 1
ATOM 2653 C C . ALA B 1 53 ? -17.061 8.491 -1.553 1.00 24.39 53 ALA B C 1
ATOM 2654 O O . ALA B 1 53 ? -17.728 9.501 -1.313 1.00 28.08 53 ALA B O 1
ATOM 2656 N N . ARG B 1 54 ? -17.592 7.273 -1.533 1.00 21.14 54 ARG B N 1
ATOM 2657 C CA . ARG B 1 54 ? -19.021 7.097 -1.342 1.00 21.04 54 ARG B CA 1
ATOM 2658 C C . ARG B 1 54 ? -19.321 5.714 -0.785 1.00 24.01 54 ARG B C 1
ATOM 2659 O O . ARG B 1 54 ? -18.632 4.738 -1.099 1.00 20.42 54 ARG B O 1
ATOM 2667 N N . VAL B 1 55 ? -20.345 5.652 0.063 1.00 21.73 55 VAL B N 1
ATOM 2668 C CA . VAL B 1 55 ? -20.829 4.390 0.622 1.00 16.47 55 VAL B CA 1
ATOM 2669 C C . VAL B 1 55 ? -21.969 3.887 -0.254 1.00 24.59 55 VAL B C 1
ATOM 2670 O O . VAL B 1 55 ? -22.935 4.609 -0.510 1.00 23.53 55 VAL B O 1
ATOM 2674 N N . ILE B 1 56 ? -21.831 2.670 -0.760 1.00 18.76 56 ILE B N 1
ATOM 2675 C CA . ILE B 1 56 ? -22.840 2.100 -1.646 1.00 20.25 56 ILE B CA 1
ATOM 2676 C C . ILE B 1 56 ? -23.125 0.673 -1.223 1.00 23.41 56 ILE B C 1
ATOM 2677 O O . ILE B 1 56 ? -22.365 0.095 -0.456 1.00 18.70 56 ILE B O 1
ATOM 2682 N N . PRO B 1 57 ? -24.255 0.111 -1.659 1.00 24.98 57 PRO B N 1
ATOM 2683 C CA . PRO B 1 57 ? -24.450 -1.289 -1.284 1.00 22.01 57 PRO B CA 1
ATOM 2684 C C . PRO B 1 57 ? -23.343 -2.169 -1.856 1.00 18.97 57 PRO B C 1
ATOM 2685 O O . PRO B 1 57 ? -22.784 -1.827 -2.907 1.00 19.87 57 PRO B O 1
ATOM 2689 N N . TYR B 1 58 ? -23.007 -3.244 -1.143 1.00 23.02 58 TYR B N 1
ATOM 2690 C CA . TYR B 1 58 ? -22.131 -4.280 -1.689 1.00 22.39 58 TYR B CA 1
ATOM 2691 C C . TYR B 1 58 ? -22.782 -4.826 -2.959 1.00 19.62 58 TYR B C 1
ATOM 2692 O O . TYR B 1 58 ? -23.939 -5.226 -2.936 1.00 23.26 58 TYR B O 1
ATOM 2701 N N . GLY B 1 59 ? -22.068 -4.826 -4.082 1.00 23.64 59 GLY B N 1
ATOM 2702 C CA . GLY B 1 59 ? -22.662 -5.346 -5.297 1.00 19.92 59 GLY B CA 1
ATOM 2703 C C . GLY B 1 59 ? -21.628 -5.463 -6.397 1.00 24.47 59 GLY B C 1
ATOM 2704 O O . GLY B 1 59 ? -20.483 -5.060 -6.208 1.00 21.01 59 GLY B O 1
ATOM 2705 N N . PRO B 1 60 ? -22.024 -6.013 -7.553 1.00 20.54 60 PRO B N 1
ATOM 2706 C CA . PRO B 1 60 ? -21.079 -6.166 -8.662 1.00 22.37 60 PRO B CA 1
ATOM 2707 C C . PRO B 1 60 ? -20.484 -4.849 -9.130 1.00 22.27 60 PRO B C 1
ATOM 2708 O O . PRO B 1 60 ? -21.128 -3.798 -9.036 1.00 25.67 60 PRO B O 1
ATOM 2712 N N . ILE B 1 61 ? -19.250 -4.902 -9.622 1.00 19.11 61 ILE B N 1
ATOM 2713 C CA . ILE B 1 61 ? -18.636 -3.725 -10.234 1.00 19.55 61 ILE B CA 1
ATOM 2714 C C . ILE B 1 61 ? -18.309 -4.017 -11.687 1.00 20.68 61 ILE B C 1
ATOM 2715 O O . ILE B 1 61 ? -18.230 -5.183 -12.084 1.00 24.03 61 ILE B O 1
ATOM 2720 N N . GLU B 1 62 ? -18.129 -2.964 -12.479 1.00 19.17 62 GLU B N 1
ATOM 2721 C CA . GLU B 1 62 ? -17.862 -3.146 -13.898 1.00 22.62 62 GLU B CA 1
ATOM 2722 C C . GLU B 1 62 ? -16.445 -2.771 -14.290 1.00 17.97 62 GLU B C 1
ATOM 2723 O O . GLU B 1 62 ? -15.856 -1.836 -13.737 1.00 20.35 62 GLU B O 1
ATOM 2729 N N . LEU B 1 63 ? -15.910 -3.526 -15.253 1.00 18.00 63 LEU B N 1
ATOM 2730 C CA . LEU B 1 63 ? -14.609 -3.267 -15.865 1.00 19.50 63 LEU B CA 1
ATOM 2731 C C . LEU B 1 63 ? -14.722 -3.400 -17.359 1.00 18.87 63 LEU B C 1
ATOM 2732 O O . LEU B 1 63 ? -15.431 -4.294 -17.827 1.00 17.51 63 LEU B O 1
ATOM 2737 N N . ASP B 1 64 ? -14.012 -2.543 -18.087 1.00 18.14 64 ASP B N 1
ATOM 2738 C CA . ASP B 1 64 ? -13.789 -2.719 -19.531 1.00 14.15 64 ASP B CA 1
ATOM 2739 C C . ASP B 1 64 ? -12.985 -3.987 -19.736 1.00 18.21 64 ASP B C 1
ATOM 2740 O O . ASP B 1 64 ? -12.142 -4.300 -18.907 1.00 17.51 64 ASP B O 1
ATOM 2745 N N . PRO B 1 65 ? -13.251 -4.755 -20.817 1.00 20.53 65 PRO B N 1
ATOM 2746 C CA . PRO B 1 65 ? -12.451 -5.977 -20.990 1.00 16.50 65 PRO B CA 1
ATOM 2747 C C . PRO B 1 65 ? -10.936 -5.715 -21.027 1.00 18.35 65 PRO B C 1
ATOM 2748 O O . PRO B 1 65 ? -10.173 -6.614 -20.682 1.00 17.31 65 PRO B O 1
ATOM 2752 N N . SER B 1 66 ? -10.524 -4.513 -21.435 1.00 17.02 66 SER B N 1
ATOM 2753 C CA A SER B 1 66 ? -9.097 -4.200 -21.487 0.47 16.94 66 SER B CA 1
ATOM 2754 C CA B SER B 1 66 ? -9.124 -4.115 -21.524 0.53 16.93 66 SER B CA 1
ATOM 2755 C C . SER B 1 66 ? -8.612 -3.462 -20.245 1.00 16.91 66 SER B C 1
ATOM 2756 O O . SER B 1 66 ? -7.512 -2.898 -20.248 1.00 20.27 66 SER B O 1
ATOM 2761 N N . ALA B 1 67 ? -9.416 -3.476 -19.180 1.00 16.62 67 ALA B N 1
ATOM 2762 C CA . ALA B 1 67 ? -8.956 -2.885 -17.905 1.00 18.23 67 ALA B CA 1
ATOM 2763 C C . ALA B 1 67 ? -7.625 -3.504 -17.498 1.00 16.85 67 ALA B C 1
ATOM 2764 O O . ALA B 1 67 ? -7.464 -4.740 -17.501 1.00 16.54 67 ALA B O 1
ATOM 2766 N N . ILE B 1 68 ? -6.671 -2.644 -17.159 1.00 16.25 68 ILE B N 1
ATOM 2767 C CA . ILE B 1 68 ? -5.303 -3.078 -16.936 1.00 14.45 68 ILE B CA 1
ATOM 2768 C C . ILE B 1 68 ? -5.205 -4.169 -15.865 1.00 13.55 68 ILE B C 1
ATOM 2769 O O . ILE B 1 68 ? -4.377 -5.087 -16.001 1.00 15.58 68 ILE B O 1
ATOM 2774 N N . VAL B 1 69 ? -6.072 -4.143 -14.846 1.00 13.43 69 VAL B N 1
ATOM 2775 C CA . VAL B 1 69 ? -5.969 -5.156 -13.797 1.00 13.42 69 VAL B CA 1
ATOM 2776 C C . VAL B 1 69 ? -6.164 -6.563 -14.386 1.00 15.15 69 VAL B C 1
ATOM 2777 O O . VAL B 1 69 ? -5.604 -7.512 -13.861 1.00 14.26 69 VAL B O 1
ATOM 2781 N N . LEU B 1 70 ? -6.898 -6.687 -15.501 1.00 14.69 70 LEU B N 1
ATOM 2782 C CA . LEU B 1 70 ? -7.284 -8.023 -16.016 1.00 14.08 70 LEU B CA 1
ATOM 2783 C C . LEU B 1 70 ? -6.178 -8.653 -16.866 1.00 14.52 70 LEU B C 1
ATOM 2784 O O . LEU B 1 70 ? -6.218 -9.846 -17.173 1.00 14.76 70 LEU B O 1
ATOM 2789 N N . HIS B 1 71 ? -5.167 -7.850 -17.172 1.00 12.07 71 HIS B N 1
ATOM 2790 C CA . HIS B 1 71 ? -4.066 -8.234 -18.044 1.00 13.95 71 HIS B CA 1
ATOM 2791 C C . HIS B 1 71 ? -2.719 -8.150 -17.348 1.00 14.23 71 HIS B C 1
ATOM 2792 O O . HIS B 1 71 ? -1.880 -9.047 -17.487 1.00 15.13 71 HIS B O 1
ATOM 2799 N N . TYR B 1 72 ? -2.501 -7.071 -16.603 1.00 14.62 72 TYR B N 1
ATOM 2800 C CA . TYR B 1 72 ? -1.172 -6.829 -16.034 1.00 13.54 72 TYR B CA 1
ATOM 2801 C C . TYR B 1 72 ? -1.181 -6.709 -14.514 1.00 14.64 72 TYR B C 1
ATOM 2802 O O . TYR B 1 72 ? -0.202 -6.267 -13.934 1.00 14.91 72 TYR B O 1
ATOM 2811 N N . ALA B 1 73 ? -2.293 -7.096 -13.878 1.00 12.15 73 ALA B N 1
ATOM 2812 C CA . ALA B 1 73 ? -2.318 -7.320 -12.440 1.00 12.99 73 ALA B CA 1
ATOM 2813 C C . ALA B 1 73 ? -1.875 -6.117 -11.603 1.00 15.05 73 ALA B C 1
ATOM 2814 O O . ALA B 1 73 ? -1.259 -6.293 -10.538 1.00 14.23 73 ALA B O 1
ATOM 2816 N N . GLN B 1 74 ? -2.151 -4.908 -12.058 1.00 16.02 74 GLN B N 1
ATOM 2817 C CA . GLN B 1 74 ? -1.732 -3.755 -11.265 1.00 16.88 74 GLN B CA 1
ATOM 2818 C C . GLN B 1 74 ? -2.735 -3.504 -10.138 1.00 13.68 74 GLN B C 1
ATOM 2819 O O . GLN B 1 74 ? -3.764 -2.882 -10.341 1.00 15.30 74 GLN B O 1
ATOM 2825 N N . GLU B 1 75 ? -2.426 -4.007 -8.943 1.00 13.19 75 GLU B N 1
ATOM 2826 C CA . GLU B 1 75 ? -3.378 -4.052 -7.823 1.00 13.26 75 GLU B CA 1
ATOM 2827 C C . GLU B 1 75 ? -2.594 -4.229 -6.528 1.00 13.50 75 GLU B C 1
ATOM 2828 O O . GLU B 1 75 ? -1.547 -4.863 -6.538 1.00 13.89 75 GLU B O 1
ATOM 2834 N N . VAL B 1 76 ? -3.097 -3.701 -5.413 1.00 9.83 76 VAL B N 1
ATOM 2835 C CA . VAL B 1 76 ? -2.472 -3.942 -4.096 1.00 12.13 76 VAL B CA 1
ATOM 2836 C C . VAL B 1 76 ? -3.581 -3.969 -3.071 1.00 14.33 76 VAL B C 1
ATOM 2837 O O . VAL B 1 76 ? -4.679 -3.460 -3.345 1.00 14.64 76 VAL B O 1
ATOM 2841 N N . PHE B 1 77 ? -3.320 -4.541 -1.886 1.00 12.52 77 PHE B N 1
ATOM 2842 C CA . PHE B 1 77 ? -4.397 -4.646 -0.921 1.00 15.49 77 PHE B CA 1
ATOM 2843 C C . PHE B 1 77 ? -3.899 -4.638 0.521 1.00 16.03 77 PHE B C 1
ATOM 2844 O O . PHE B 1 77 ? -2.680 -4.735 0.780 1.00 13.83 77 PHE B O 1
ATOM 2852 N N . GLU B 1 78 ? -4.849 -4.513 1.454 1.00 12.85 78 GLU B N 1
ATOM 2853 C CA . GLU B 1 78 ? -4.543 -4.595 2.876 1.00 13.83 78 GLU B CA 1
ATOM 2854 C C . GLU B 1 78 ? -5.490 -5.525 3.609 1.00 15.92 78 GLU B C 1
ATOM 2855 O O . GLU B 1 78 ? -6.401 -6.091 3.002 1.00 15.77 78 GLU B O 1
ATOM 2861 N N . GLY B 1 79 ? -5.282 -5.689 4.918 1.00 15.48 79 GLY B N 1
ATOM 2862 C CA . GLY B 1 79 ? -6.217 -6.449 5.719 1.00 14.28 79 GLY B CA 1
ATOM 2863 C C . GLY B 1 79 ? -6.020 -6.072 7.162 1.00 19.71 79 GLY B C 1
ATOM 2864 O O . GLY B 1 79 ? -4.889 -5.992 7.619 1.00 15.77 79 GLY B O 1
ATOM 2865 N N . LEU B 1 80 ? -7.127 -5.838 7.860 1.00 15.60 80 LEU B N 1
ATOM 2866 C CA . LEU B 1 80 ? -7.106 -5.461 9.279 1.00 14.43 80 LEU B CA 1
ATOM 2867 C C . LEU B 1 80 ? -8.505 -5.711 9.838 1.00 15.89 80 LEU B C 1
ATOM 2868 O O . LEU B 1 80 ? -9.464 -5.922 9.091 1.00 17.68 80 LEU B O 1
ATOM 2873 N N . LYS B 1 81 ? -8.638 -5.673 11.154 1.00 14.12 81 LYS B N 1
ATOM 2874 C CA . LYS B 1 81 ? -9.921 -5.944 11.762 1.00 18.40 81 LYS B CA 1
ATOM 2875 C C . LYS B 1 81 ? -10.542 -4.765 12.494 1.00 18.13 81 LYS B C 1
ATOM 2876 O O . LYS B 1 81 ? -9.857 -3.839 12.940 1.00 21.36 81 LYS B O 1
ATOM 2882 N N . ALA B 1 82 ? -11.854 -4.837 12.637 1.00 17.04 82 ALA B N 1
ATOM 2883 C CA . ALA B 1 82 ? -12.565 -3.965 13.561 1.00 18.81 82 ALA B CA 1
ATOM 2884 C C . ALA B 1 82 ? -13.094 -4.821 14.709 1.00 17.10 82 ALA B C 1
ATOM 2885 O O . ALA B 1 82 ? -13.734 -5.854 14.475 1.00 19.83 82 ALA B O 1
ATOM 2887 N N . TYR B 1 83 ? -12.820 -4.392 15.939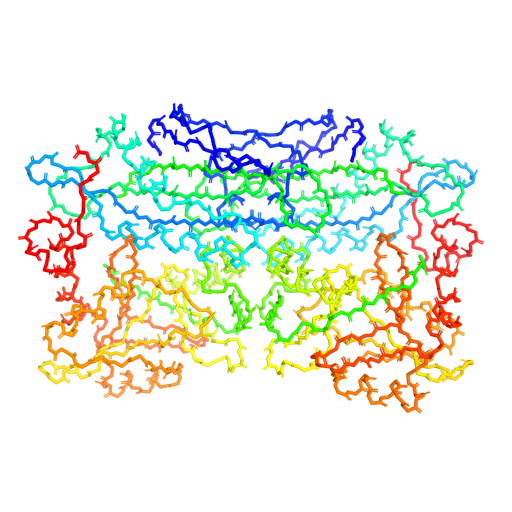 1.00 18.06 83 TYR B N 1
ATOM 2888 C CA . TYR B 1 83 ? -13.189 -5.134 17.139 1.00 17.80 83 TYR B CA 1
ATOM 2889 C C . TYR B 1 83 ? -14.266 -4.410 17.925 1.00 20.61 83 TYR B C 1
ATOM 2890 O O . TYR B 1 83 ? -14.171 -3.203 18.119 1.00 20.54 83 TYR B O 1
ATOM 2899 N N . ARG B 1 84 ? -15.265 -5.149 18.403 1.00 22.14 84 ARG B N 1
ATOM 2900 C CA . ARG B 1 84 ? -16.231 -4.588 19.351 1.00 21.60 84 ARG B CA 1
ATOM 2901 C C . ARG B 1 84 ? -15.759 -4.804 20.779 1.00 23.23 84 ARG B C 1
ATOM 2902 O O . ARG B 1 84 ? -15.356 -5.913 21.135 1.00 21.43 84 ARG B O 1
ATOM 2910 N N . TRP B 1 85 ? -15.838 -3.771 21.608 1.00 22.75 85 TRP B N 1
ATOM 2911 C CA . TRP B 1 85 ? -15.406 -3.917 22.988 1.00 22.64 85 TRP B CA 1
ATOM 2912 C C . TRP B 1 85 ? -16.599 -4.016 23.931 1.00 27.04 85 TRP B C 1
ATOM 2913 O O . TRP B 1 85 ?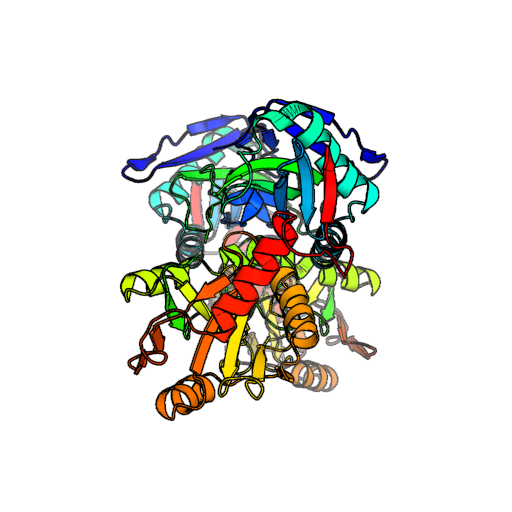 -17.737 -3.787 23.530 1.00 25.90 85 TRP B O 1
ATOM 2924 N N . ALA B 1 86 ? -16.324 -4.384 25.176 1.00 27.36 86 ALA B N 1
ATOM 2925 C CA . ALA B 1 86 ? -17.358 -4.489 26.202 1.00 34.44 86 ALA B CA 1
ATOM 2926 C C . ALA B 1 86 ? -18.191 -3.214 26.344 1.00 30.00 86 ALA B C 1
ATOM 2927 O O . ALA B 1 86 ? -19.384 -3.283 26.630 1.00 36.23 86 ALA B O 1
ATOM 2929 N N . ASP B 1 87 ? -17.582 -2.050 26.158 1.00 27.77 87 ASP B N 1
ATOM 2930 C CA . ASP B 1 87 ? -18.326 -0.811 26.345 1.00 33.90 87 ASP B CA 1
ATOM 2931 C C . ASP B 1 87 ? -19.121 -0.373 25.117 1.00 29.18 87 ASP B C 1
ATOM 2932 O O . ASP B 1 87 ? -19.680 0.713 25.111 1.00 32.07 87 ASP B O 1
ATOM 2937 N N . GLY B 1 88 ? -19.163 -1.203 24.078 1.00 26.81 88 GLY B N 1
ATOM 2938 C CA . GLY B 1 88 ? -19.956 -0.883 22.904 1.00 28.01 88 GLY B CA 1
ATOM 2939 C C . GLY B 1 88 ? -19.219 -0.229 21.741 1.00 29.12 88 GLY B C 1
ATOM 2940 O O . GLY B 1 88 ? -19.757 -0.162 20.632 1.00 28.81 88 GLY B O 1
ATOM 2941 N N . SER B 1 89 ? -18.002 0.257 21.988 1.00 22.27 89 SER B N 1
ATOM 2942 C CA . SER B 1 89 ? -17.219 0.937 20.963 1.00 26.71 89 SER B CA 1
ATOM 2943 C C . SER B 1 89 ? -16.663 -0.068 19.939 1.00 17.70 89 SER B C 1
ATOM 2944 O O . SER B 1 89 ? -16.477 -1.239 20.253 1.00 19.35 89 SER B O 1
ATOM 2947 N N . ILE B 1 90 ? -16.417 0.408 18.720 1.00 22.42 90 ILE B N 1
ATOM 2948 C CA . ILE B 1 90 ? -15.681 -0.352 17.701 1.00 19.37 90 ILE B CA 1
ATOM 2949 C C . ILE B 1 90 ? -14.292 0.261 17.607 1.00 16.28 90 ILE B C 1
ATOM 2950 O O . ILE B 1 90 ? -14.171 1.483 17.492 1.00 20.28 90 ILE B O 1
ATOM 2955 N N . VAL B 1 91 ? -13.249 -0.568 17.626 1.00 16.90 91 VAL B N 1
ATOM 2956 C CA . VAL B 1 91 ? -11.884 -0.052 17.575 1.00 14.65 91 VAL B CA 1
ATOM 2957 C C . VAL B 1 91 ? -11.068 -0.718 16.464 1.00 15.18 91 VAL B C 1
ATOM 2958 O O . VAL B 1 91 ? -11.415 -1.796 15.982 1.00 19.52 91 VAL B O 1
ATOM 2962 N N . SER B 1 92 ? -10.001 -0.038 16.054 1.00 14.36 92 SER B N 1
ATOM 2963 C CA . SER B 1 92 ? -9.011 -0.610 15.124 1.00 14.71 92 SER B CA 1
ATOM 2964 C C . SER B 1 92 ? -7.698 -0.844 15.881 1.00 15.45 92 SER B C 1
ATOM 2965 O O . SER B 1 92 ? -7.419 -0.176 16.885 1.00 16.19 92 SER B O 1
ATOM 2968 N N . PHE B 1 93 ? -6.912 -1.803 15.391 1.00 16.10 93 PHE B N 1
ATOM 2969 C CA . PHE B 1 93 ? -5.577 -2.110 15.900 1.00 12.42 93 PHE B CA 1
ATOM 2970 C C . PHE B 1 93 ? -4.526 -1.607 14.894 1.00 15.76 93 PHE B C 1
ATOM 2971 O O . PHE B 1 93 ? -4.437 -2.140 13.796 1.00 16.54 93 PHE B O 1
ATOM 2979 N N . ARG B 1 94 ? -3.769 -0.577 15.256 1.00 15.97 94 ARG B N 1
ATOM 2980 C CA . ARG B 1 94 ? -2.695 -0.063 14.412 1.00 17.61 94 ARG B CA 1
ATOM 2981 C C . ARG B 1 94 ? -3.121 0.232 12.982 1.00 18.54 94 ARG B C 1
ATOM 2982 O O . ARG B 1 94 ? -2.339 -0.005 12.068 1.00 15.85 94 ARG B O 1
ATOM 2990 N N . ALA B 1 95 ? -4.333 0.762 12.794 1.00 15.93 95 ALA B N 1
ATOM 2991 C CA . ALA B 1 95 ? -4.813 1.039 11.425 1.00 16.70 95 ALA B CA 1
ATOM 2992 C C . ALA B 1 95 ? -3.927 2.056 10.683 1.00 19.05 95 ALA B C 1
ATOM 2993 O O . ALA B 1 95 ? -3.866 2.053 9.431 1.00 15.94 95 ALA B O 1
ATOM 2995 N N . ASP B 1 96 ? -3.245 2.919 11.444 1.00 17.01 96 ASP B N 1
ATOM 2996 C CA . ASP B 1 96 ? -2.271 3.853 10.866 1.00 15.19 96 ASP B CA 1
ATOM 2997 C C . ASP B 1 96 ? -1.137 3.127 10.127 1.00 16.70 96 ASP B C 1
ATOM 2998 O O . ASP B 1 96 ? -0.624 3.628 9.128 1.00 17.51 96 ASP B O 1
ATOM 3003 N N . ALA B 1 97 ? -0.761 1.956 10.635 1.00 16.34 97 ALA B N 1
ATOM 3004 C CA . ALA B 1 97 ? 0.290 1.135 10.033 1.00 16.75 97 ALA B CA 1
ATOM 3005 C C . ALA B 1 97 ? -0.178 0.552 8.705 1.00 17.70 97 ALA B C 1
ATOM 3006 O O . ALA B 1 97 ? 0.577 0.527 7.741 1.00 17.18 97 ALA B O 1
ATOM 3008 N N . ASN B 1 98 ? -1.430 0.099 8.655 1.00 14.31 98 ASN B N 1
ATOM 3009 C CA . ASN B 1 98 ? -2.008 -0.383 7.398 1.00 17.03 98 ASN B CA 1
ATOM 3010 C C . ASN B 1 98 ? -2.120 0.716 6.368 1.00 17.14 98 ASN B C 1
ATOM 3011 O O . ASN B 1 98 ? -1.862 0.492 5.176 1.00 15.56 98 ASN B O 1
ATOM 3016 N N . ALA B 1 99 ? -2.550 1.896 6.809 1.00 16.65 99 ALA B N 1
ATOM 3017 C CA . ALA B 1 99 ? -2.668 3.021 5.873 1.00 18.07 99 ALA B CA 1
ATOM 3018 C C . ALA B 1 99 ? -1.339 3.272 5.180 1.00 17.39 99 ALA B C 1
ATOM 3019 O O . ALA B 1 99 ? -1.274 3.383 3.954 1.00 15.00 99 ALA B O 1
ATOM 3021 N N . ALA B 1 100 ? -0.263 3.339 5.963 1.00 15.99 100 ALA B N 1
ATOM 3022 C CA . ALA B 1 100 ? 1.072 3.598 5.415 1.00 16.62 100 ALA B CA 1
ATOM 3023 C C . ALA B 1 100 ? 1.599 2.437 4.566 1.00 15.21 100 ALA B C 1
ATOM 3024 O O . ALA B 1 100 ? 2.298 2.670 3.570 1.00 16.73 100 ALA B O 1
ATOM 3026 N N . ARG B 1 101 ? 1.289 1.194 4.954 1.00 16.92 101 ARG B N 1
ATOM 3027 C CA . ARG B 1 101 ? 1.766 0.049 4.159 1.00 13.88 101 ARG B CA 1
ATOM 3028 C C . ARG B 1 101 ? 1.033 -0.038 2.803 1.00 13.94 101 ARG B C 1
ATOM 3029 O O . ARG B 1 101 ? 1.635 -0.423 1.790 1.00 17.66 101 ARG B O 1
ATOM 3037 N N . LEU B 1 102 ? -0.242 0.345 2.757 1.00 14.94 102 LEU B N 1
ATOM 3038 C CA . LEU B 1 102 ? -0.967 0.368 1.473 1.00 16.02 102 LEU B CA 1
ATOM 3039 C C . LEU B 1 102 ? -0.286 1.386 0.549 1.00 14.76 102 LEU B C 1
ATOM 3040 O O . LEU B 1 102 ? -0.148 1.149 -0.664 1.00 16.66 102 LEU B O 1
ATOM 3045 N N . ARG B 1 103 ? 0.179 2.503 1.118 1.00 18.21 103 ARG B N 1
ATOM 3046 C CA . ARG B 1 103 ? 0.953 3.475 0.316 1.00 17.33 103 ARG B CA 1
ATOM 3047 C C . ARG B 1 103 ? 2.282 2.881 -0.159 1.00 16.61 103 ARG B C 1
ATOM 3048 O O . ARG B 1 103 ? 2.657 3.037 -1.334 1.00 15.47 103 ARG B O 1
ATOM 3056 N N . SER B 1 104 ? 3.012 2.194 0.714 1.00 15.44 104 SER B N 1
ATOM 3057 C CA A SER B 1 104 ? 4.287 1.578 0.345 0.57 17.15 104 SER B CA 1
ATOM 3058 C CA B SER B 1 104 ? 4.295 1.660 0.273 0.43 17.20 104 SER B CA 1
ATOM 3059 C C . SER B 1 104 ? 4.071 0.551 -0.765 1.00 17.35 104 SER B C 1
ATOM 3060 O O . SER B 1 104 ? 4.838 0.457 -1.721 1.00 18.44 104 SER B O 1
ATOM 3065 N N . SER B 1 105 ? 2.999 -0.225 -0.626 1.00 14.76 105 SER B N 1
ATOM 3066 C CA . SER B 1 105 ? 2.661 -1.241 -1.648 1.00 15.32 105 SER B CA 1
ATOM 3067 C C . SER B 1 105 ? 2.332 -0.545 -2.964 1.00 16.04 105 SER B C 1
ATOM 3068 O O . SER B 1 105 ? 2.855 -0.918 -4.026 1.00 16.28 105 SER B O 1
ATOM 3071 N N . ALA B 1 106 ? 1.461 0.463 -2.893 1.00 14.86 106 ALA B N 1
ATOM 3072 C CA . ALA B 1 106 ? 1.103 1.280 -4.053 1.00 17.29 106 ALA B CA 1
ATOM 3073 C C . ALA B 1 106 ? 2.346 1.819 -4.764 1.00 17.69 106 ALA B C 1
ATOM 3074 O O . ALA B 1 106 ? 2.453 1.734 -5.986 1.00 17.66 106 ALA B O 1
ATOM 3076 N N . ARG B 1 107 ? 3.294 2.358 -4.002 1.00 16.32 107 ARG B N 1
ATOM 3077 C CA . ARG B 1 107 ? 4.478 2.955 -4.620 1.00 20.98 107 ARG B CA 1
ATOM 3078 C C . ARG B 1 107 ? 5.242 1.920 -5.442 1.00 17.54 107 ARG B C 1
ATOM 3079 O O . ARG B 1 107 ? 5.664 2.204 -6.562 1.00 16.40 107 ARG B O 1
ATOM 3087 N N . ARG B 1 108 ? 5.411 0.721 -4.900 1.00 14.28 108 ARG B N 1
ATOM 3088 C CA . ARG B 1 108 ? 6.185 -0.312 -5.600 1.00 17.74 108 ARG B CA 1
ATOM 3089 C C . ARG B 1 108 ? 5.466 -0.793 -6.877 1.00 15.82 108 ARG B C 1
ATOM 3090 O O . ARG B 1 108 ? 6.107 -1.220 -7.842 1.00 17.29 108 ARG B O 1
ATOM 3098 N N . LEU B 1 109 ? 4.138 -0.694 -6.894 1.00 17.16 109 LEU B N 1
ATOM 3099 C CA . LEU B 1 109 ? 3.353 -1.150 -8.065 1.00 12.92 109 LEU B CA 1
ATOM 3100 C C . LEU B 1 109 ? 2.967 0.012 -8.996 1.00 15.38 109 LEU B C 1
ATOM 3101 O O . LEU B 1 109 ? 2.097 -0.131 -9.858 1.00 15.42 109 LEU B O 1
ATOM 3106 N N . ALA B 1 110 ? 3.621 1.164 -8.811 1.00 17.04 110 ALA B N 1
ATOM 3107 C CA . ALA B 1 110 ? 3.400 2.351 -9.639 1.00 17.91 110 ALA B CA 1
ATOM 3108 C C . ALA B 1 110 ? 1.936 2.837 -9.607 1.00 17.17 110 ALA B C 1
ATOM 3109 O O . ALA B 1 110 ? 1.387 3.298 -10.607 1.00 16.48 110 ALA B O 1
ATOM 3111 N N . ILE B 1 111 ? 1.321 2.744 -8.431 1.00 15.98 111 ILE B N 1
ATOM 3112 C CA . ILE B 1 111 ? -0.072 3.133 -8.208 1.00 15.57 111 ILE B CA 1
ATOM 3113 C C . ILE B 1 111 ? -0.047 4.424 -7.399 1.00 18.15 111 ILE B C 1
ATOM 3114 O O . ILE B 1 111 ? 0.699 4.503 -6.430 1.00 15.89 111 ILE B O 1
ATOM 3119 N N . PRO B 1 112 ? -0.839 5.443 -7.789 1.00 21.52 112 PRO B N 1
ATOM 3120 C CA . PRO B 1 112 ? -0.863 6.662 -6.957 1.00 16.14 112 PRO B CA 1
ATOM 3121 C C . PRO B 1 112 ? -1.309 6.353 -5.545 1.00 17.38 112 PRO B C 1
ATOM 3122 O O . PRO B 1 112 ? -2.281 5.643 -5.378 1.00 20.67 112 PRO B O 1
ATOM 3126 N N . GLU B 1 113 ? -0.584 6.869 -4.559 1.00 14.63 113 GLU B N 1
ATOM 3127 C CA . GLU B 1 113 ? -0.870 6.563 -3.156 1.00 17.28 113 GLU B CA 1
ATOM 3128 C C . GLU B 1 113 ? -2.190 7.125 -2.685 1.00 18.42 113 GLU B C 1
ATOM 3129 O O . GLU B 1 113 ? -2.527 8.273 -3.000 1.00 20.31 113 GLU B O 1
ATOM 3135 N N . LEU B 1 114 ? -2.923 6.329 -1.914 1.00 15.65 114 LEU B N 1
ATOM 3136 C CA . LEU B 1 114 ? -4.137 6.808 -1.249 1.00 13.74 114 LEU B CA 1
ATOM 3137 C C . LEU B 1 114 ? -3.715 7.483 0.066 1.00 15.43 114 LEU B C 1
ATOM 3138 O O . LEU B 1 114 ? -3.106 6.828 0.916 1.00 18.48 114 LEU B O 1
ATOM 3143 N N . PRO B 1 115 ? -4.035 8.784 0.235 1.00 18.32 115 PRO B N 1
ATOM 3144 C CA . PRO B 1 115 ? -3.583 9.469 1.455 1.00 20.78 115 PRO B CA 1
ATOM 3145 C C . PRO B 1 115 ? -4.082 8.780 2.728 1.00 17.45 115 PRO B C 1
ATOM 3146 O O . PRO B 1 115 ? -5.188 8.246 2.748 1.00 16.49 115 PRO B O 1
ATOM 3150 N N . ASP B 1 116 ? -3.244 8.754 3.751 1.00 15.26 116 ASP B N 1
ATOM 3151 C CA . ASP B 1 116 ? -3.579 8.051 4.978 1.00 16.35 116 ASP B CA 1
ATOM 3152 C C . ASP B 1 116 ? -4.924 8.533 5.539 1.00 17.60 116 ASP B C 1
ATOM 3153 O O . ASP B 1 116 ? -5.731 7.731 6.018 1.00 18.03 116 ASP B O 1
ATOM 3158 N N . ALA B 1 117 ? -5.180 9.838 5.479 1.00 17.92 117 ALA B N 1
ATOM 3159 C CA . ALA B 1 117 ? -6.459 10.351 6.000 1.00 22.57 117 ALA B CA 1
ATOM 3160 C C . ALA B 1 117 ? -7.681 9.814 5.242 1.00 19.61 117 ALA B C 1
ATOM 3161 O O . ALA B 1 117 ? -8.748 9.620 5.820 1.00 18.81 117 ALA B O 1
ATOM 3163 N N . VAL B 1 118 ? -7.525 9.574 3.942 1.00 16.18 118 VAL B N 1
ATOM 3164 C CA . VAL B 1 118 ? -8.629 9.064 3.159 1.00 18.42 118 VAL B CA 1
ATOM 3165 C C . VAL B 1 118 ? -8.851 7.567 3.485 1.00 16.85 118 VAL B C 1
ATOM 3166 O O . VAL B 1 118 ? -9.994 7.106 3.571 1.00 17.27 118 VAL B O 1
ATOM 3170 N N . PHE B 1 119 ? -7.756 6.828 3.693 1.00 17.98 119 PHE B N 1
ATOM 3171 C CA . PHE B 1 119 ? -7.805 5.421 4.110 1.00 16.44 119 PHE B CA 1
ATOM 3172 C C . PHE B 1 119 ? -8.554 5.275 5.458 1.00 18.12 119 PHE B C 1
ATOM 3173 O O . PHE B 1 119 ? -9.513 4.523 5.558 1.00 16.63 119 PHE B O 1
ATOM 3181 N N . ILE B 1 120 ? -8.099 5.994 6.481 1.00 16.43 120 ILE B N 1
ATOM 3182 C CA . ILE B 1 120 ? -8.747 5.945 7.797 1.00 16.07 120 ILE B CA 1
ATOM 3183 C C . ILE B 1 120 ? -10.217 6.352 7.688 1.00 17.93 120 ILE B C 1
ATOM 3184 O O . ILE B 1 120 ? -11.087 5.700 8.274 1.00 18.71 120 ILE B O 1
ATOM 3189 N N . GLU B 1 121 ? -10.505 7.412 6.926 1.00 16.19 121 GLU B N 1
ATOM 3190 C CA . GLU B 1 121 ? -11.893 7.859 6.796 1.00 20.79 121 GLU B CA 1
ATOM 3191 C C . GLU B 1 121 ? -12.755 6.760 6.159 1.00 17.45 121 GLU B C 1
ATOM 3192 O O . GLU B 1 121 ? -13.882 6.542 6.575 1.00 18.26 121 GLU B O 1
ATOM 3198 N N . SER B 1 122 ? -12.207 6.007 5.218 1.00 17.74 122 SER B N 1
ATOM 3199 C CA . SER B 1 122 ? -13.001 4.938 4.601 1.00 18.60 122 SER B CA 1
ATOM 3200 C C . SER B 1 122 ? -13.379 3.866 5.628 1.00 17.59 122 SER B C 1
ATOM 3201 O O . SER B 1 122 ? -14.502 3.357 5.586 1.00 18.99 122 SER B O 1
ATOM 3204 N N . LEU B 1 123 ? -12.490 3.567 6.582 1.00 14.00 123 LEU B N 1
ATOM 3205 C CA . LEU B 1 123 ? -12.801 2.613 7.655 1.00 15.10 123 LEU B CA 1
ATOM 3206 C C . LEU B 1 123 ? -13.964 3.135 8.493 1.00 17.86 123 LEU B C 1
ATOM 3207 O O . LEU B 1 123 ? -14.903 2.410 8.785 1.00 16.32 123 LEU B O 1
ATOM 3212 N N . ARG B 1 124 ? -13.889 4.414 8.854 1.00 16.17 124 ARG B N 1
ATOM 3213 C CA . ARG B 1 124 ? -14.947 5.047 9.629 1.00 19.23 124 ARG B CA 1
ATOM 3214 C C . ARG B 1 124 ? -16.269 5.072 8.864 1.00 18.78 124 ARG B C 1
ATOM 3215 O O . ARG B 1 124 ? -17.317 4.826 9.463 1.00 19.33 124 ARG B O 1
ATOM 3223 N N . GLN B 1 125 ? -16.216 5.331 7.551 1.00 18.11 125 GLN B N 1
ATOM 3224 C CA . GLN B 1 125 ? -17.430 5.382 6.734 1.00 20.37 125 GLN B CA 1
ATOM 3225 C C . GLN B 1 125 ? -18.150 4.048 6.697 1.00 20.07 125 GLN B C 1
ATOM 3226 O O . GLN B 1 125 ? -19.379 3.986 6.789 1.00 18.06 125 GLN B O 1
ATOM 3232 N N . LEU B 1 126 ? -17.396 2.966 6.545 1.00 15.49 126 LEU B N 1
ATOM 3233 C CA . LEU B 1 126 ? -18.043 1.654 6.478 1.00 18.22 126 LEU B CA 1
ATOM 3234 C C . LEU B 1 126 ? -18.562 1.215 7.855 1.00 16.93 126 LEU B C 1
ATOM 3235 O O . LEU B 1 126 ? -19.661 0.670 7.961 1.00 17.25 126 LEU B O 1
ATOM 3240 N N . ILE B 1 127 ? -17.779 1.449 8.902 1.00 16.03 127 ILE B N 1
ATOM 3241 C CA . ILE B 1 127 ? -18.217 1.067 10.237 1.00 18.24 127 ILE B CA 1
ATOM 3242 C C . ILE B 1 127 ? -19.476 1.832 10.640 1.00 18.47 127 ILE B C 1
ATOM 3243 O O . ILE B 1 127 ? -20.372 1.287 11.300 1.00 20.38 127 ILE B O 1
ATOM 3248 N N . ALA B 1 128 ? -19.556 3.086 10.214 1.00 20.16 128 ALA B N 1
ATOM 3249 C CA . ALA B 1 128 ? -20.731 3.913 10.509 1.00 18.87 128 ALA B CA 1
ATOM 3250 C C . ALA B 1 128 ? -22.051 3.303 10.021 1.00 23.94 128 ALA B C 1
ATOM 3251 O O . ALA B 1 128 ? -23.071 3.384 10.732 1.00 23.35 128 ALA B O 1
ATOM 3253 N N . VAL B 1 129 ? -22.070 2.713 8.821 1.00 21.56 129 VAL B N 1
ATOM 3254 C CA . VAL B 1 129 ? -23.321 2.136 8.332 1.00 21.29 129 VAL B CA 1
ATOM 3255 C C . VAL B 1 129 ? -23.452 0.643 8.633 1.00 18.18 129 VAL B C 1
ATOM 3256 O O . VAL B 1 129 ? -24.566 0.135 8.702 1.00 22.01 129 VAL B O 1
ATOM 3260 N N . ASP B 1 130 ? -22.331 -0.066 8.815 1.00 19.11 130 ASP B N 1
ATOM 3261 C CA . ASP B 1 130 ? -22.387 -1.515 9.003 1.00 18.23 130 ASP B CA 1
ATOM 3262 C C . ASP B 1 130 ? -21.935 -1.985 10.397 1.00 24.57 130 ASP B C 1
ATOM 3263 O O . ASP B 1 130 ? -21.620 -3.157 10.582 1.00 20.63 130 ASP B O 1
ATOM 3268 N N . LYS B 1 131 ? -21.947 -1.081 11.375 1.00 20.69 131 LYS B N 1
ATOM 3269 C CA . LYS B 1 131 ? -21.549 -1.381 12.752 1.00 22.45 131 LYS B CA 1
ATOM 3270 C C . LYS B 1 131 ? -22.190 -2.648 13.346 1.00 22.44 131 LYS B C 1
ATOM 3271 O O . LYS B 1 131 ? -21.539 -3.408 14.068 1.00 23.34 131 LYS B O 1
ATOM 3277 N N . ALA B 1 132 ? -23.459 -2.873 13.034 1.00 21.01 132 ALA B N 1
ATOM 3278 C CA . ALA B 1 132 ? -24.175 -4.027 13.561 1.00 24.85 132 ALA B CA 1
ATOM 3279 C C . ALA B 1 132 ? -23.573 -5.364 13.096 1.00 25.04 132 ALA B C 1
ATOM 3280 O O . ALA B 1 132 ? -23.860 -6.417 13.662 1.00 27.05 132 ALA B O 1
ATOM 3282 N N . TRP B 1 133 ? -22.740 -5.316 12.061 1.00 22.02 133 TRP B N 1
ATOM 3283 C CA . TRP B 1 133 ? -22.068 -6.517 11.559 1.00 23.69 133 TRP B CA 1
ATOM 3284 C C . TRP B 1 133 ? -20.835 -6.902 12.377 1.00 27.71 133 TRP B C 1
ATOM 3285 O O . TRP B 1 133 ? -20.313 -8.017 12.242 1.00 27.65 133 TRP B O 1
ATOM 3296 N N . VAL B 1 134 ? -20.330 -5.979 13.191 1.00 28.87 134 VAL B N 1
ATOM 3297 C CA . VAL B 1 134 ? -19.179 -6.322 14.012 1.00 23.65 134 VAL B CA 1
ATOM 3298 C C . VAL B 1 134 ? -19.679 -7.270 15.109 1.00 29.02 134 VAL B C 1
ATOM 3299 O O . VAL B 1 134 ? -20.585 -6.931 15.864 1.00 29.50 134 VAL B O 1
ATOM 3303 N N . PRO B 1 135 ? -19.112 -8.485 15.176 1.00 28.82 135 PRO B N 1
ATOM 3304 C CA . PRO B 1 135 ? -19.632 -9.470 16.137 1.00 29.14 135 PRO B CA 1
ATOM 3305 C C . PRO B 1 135 ? -19.449 -9.059 17.605 1.00 28.69 135 PRO B C 1
ATOM 3306 O O . PRO B 1 135 ? -18.813 -8.053 17.924 1.00 25.90 135 PRO B O 1
ATOM 3310 N N . GLY B 1 136 ? -20.019 -9.851 18.505 1.00 32.76 136 GLY B N 1
ATOM 3311 C CA . GLY B 1 136 ? -19.940 -9.536 19.919 1.00 29.52 136 GLY B CA 1
ATOM 3312 C C . GLY B 1 136 ? -18.526 -9.531 20.466 1.00 32.73 136 GLY B C 1
ATOM 3313 O O . GLY B 1 136 ? -17.633 -10.181 19.924 1.00 35.15 136 GLY B O 1
ATOM 3314 N N . ALA B 1 137 ? -18.331 -8.758 21.530 1.00 32.84 137 ALA B N 1
ATOM 3315 C CA . ALA B 1 137 ? -17.132 -8.805 22.351 1.00 31.78 137 ALA B CA 1
ATOM 3316 C C . ALA B 1 137 ? -17.248 -10.024 23.278 1.00 36.48 137 ALA B C 1
ATOM 3317 O O . ALA B 1 137 ? -18.362 -10.462 23.566 1.00 53.38 137 ALA B O 1
ATOM 3319 N N . GLY B 1 138 ? -16.141 -10.606 23.725 1.00 51.63 138 GLY B N 1
ATOM 3320 C CA . GLY B 1 138 ? -14.802 -10.298 23.274 1.00 40.36 138 GLY B CA 1
ATOM 3321 C C . GLY B 1 138 ? -14.041 -11.613 23.203 1.00 46.41 138 GLY B C 1
ATOM 3322 O O . GLY B 1 138 ? -13.280 -11.959 24.107 1.00 43.59 138 GLY B O 1
ATOM 3323 N N . GLY B 1 139 ? -14.281 -12.365 22.134 1.00 43.86 139 GLY B N 1
ATOM 3324 C CA . GLY B 1 139 ? -13.538 -13.578 21.850 1.00 41.64 139 GLY B CA 1
ATOM 3325 C C . GLY B 1 139 ? -12.697 -13.425 20.589 1.00 40.40 139 GLY B C 1
ATOM 3326 O O . GLY B 1 139 ? -12.155 -12.356 20.327 1.00 37.03 139 GLY B O 1
ATOM 3327 N N . GLU B 1 140 ? -12.592 -14.496 19.808 1.00 45.02 140 GLU B N 1
ATOM 3328 C CA . GLU B 1 140 ? -11.783 -14.493 18.589 1.00 42.11 140 GLU B CA 1
ATOM 3329 C C . GLU B 1 140 ? -12.485 -13.781 17.429 1.00 46.52 140 GLU B C 1
ATOM 3330 O O . GLU B 1 140 ? -11.897 -13.588 16.357 1.00 39.79 140 GLU B O 1
ATOM 3336 N N . GLU B 1 141 ? -13.743 -13.399 17.636 1.00 35.87 141 GLU B N 1
ATOM 3337 C CA . GLU B 1 141 ? -14.539 -12.873 16.532 1.00 30.24 141 GLU B CA 1
ATOM 3338 C C . GLU B 1 141 ? -14.399 -11.365 16.383 1.00 27.78 141 GLU B C 1
ATOM 3339 O O . GLU B 1 141 ? -14.474 -10.612 17.349 1.00 30.21 141 GLU B O 1
ATOM 3345 N N . ALA B 1 142 ? -14.169 -10.942 15.145 1.00 26.83 142 ALA B N 1
ATOM 3346 C CA . ALA B 1 142 ? -14.099 -9.531 14.798 1.00 25.55 142 ALA B CA 1
ATOM 3347 C C . ALA B 1 142 ? -14.590 -9.378 13.355 1.00 22.26 142 ALA B C 1
ATOM 3348 O O . ALA B 1 142 ? -14.995 -10.355 12.720 1.00 24.90 142 ALA B O 1
ATOM 3350 N N . LEU B 1 143 ? -14.565 -8.158 12.838 1.00 19.06 143 LEU B N 1
ATOM 3351 C CA . LEU B 1 143 ? -14.996 -7.936 11.476 1.00 17.76 143 LEU B CA 1
ATOM 3352 C C . LEU B 1 143 ? -13.770 -7.684 10.612 1.00 18.82 143 LEU B C 1
ATOM 3353 O O . LEU B 1 143 ? -13.020 -6.740 10.863 1.00 23.10 143 LEU B O 1
ATOM 3358 N N . TYR B 1 144 ? -13.539 -8.539 9.617 1.00 17.90 144 TYR B N 1
ATOM 3359 C CA . TYR B 1 144 ? -12.361 -8.370 8.766 1.00 19.67 144 TYR B CA 1
ATOM 3360 C C . TYR B 1 144 ? -12.595 -7.284 7.723 1.00 17.99 144 TYR B C 1
ATOM 3361 O O . TYR B 1 144 ? -13.607 -7.314 7.013 1.00 20.29 144 TYR B O 1
ATOM 3370 N N . LEU B 1 145 ? -11.656 -6.344 7.620 1.00 15.14 145 LEU B N 1
ATOM 3371 C CA . LEU B 1 145 ? -11.741 -5.286 6.614 1.00 14.03 145 LEU B CA 1
ATOM 3372 C C . LEU B 1 145 ? -10.726 -5.505 5.501 1.00 12.95 145 LEU B C 1
ATOM 3373 O O . LEU B 1 145 ? -9.548 -5.755 5.778 1.00 16.24 145 LEU B O 1
ATOM 3378 N N . ARG B 1 146 ? -11.179 -5.404 4.252 1.00 13.00 146 ARG B N 1
ATOM 3379 C CA . ARG B 1 146 ? -10.316 -5.588 3.068 1.00 12.69 146 ARG B CA 1
ATOM 3380 C C . ARG B 1 146 ? -10.317 -4.313 2.208 1.00 14.67 146 ARG B C 1
ATOM 3381 O O . ARG B 1 146 ? -11.211 -4.121 1.357 1.00 14.56 146 ARG B O 1
ATOM 3389 N N . PRO B 1 147 ? -9.339 -3.425 2.443 1.00 14.73 147 PRO B N 1
ATOM 3390 C CA . PRO B 1 147 ? -9.100 -2.282 1.566 1.00 14.89 147 PRO B CA 1
ATOM 3391 C C . PRO B 1 147 ? -8.288 -2.760 0.365 1.00 14.18 147 PRO B C 1
ATOM 3392 O O . PRO B 1 147 ? -7.340 -3.513 0.571 1.00 15.74 147 PRO B O 1
ATOM 3396 N N . PHE B 1 148 ? -8.654 -2.378 -0.845 1.00 14.68 148 PHE B N 1
ATOM 3397 C CA . PHE B 1 148 ? -7.874 -2.812 -2.007 1.00 12.03 148 PHE B CA 1
ATOM 3398 C C . PHE B 1 148 ? -8.008 -1.850 -3.180 1.00 14.14 148 PHE B C 1
ATOM 3399 O O . PHE B 1 148 ? -9.024 -1.152 -3.353 1.00 16.03 148 PHE B O 1
ATOM 3407 N N . ILE B 1 149 ? -6.922 -1.772 -3.937 1.00 11.63 149 ILE B N 1
ATOM 3408 C CA . ILE B 1 149 ? -6.848 -0.908 -5.103 1.00 12.08 149 ILE B CA 1
ATOM 3409 C C . ILE B 1 149 ? -6.614 -1.759 -6.345 1.00 19.26 149 ILE B C 1
ATOM 3410 O O . ILE B 1 149 ? -5.805 -2.696 -6.301 1.00 16.65 149 ILE B O 1
ATOM 3415 N N . PHE B 1 150 ? -7.318 -1.446 -7.438 1.00 13.46 150 PHE B N 1
ATOM 3416 C CA . PHE B 1 150 ? -7.035 -2.067 -8.749 1.00 14.04 150 PHE B CA 1
ATOM 3417 C C . PHE B 1 150 ? -7.124 -1.078 -9.925 1.00 14.53 150 PHE B C 1
ATOM 3418 O O . PHE B 1 150 ? -7.882 -0.112 -9.874 1.00 18.55 150 PHE B O 1
ATOM 3426 N N . ALA B 1 151 ? -6.299 -1.312 -10.958 1.00 13.67 151 ALA B N 1
ATOM 3427 C CA . ALA B 1 151 ? -6.241 -0.486 -12.169 1.00 13.19 151 ALA B CA 1
ATOM 3428 C C . ALA B 1 151 ? -7.453 -0.733 -13.060 1.00 18.01 151 ALA B C 1
ATOM 3429 O O . ALA B 1 151 ? -7.723 -1.883 -13.423 1.00 16.12 151 ALA B O 1
ATOM 3431 N N . THR B 1 152 ? -8.140 0.339 -13.463 1.00 12.36 152 THR B N 1
ATOM 3432 C CA . THR B 1 152 ? -9.387 0.207 -14.213 1.00 16.29 152 THR B CA 1
ATOM 3433 C C . THR B 1 152 ? -9.281 0.790 -15.621 1.00 15.61 152 THR B C 1
ATOM 3434 O O . THR B 1 152 ? -10.167 0.570 -16.456 1.00 18.47 152 THR B O 1
ATOM 3438 N N . GLU B 1 153 ? -8.224 1.564 -15.866 1.00 12.72 153 GLU B N 1
ATOM 3439 C CA . GLU B 1 153 ? -8.043 2.204 -17.160 1.00 13.20 153 GLU B CA 1
ATOM 3440 C C . GLU B 1 153 ? -8.004 1.137 -18.262 1.00 20.83 153 GLU B C 1
ATOM 3441 O O . GLU B 1 153 ? -7.261 0.156 -18.153 1.00 17.50 153 GLU B O 1
ATOM 3447 N N . PRO B 1 154 ? -8.825 1.308 -19.306 1.00 15.65 154 PRO B N 1
ATOM 3448 C CA . PRO B 1 154 ? -8.733 0.391 -20.453 1.00 20.54 154 PRO B CA 1
ATOM 3449 C C . PRO B 1 154 ? -7.472 0.672 -21.258 1.00 24.57 154 PRO B C 1
ATOM 3450 O O . PRO B 1 154 ? -7.184 1.814 -21.577 1.00 28.23 154 PRO B O 1
ATOM 3454 N N . GLY B 1 155 ? -6.703 -0.359 -21.559 1.00 27.67 155 GLY B N 1
ATOM 3455 C CA . GLY B 1 155 ? -5.532 -0.171 -22.399 1.00 26.34 155 GLY B CA 1
ATOM 3456 C C . GLY B 1 155 ? -4.700 -1.426 -22.335 1.00 19.85 155 GLY B C 1
ATOM 3457 O O . GLY B 1 155 ? -4.607 -2.042 -21.271 1.00 26.39 155 GLY B O 1
ATOM 3458 N N . LEU B 1 156 ? -4.129 -1.832 -23.467 1.00 27.30 156 LEU B N 1
ATOM 3459 C CA . LEU B 1 156 ? -3.308 -3.038 -23.485 1.00 23.47 156 LEU B CA 1
ATOM 3460 C C . LEU B 1 156 ? -1.827 -2.682 -23.480 1.00 20.97 156 LEU B C 1
ATOM 3461 O O . LEU B 1 156 ? -0.961 -3.560 -23.437 1.00 21.95 156 LEU B O 1
ATOM 3466 N N . GLY B 1 157 ? -1.523 -1.389 -23.495 1.00 25.26 157 GLY B N 1
ATOM 3467 C CA . GLY B 1 157 ? -0.144 -0.958 -23.326 1.00 26.54 157 GLY B CA 1
ATOM 3468 C C . GLY B 1 157 ? 0.349 -1.316 -21.932 1.00 26.35 157 GLY B C 1
ATOM 3469 O O . GLY B 1 157 ? -0.406 -1.180 -20.964 1.00 29.70 157 GLY B O 1
ATOM 3470 N N . VAL B 1 158 ? 1.589 -1.792 -21.825 1.00 28.74 158 VAL B N 1
ATOM 3471 C CA . VAL B 1 158 ? 2.169 -2.095 -20.519 1.00 30.08 158 VAL B CA 1
ATOM 3472 C C . VAL B 1 158 ? 2.772 -0.799 -19.990 1.00 33.35 158 VAL B C 1
ATOM 3473 O O . VAL B 1 158 ? 3.913 -0.458 -20.302 1.00 39.67 158 VAL B O 1
ATOM 3477 N N . ARG B 1 159 ? 1.959 -0.077 -19.220 1.00 33.93 159 ARG B N 1
ATOM 3478 C CA . ARG B 1 159 ? 2.313 1.194 -18.565 1.00 38.11 159 ARG B CA 1
ATOM 3479 C C . ARG B 1 159 ? 1.454 1.335 -17.304 1.00 23.15 159 ARG B C 1
ATOM 3480 O O . ARG B 1 159 ? 0.399 0.706 -17.229 1.00 28.47 159 ARG B O 1
ATOM 3488 N N . PRO B 1 160 ? 1.878 2.163 -16.326 1.00 27.73 160 PRO B N 1
ATOM 3489 C CA . PRO B 1 160 ? 0.963 2.367 -15.190 1.00 25.80 160 PRO B CA 1
ATOM 3490 C C . PRO B 1 160 ? -0.386 2.930 -15.645 1.00 21.62 160 PRO B C 1
ATOM 3491 O O . PRO B 1 160 ? -0.443 3.771 -16.553 1.00 20.95 160 PRO B O 1
ATOM 3495 N N . ALA B 1 161 ? -1.474 2.468 -15.030 1.00 18.45 161 ALA B N 1
ATOM 3496 C CA . ALA B 1 161 ? -2.794 3.008 -15.353 1.00 19.11 161 ALA B CA 1
ATOM 3497 C C . ALA B 1 161 ? -2.915 4.489 -14.971 1.00 20.31 161 ALA B C 1
ATOM 3498 O O . ALA B 1 161 ? -2.227 4.958 -14.066 1.00 23.09 161 ALA B O 1
ATOM 3500 N N . THR B 1 162 ? -3.813 5.197 -15.646 1.00 19.45 162 THR B N 1
ATOM 3501 C CA . THR B 1 162 ? -4.173 6.568 -15.286 1.00 24.12 162 THR B CA 1
ATOM 3502 C C . THR B 1 162 ? -5.506 6.625 -14.525 1.00 22.51 162 THR B C 1
ATOM 3503 O O . THR B 1 162 ? -5.996 7.710 -14.198 1.00 19.99 162 THR B O 1
ATOM 3507 N N . GLN B 1 163 ? -6.111 5.460 -14.301 1.00 19.12 163 GLN B N 1
ATOM 3508 C CA . GLN B 1 163 ? -7.422 5.344 -13.662 1.00 18.09 163 GLN B CA 1
ATOM 3509 C C . GLN B 1 163 ? -7.417 4.109 -12.756 1.00 19.33 163 GLN B C 1
ATOM 3510 O O . GLN B 1 163 ? -6.986 3.016 -13.173 1.00 15.60 163 GLN B O 1
ATOM 3516 N N . TYR B 1 164 ? -7.891 4.293 -11.531 1.00 17.54 164 TYR B N 1
ATOM 3517 C CA . TYR B 1 164 ? -7.960 3.214 -10.556 1.00 18.32 164 TYR B CA 1
ATOM 3518 C C . TYR B 1 164 ? -9.262 3.260 -9.795 1.00 19.63 164 TYR B C 1
ATOM 3519 O O . TYR B 1 164 ? -10.023 4.235 -9.843 1.00 17.72 164 TYR B O 1
ATOM 3528 N N . ARG B 1 165 ? -9.529 2.184 -9.085 1.00 16.32 165 ARG B N 1
ATOM 3529 C CA . ARG B 1 165 ? -10.623 2.191 -8.130 1.00 16.49 165 ARG B CA 1
ATOM 3530 C C . ARG B 1 165 ? -10.111 1.603 -6.823 1.00 17.75 165 ARG B C 1
ATOM 3531 O O . ARG B 1 165 ? -9.298 0.676 -6.831 1.00 13.93 165 ARG B O 1
ATOM 3539 N N . TYR B 1 166 ? -10.593 2.164 -5.721 1.00 14.23 166 TYR B N 1
ATOM 3540 C CA . TYR B 1 166 ? -10.370 1.634 -4.367 1.00 13.13 166 TYR B CA 1
ATOM 3541 C C . TYR B 1 166 ? -11.705 1.184 -3.839 1.00 18.25 166 TYR B C 1
ATOM 3542 O O . TYR B 1 166 ? -12.699 1.901 -3.978 1.00 17.60 166 TYR B O 1
ATOM 3551 N N . LEU B 1 167 ? -11.730 0.003 -3.238 1.00 16.17 167 LEU B N 1
ATOM 3552 C CA . LEU B 1 167 ? -12.909 -0.501 -2.553 1.00 14.45 167 LEU B CA 1
ATOM 3553 C C . LEU B 1 167 ? -12.550 -0.907 -1.138 1.00 17.88 167 LEU B C 1
ATOM 3554 O O . LEU B 1 167 ? -11.436 -1.390 -0.877 1.00 15.69 167 LEU B O 1
ATOM 3559 N N . LEU B 1 168 ? -13.490 -0.709 -0.220 1.00 17.61 168 LEU B N 1
ATOM 3560 C CA . LEU B 1 168 ? -13.355 -1.243 1.129 1.00 12.05 168 LEU B CA 1
ATOM 3561 C C . LEU B 1 168 ? -14.546 -2.166 1.354 1.00 19.52 168 LEU B C 1
ATOM 3562 O O . LEU B 1 168 ? -15.696 -1.743 1.244 1.00 16.56 168 LEU B O 1
ATOM 3567 N N . ILE B 1 169 ? -14.275 -3.449 1.582 1.00 14.21 169 ILE B N 1
ATOM 3568 C CA . ILE B 1 169 ? -15.342 -4.385 1.888 1.00 14.26 169 ILE B CA 1
ATOM 3569 C C . ILE B 1 169 ? -15.074 -5.040 3.232 1.00 16.20 169 ILE B C 1
ATOM 3570 O O . ILE B 1 169 ? -13.964 -4.977 3.744 1.00 19.77 169 ILE B O 1
ATOM 3575 N N . ALA B 1 170 ? -16.110 -5.611 3.827 1.00 14.55 170 ALA B N 1
ATOM 3576 C CA . ALA B 1 170 ? -15.967 -6.225 5.130 1.00 14.94 170 ALA B CA 1
ATOM 3577 C C . ALA B 1 170 ? -16.584 -7.613 5.122 1.00 21.48 170 ALA B C 1
ATOM 3578 O O . ALA B 1 170 ? -17.535 -7.878 4.386 1.00 20.19 170 ALA B O 1
ATOM 3580 N N . SER B 1 171 ? -16.038 -8.476 5.971 1.00 23.61 171 SER B N 1
ATOM 3581 C CA . SER B 1 171 ? -16.434 -9.876 6.077 1.00 27.94 171 SER B CA 1
ATOM 3582 C C . SER B 1 171 ? -16.354 -10.338 7.533 1.00 25.85 171 SER B C 1
ATOM 3583 O O . SER B 1 171 ? -15.348 -10.110 8.191 1.00 26.38 171 SER B O 1
ATOM 3586 N N . PRO B 1 172 ? -17.417 -10.973 8.051 1.00 31.34 172 PRO B N 1
ATOM 3587 C CA . PRO B 1 172 ? -17.385 -11.504 9.425 1.00 27.06 172 PRO B CA 1
ATOM 3588 C C . PRO B 1 172 ? -16.234 -12.504 9.596 1.00 35.63 172 PRO B C 1
ATOM 3589 O O . PRO B 1 172 ? -16.014 -13.300 8.677 1.00 32.91 172 PRO B O 1
ATOM 3593 N N . ALA B 1 173 ? -15.498 -12.449 10.711 1.00 36.75 173 ALA B N 1
ATOM 3594 C CA . ALA B 1 173 ? -14.354 -13.352 10.903 1.00 40.52 173 ALA B CA 1
ATOM 3595 C C . ALA B 1 173 ? -14.440 -14.132 12.215 1.00 43.10 173 ALA B C 1
ATOM 3596 O O . ALA B 1 173 ? -14.732 -13.562 13.271 1.00 46.35 173 ALA B O 1
ATOM 3598 N N . ILE B 1 181 ? -5.859 -21.537 17.067 1.00 49.22 181 ILE B N 1
ATOM 3599 C CA . ILE B 1 181 ? -4.753 -21.948 17.937 1.00 47.89 181 ILE B CA 1
ATOM 3600 C C . ILE B 1 181 ? -4.449 -23.422 17.899 1.00 41.88 181 ILE B C 1
ATOM 3601 O O . ILE B 1 181 ? -3.487 -23.887 18.536 1.00 36.48 181 ILE B O 1
ATOM 3606 N N . ALA B 1 182 ? -5.263 -24.147 17.140 1.00 36.10 182 ALA B N 1
ATOM 3607 C CA . ALA B 1 182 ? -4.921 -25.500 16.756 1.00 37.99 182 ALA B CA 1
ATOM 3608 C C . ALA B 1 182 ? -3.560 -25.457 16.072 1.00 30.20 182 ALA B C 1
ATOM 3609 O O . ALA B 1 182 ? -3.386 -24.721 15.100 1.00 32.67 182 ALA B O 1
ATOM 3611 N N . PRO B 1 183 ? -2.582 -26.211 16.594 1.00 31.36 183 PRO B N 1
ATOM 3612 C CA . PRO B 1 183 ? -1.258 -26.242 15.951 1.00 23.51 183 PRO B CA 1
ATOM 3613 C C . PRO B 1 183 ? -1.351 -26.699 14.493 1.00 28.76 183 PRO B C 1
ATOM 3614 O O . PRO B 1 183 ? -2.270 -27.444 14.149 1.00 31.87 183 PRO B O 1
ATOM 3618 N N . VAL B 1 184 ? -0.430 -26.254 13.643 1.00 22.93 184 VAL B N 1
ATOM 3619 C CA . VAL B 1 184 ? -0.466 -26.641 12.242 1.00 23.40 184 VAL B CA 1
ATOM 3620 C C . VAL B 1 184 ? 0.857 -27.260 11.826 1.00 20.24 184 VAL B C 1
ATOM 3621 O O . VAL B 1 184 ? 1.880 -27.109 12.506 1.00 20.11 184 VAL B O 1
ATOM 3625 N N . SER B 1 185 ? 0.831 -27.978 10.719 1.00 22.36 185 SER B N 1
ATOM 3626 C CA . SER B 1 185 ? 2.050 -28.529 10.154 1.00 22.14 185 SER B CA 1
ATOM 3627 C C . SER B 1 185 ? 2.438 -27.721 8.918 1.00 23.56 185 SER B C 1
ATOM 3628 O O . SER B 1 185 ? 1.567 -27.180 8.231 1.00 24.73 185 SER B O 1
ATOM 3631 N N . VAL B 1 186 ? 3.735 -27.610 8.656 1.00 21.60 186 VAL B N 1
ATOM 3632 C CA . VAL B 1 186 ? 4.181 -26.783 7.545 1.00 19.95 186 VAL B CA 1
ATOM 3633 C C . VAL B 1 186 ? 5.083 -27.559 6.620 1.00 20.48 186 VAL B C 1
ATOM 3634 O O . VAL B 1 186 ? 5.868 -28.419 7.053 1.00 26.33 186 VAL B O 1
ATOM 3638 N N . TRP B 1 187 ? 4.944 -27.238 5.334 1.00 22.34 187 TRP B N 1
ATOM 3639 C CA . TRP B 1 187 ? 5.717 -27.814 4.238 1.00 21.42 187 TRP B CA 1
ATOM 3640 C C . TRP B 1 187 ? 6.696 -26.765 3.734 1.00 22.52 187 TRP B C 1
ATOM 3641 O O . TRP B 1 187 ? 6.293 -25.640 3.436 1.00 23.85 187 TRP B O 1
ATOM 3652 N N . VAL B 1 188 ? 7.976 -27.112 3.680 1.00 20.73 188 VAL B N 1
ATOM 3653 C CA . VAL B 1 188 ? 8.994 -26.183 3.192 1.00 19.01 188 VAL B CA 1
ATOM 3654 C C . VAL B 1 188 ? 9.079 -26.265 1.665 1.00 24.96 188 VAL B C 1
ATOM 3655 O O . VAL B 1 188 ? 9.448 -27.308 1.119 1.00 23.95 188 VAL B O 1
ATOM 3659 N N . SER B 1 189 ? 8.716 -25.184 0.982 1.00 23.84 189 SER B N 1
ATOM 3660 C CA . SER B 1 189 ? 8.766 -25.167 -0.501 1.00 19.23 189 SER B CA 1
ATOM 3661 C C . SER B 1 189 ? 10.207 -25.088 -0.999 1.00 24.14 189 SER B C 1
ATOM 3662 O O . SER B 1 189 ? 10.896 -24.101 -0.759 1.00 22.08 189 SER B O 1
ATOM 3665 N N . THR B 1 190 ? 10.657 -26.120 -1.706 1.00 22.68 190 THR B N 1
ATOM 3666 C CA . THR B 1 190 ? 12.009 -26.111 -2.259 1.00 22.24 190 THR B CA 1
ATOM 3667 C C . THR B 1 190 ? 11.971 -25.929 -3.776 1.00 21.85 190 THR B C 1
ATOM 3668 O O . THR B 1 190 ? 12.976 -25.597 -4.401 1.00 28.88 190 THR B O 1
ATOM 3672 N N . GLU B 1 191 ? 10.803 -26.136 -4.361 1.00 22.20 191 GLU B N 1
ATOM 3673 C CA . GLU B 1 191 ? 10.680 -26.088 -5.812 1.00 24.09 191 GLU B CA 1
ATOM 3674 C C . GLU B 1 191 ? 10.216 -24.714 -6.305 1.00 24.61 191 GLU B C 1
ATOM 3675 O O . GLU B 1 191 ? 10.554 -24.303 -7.414 1.00 23.96 191 GLU B O 1
ATOM 3681 N N . TYR B 1 192 ? 9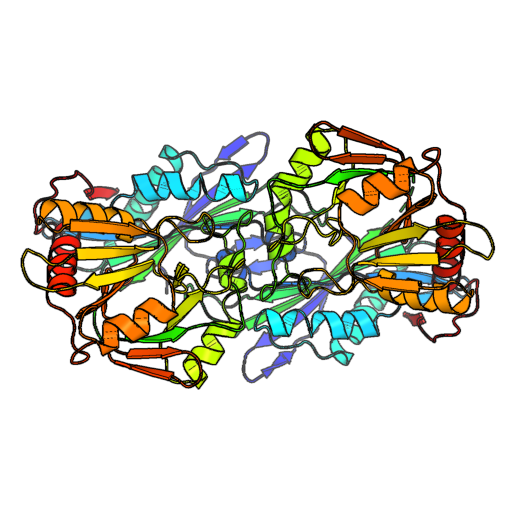.438 -24.017 -5.483 1.00 21.10 192 TYR B N 1
ATOM 3682 C CA . TYR B 1 192 ? 8.879 -22.727 -5.884 1.00 20.08 192 TYR B CA 1
ATOM 3683 C C . TYR B 1 192 ? 9.399 -21.592 -5.042 1.00 18.71 192 TYR B C 1
ATOM 3684 O O . TYR B 1 192 ? 9.749 -21.754 -3.876 1.00 19.66 192 TYR B O 1
ATOM 3693 N N . VAL B 1 193 ? 9.437 -20.429 -5.667 1.00 18.90 193 VAL B N 1
ATOM 3694 C CA . VAL B 1 193 ? 9.897 -19.218 -5.031 1.00 21.40 193 VAL B CA 1
ATOM 3695 C C . VAL B 1 193 ? 8.790 -18.185 -5.206 1.00 24.93 193 VAL B C 1
ATOM 3696 O O . VAL B 1 193 ? 8.185 -18.056 -6.260 1.00 18.98 193 VAL B O 1
ATOM 3700 N N . ARG B 1 194 ? 8.528 -17.436 -4.152 1.00 19.40 194 ARG B N 1
ATOM 3701 C CA . ARG B 1 194 ? 7.381 -16.559 -4.106 1.00 18.71 194 ARG B CA 1
ATOM 3702 C C . ARG B 1 194 ? 7.687 -15.105 -4.487 1.00 20.53 194 ARG B C 1
ATOM 3703 O O . ARG B 1 194 ? 6.837 -14.374 -4.998 1.00 21.05 194 ARG B O 1
ATOM 3711 N N . ALA B 1 195 ? 8.907 -14.686 -4.186 1.00 16.30 195 ALA B N 1
ATOM 3712 C CA . ALA B 1 195 ? 9.367 -13.323 -4.492 1.00 16.12 195 ALA B CA 1
ATOM 3713 C C . ALA B 1 195 ? 10.895 -13.272 -4.565 1.00 18.61 195 ALA B C 1
ATOM 3714 O O . ALA B 1 195 ? 11.569 -14.162 -4.053 1.00 19.14 195 ALA B O 1
ATOM 3716 N N . CYS B 1 196 ? 11.406 -12.232 -5.239 1.00 27.71 196 CYS B N 1
ATOM 3717 C CA . CYS B 1 196 ? 12.801 -12.077 -5.667 1.00 30.25 196 CYS B CA 1
ATOM 3718 C C . CYS B 1 196 ? 13.313 -10.813 -4.947 1.00 24.48 196 CYS B C 1
ATOM 3719 O O . CYS B 1 196 ? 12.566 -9.854 -4.826 1.00 17.44 196 CYS B O 1
ATOM 3722 N N . PRO B 1 197 ? 14.571 -10.796 -4.454 1.00 23.85 197 PRO B N 1
ATOM 3723 C CA . PRO B 1 197 ? 15.083 -9.467 -4.082 1.00 23.11 197 PRO B CA 1
ATOM 3724 C C . PRO B 1 197 ? 15.062 -8.539 -5.293 1.00 20.83 197 PRO B C 1
ATOM 3725 O O . PRO B 1 197 ? 15.314 -9.015 -6.411 1.00 20.50 197 PRO B O 1
ATOM 3729 N N . GLY B 1 198 ? 14.735 -7.266 -5.099 1.00 18.76 198 GLY B N 1
ATOM 3730 C CA . GLY B 1 198 ? 14.531 -6.378 -6.230 1.00 20.78 198 GLY B CA 1
ATOM 3731 C C . GLY B 1 198 ? 13.107 -6.468 -6.760 1.00 17.67 198 GLY B C 1
ATOM 3732 O O . GLY B 1 198 ? 12.709 -5.706 -7.660 1.00 19.51 198 GLY B O 1
ATOM 3733 N N . GLY B 1 199 ? 12.326 -7.391 -6.201 1.00 16.73 199 GLY B N 1
ATOM 3734 C CA . GLY B 1 199 ? 10.959 -7.598 -6.655 1.00 14.65 199 GLY B CA 1
ATOM 3735 C C . GLY B 1 199 ? 9.915 -6.996 -5.738 1.00 13.89 199 GLY B C 1
ATOM 3736 O O . GLY B 1 199 ? 10.136 -5.922 -5.157 1.00 16.28 199 GLY B O 1
ATOM 3737 N N . THR B 1 200 ? 8.792 -7.697 -5.593 1.00 14.51 200 THR B N 1
ATOM 3738 C CA . THR B 1 200 ? 7.582 -7.155 -4.982 1.00 15.95 200 THR B CA 1
ATOM 3739 C C . THR B 1 200 ? 7.220 -7.776 -3.630 1.00 16.08 200 THR B C 1
ATOM 3740 O O . THR B 1 200 ? 6.114 -7.550 -3.132 1.00 16.24 200 THR B O 1
ATOM 3744 N N . GLY B 1 201 ? 8.136 -8.550 -3.046 1.00 14.24 201 GLY B N 1
ATOM 3745 C CA . GLY B 1 201 ? 7.844 -9.307 -1.829 1.00 16.48 201 GLY B CA 1
ATOM 3746 C C . GLY B 1 201 ? 7.609 -8.501 -0.559 1.00 17.32 201 GLY B C 1
ATOM 3747 O O . 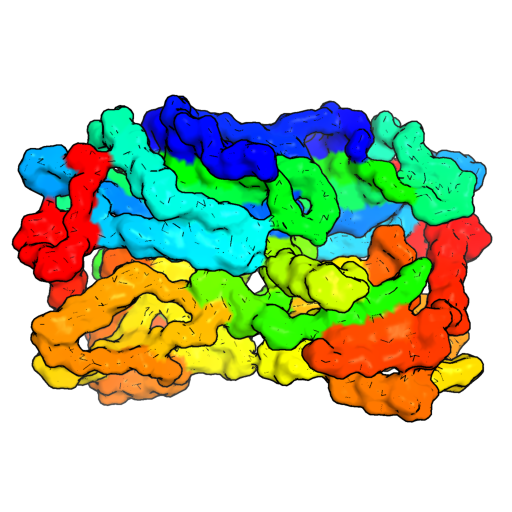GLY B 1 201 ? 6.996 -9.002 0.380 1.00 17.45 201 GLY B O 1
ATOM 3748 N N . ALA B 1 202 ? 8.086 -7.255 -0.530 1.00 16.93 202 ALA B N 1
ATOM 3749 C CA . ALA B 1 202 ? 7.889 -6.403 0.626 1.00 15.73 202 ALA B CA 1
ATOM 3750 C C . ALA B 1 202 ? 6.621 -5.562 0.434 1.00 20.20 202 ALA B C 1
ATOM 3751 O O . ALA B 1 202 ? 6.259 -4.760 1.284 1.00 19.16 202 ALA B O 1
ATOM 3753 N N . ALA B 1 203 ? 5.941 -5.766 -0.689 1.00 18.12 203 ALA B N 1
ATOM 3754 C CA . ALA B 1 203 ? 4.626 -5.155 -0.925 1.00 16.18 203 ALA B CA 1
ATOM 3755 C C . ALA B 1 203 ? 3.490 -6.177 -0.784 1.00 15.04 203 ALA B C 1
ATOM 3756 O O . ALA B 1 203 ? 3.654 -7.369 -1.054 1.00 18.61 203 ALA B O 1
ATOM 3758 N N . LYS B 1 204 ? 2.327 -5.719 -0.351 1.00 16.54 204 LYS B N 1
ATOM 3759 C CA . LYS B 1 204 ? 1.175 -6.599 -0.275 1.00 15.42 204 LYS B CA 1
ATOM 3760 C C . LYS B 1 204 ? 0.462 -6.543 -1.646 1.00 15.91 204 LYS B C 1
ATOM 3761 O O . LYS B 1 204 ? -0.498 -5.778 -1.852 1.00 16.04 204 LYS B O 1
ATOM 3767 N N . PHE B 1 205 ? 0.964 -7.358 -2.568 1.00 14.77 205 PHE B N 1
ATOM 3768 C CA . PHE B 1 205 ? 0.615 -7.263 -3.988 1.00 18.76 205 PHE B CA 1
ATOM 3769 C C . PHE B 1 205 ? 0.069 -8.598 -4.476 1.00 15.89 205 PHE B C 1
ATOM 3770 O O . PHE B 1 205 ? 0.641 -9.643 -4.198 1.00 17.10 205 PHE B O 1
ATOM 3778 N N . GLY B 1 206 ? -1.058 -8.546 -5.184 1.00 18.58 206 GLY B N 1
ATOM 3779 C CA . GLY B 1 206 ? -1.753 -9.750 -5.617 1.00 14.54 206 GLY B CA 1
ATOM 3780 C C . GLY B 1 206 ? -0.867 -10.800 -6.266 1.00 14.79 206 GLY B C 1
ATOM 3781 O O . GLY B 1 206 ? -1.021 -11.988 -6.000 1.00 19.59 206 GLY B O 1
ATOM 3782 N N . GLY B 1 207 ? 0.105 -10.343 -7.037 1.00 18.64 207 GLY B N 1
ATOM 3783 C CA . GLY B 1 207 ? 0.953 -11.227 -7.821 1.00 23.04 207 GLY B CA 1
ATOM 3784 C C . GLY B 1 207 ? 1.853 -12.139 -6.994 1.00 24.90 207 GLY B C 1
ATOM 3785 O O . GLY B 1 207 ? 2.272 -13.191 -7.480 1.00 24.24 207 GLY B O 1
ATOM 3786 N N . ASN B 1 208 ? 2.166 -11.737 -5.759 1.00 20.12 208 ASN B N 1
ATOM 3787 C CA . ASN B 1 208 ? 2.944 -12.599 -4.846 1.00 19.06 208 ASN B CA 1
ATOM 3788 C C . ASN B 1 208 ? 2.084 -13.810 -4.481 1.00 18.05 208 ASN B C 1
ATOM 3789 O O . ASN B 1 208 ? 2.566 -14.938 -4.293 1.00 16.82 208 ASN B O 1
ATOM 3794 N N . TYR B 1 209 ? 0.786 -13.561 -4.345 1.00 16.76 209 TYR B N 1
ATOM 3795 C CA . TYR B 1 209 ? -0.128 -14.588 -3.882 1.00 18.88 209 TYR B CA 1
ATOM 3796 C C . TYR B 1 209 ? -0.432 -15.531 -5.019 1.00 19.53 209 TYR B C 1
ATOM 3797 O O . TYR B 1 209 ? -0.507 -16.742 -4.833 1.00 19.35 209 TYR B O 1
ATOM 3806 N N . ALA B 1 210 ? -0.576 -14.967 -6.209 1.00 22.61 210 ALA B N 1
ATOM 3807 C CA . ALA B 1 210 ? -0.809 -15.786 -7.389 1.00 19.67 210 ALA B CA 1
ATOM 3808 C C . ALA B 1 210 ? 0.311 -16.805 -7.555 1.00 15.30 210 ALA B C 1
ATOM 3809 O O . ALA B 1 210 ? 0.066 -17.990 -7.799 1.00 18.35 210 ALA B O 1
ATOM 3811 N N . ALA B 1 211 ? 1.538 -16.320 -7.403 1.00 20.66 211 ALA B N 1
ATOM 3812 C CA . ALA B 1 211 ? 2.728 -17.120 -7.598 1.00 18.23 211 ALA B CA 1
ATOM 3813 C C . ALA B 1 211 ? 2.805 -18.281 -6.596 1.00 17.94 211 ALA B C 1
ATOM 3814 O O . ALA B 1 211 ? 3.525 -19.241 -6.840 1.00 20.58 211 ALA B O 1
ATOM 3816 N N . SER B 1 212 ? 2.073 -18.177 -5.481 1.00 18.04 212 SER B N 1
ATOM 3817 C CA A SER B 1 212 ? 2.191 -19.122 -4.359 0.61 18.80 212 SER B CA 1
ATOM 3818 C CA B SER B 1 212 ? 2.184 -19.136 -4.371 0.39 18.81 212 SER B CA 1
ATOM 3819 C C . SER B 1 212 ? 1.187 -20.282 -4.397 1.00 21.74 212 SER B C 1
ATOM 3820 O O . SER B 1 212 ? 1.303 -21.227 -3.604 1.00 21.40 212 SER B O 1
ATOM 3825 N N . LEU B 1 213 ? 0.206 -20.210 -5.299 1.00 21.63 213 LEU B N 1
ATOM 3826 C CA . LEU B 1 213 ? -0.913 -21.151 -5.264 1.00 22.34 213 LEU B CA 1
ATOM 3827 C C . LEU B 1 213 ? -0.524 -22.593 -5.558 1.00 23.85 213 LEU B C 1
ATOM 3828 O O . LEU B 1 213 ? -1.042 -23.518 -4.934 1.00 22.85 213 LEU B O 1
ATOM 3833 N N . LEU B 1 214 ? 0.398 -22.789 -6.496 1.00 18.46 214 LEU B N 1
ATOM 3834 C CA . LEU B 1 214 ? 0.827 -24.122 -6.869 1.00 20.70 214 LEU B CA 1
ATOM 3835 C C . LEU B 1 214 ? 1.551 -24.849 -5.717 1.00 29.23 214 LEU B C 1
ATOM 3836 O O . LEU B 1 214 ? 1.361 -26.049 -5.531 1.00 32.72 214 LEU B O 1
ATOM 3841 N N . ALA B 1 215 ? 2.359 -24.130 -4.930 1.00 23.35 215 ALA B N 1
ATOM 3842 C CA . ALA B 1 215 ? 3.068 -24.743 -3.795 1.00 25.28 215 ALA B CA 1
ATOM 3843 C C . ALA B 1 215 ? 2.114 -25.181 -2.682 1.00 30.74 215 ALA B C 1
ATOM 3844 O O . ALA B 1 215 ? 2.312 -26.213 -2.028 1.00 30.45 215 ALA B O 1
ATOM 3846 N N . GLN B 1 216 ? 1.076 -24.388 -2.482 1.00 26.09 216 GLN B N 1
ATOM 3847 C CA . GLN B 1 216 ? 0.067 -24.642 -1.468 1.00 32.41 216 GLN B CA 1
ATOM 3848 C C . GLN B 1 216 ? -0.647 -25.980 -1.721 1.00 38.68 216 GLN B C 1
ATOM 3849 O O . GLN B 1 216 ? -1.126 -26.635 -0.793 1.00 40.04 216 GLN B O 1
ATOM 3855 N N . ALA B 1 217 ? -0.657 -26.410 -2.978 1.00 32.36 217 ALA B N 1
ATOM 3856 C CA . ALA B 1 217 ? -1.229 -27.694 -3.360 1.00 26.53 217 ALA B CA 1
ATOM 3857 C C . ALA B 1 217 ? -0.303 -28.848 -3.021 1.00 39.39 217 ALA B C 1
ATOM 3858 O O . ALA B 1 217 ? -0.747 -29.931 -2.630 1.00 42.58 217 ALA B O 1
ATOM 3860 N N . GLU B 1 218 ? 0.990 -28.622 -3.190 1.00 34.19 218 GLU B N 1
ATOM 3861 C CA . GLU B 1 218 ? 1.971 -29.650 -2.900 1.00 41.36 218 GLU B CA 1
ATOM 3862 C C . GLU B 1 218 ? 1.992 -29.892 -1.394 1.00 42.97 218 GLU B C 1
ATOM 3863 O O . GLU B 1 218 ? 2.230 -31.007 -0.935 1.00 41.59 218 GLU B O 1
ATOM 3869 N N . ALA B 1 219 ? 1.703 -28.839 -0.632 1.00 36.27 219 ALA B N 1
ATOM 3870 C CA . ALA B 1 219 ? 1.671 -28.921 0.823 1.00 36.26 219 ALA B CA 1
ATOM 3871 C C . ALA B 1 219 ? 0.533 -29.822 1.302 1.00 38.64 219 ALA B C 1
ATOM 3872 O O . ALA B 1 219 ? 0.719 -30.659 2.195 1.00 37.96 219 ALA B O 1
ATOM 3874 N N . ALA B 1 220 ? -0.644 -29.639 0.709 1.00 39.09 220 ALA B N 1
ATOM 3875 C CA . ALA B 1 220 ? -1.817 -30.437 1.049 1.00 39.84 220 ALA B CA 1
ATOM 3876 C C . ALA B 1 220 ? -1.563 -31.902 0.719 1.00 46.68 220 ALA B C 1
ATOM 3877 O O . ALA B 1 220 ? -1.877 -32.796 1.507 1.00 43.16 220 ALA B O 1
ATOM 3879 N N . GLU B 1 221 ? -0.965 -32.131 -0.448 1.00 43.44 221 GLU B N 1
ATOM 3880 C CA . GLU B 1 221 ? -0.628 -33.471 -0.902 1.00 49.99 221 GLU B CA 1
ATOM 3881 C C . GLU B 1 221 ? 0.312 -34.179 0.070 1.00 52.00 221 GLU B C 1
ATOM 3882 O O . GLU B 1 221 ? 0.367 -35.406 0.104 1.00 49.29 221 GLU B O 1
ATOM 3888 N N . ASN B 1 222 ? 1.050 -33.404 0.858 1.00 46.72 222 ASN B N 1
ATOM 3889 C CA . ASN B 1 222 ? 1.972 -33.975 1.832 1.00 49.44 222 ASN B CA 1
ATOM 3890 C C . ASN B 1 222 ? 1.486 -33.769 3.263 1.00 42.49 222 ASN B C 1
ATOM 3891 O O . ASN B 1 222 ? 2.270 -33.827 4.214 1.00 53.94 222 ASN B O 1
ATOM 3896 N N . GLY B 1 223 ? 0.186 -33.520 3.395 1.00 44.67 223 GLY B N 1
ATOM 3897 C CA . GLY B 1 223 ? -0.483 -33.486 4.684 1.00 45.76 223 GLY B CA 1
ATOM 3898 C C . GLY B 1 223 ? -0.316 -32.208 5.475 1.00 51.13 223 GLY B C 1
ATOM 3899 O O . GLY B 1 223 ? -0.890 -32.060 6.557 1.00 55.47 223 GLY B O 1
ATOM 3900 N N . CYS B 1 224 ? 0.467 -31.274 4.949 1.00 39.11 224 CYS B N 1
ATOM 3901 C CA . CYS B 1 224 ? 0.782 -30.072 5.710 1.00 35.62 224 CYS B CA 1
ATOM 3902 C C . CYS B 1 224 ? -0.251 -28.987 5.481 1.00 35.36 224 CYS B C 1
ATOM 3903 O O . CYS B 1 224 ? -0.892 -28.942 4.431 1.00 37.10 224 CYS B O 1
ATOM 3906 N N . ASP B 1 225 ? -0.408 -28.117 6.476 1.00 30.49 225 ASP B N 1
ATOM 3907 C CA . ASP B 1 225 ? -1.427 -27.071 6.461 1.00 24.86 225 ASP B CA 1
ATOM 3908 C C . ASP B 1 225 ? -0.962 -25.768 5.802 1.00 32.40 225 ASP B C 1
ATOM 3909 O O . ASP B 1 225 ? -1.762 -25.036 5.227 1.00 37.01 225 ASP B O 1
ATOM 3914 N N . GLN B 1 226 ? 0.318 -25.449 5.933 1.00 28.87 226 GLN B N 1
ATOM 3915 C CA . GLN B 1 226 ? 0.826 -24.177 5.417 1.00 26.16 226 GLN B CA 1
ATOM 3916 C C . GLN B 1 226 ? 2.166 -24.365 4.741 1.00 23.99 226 GLN B C 1
ATOM 3917 O O . GLN B 1 226 ? 2.778 -25.423 4.870 1.00 22.47 226 GLN B O 1
ATOM 3923 N N . VAL B 1 227 ? 2.598 -23.351 3.986 1.00 20.77 227 VAL B N 1
ATOM 3924 C CA . VAL B 1 227 ? 3.875 -23.381 3.267 1.00 15.58 227 VAL B CA 1
ATOM 3925 C C . VAL B 1 227 ? 4.871 -22.413 3.873 1.00 19.89 227 VAL B C 1
ATOM 3926 O O . VAL B 1 227 ? 4.532 -21.252 4.132 1.00 20.64 227 VAL B O 1
ATOM 3930 N N . VAL B 1 228 ? 6.093 -22.886 4.100 1.00 18.00 228 VAL B N 1
ATOM 3931 C CA . VAL B 1 228 ? 7.192 -21.999 4.465 1.00 16.74 228 VAL B CA 1
ATOM 3932 C C . VAL B 1 228 ? 8.004 -21.703 3.219 1.00 17.17 228 VAL B C 1
ATOM 3933 O O . VAL B 1 228 ? 8.399 -22.623 2.491 1.00 20.03 228 VAL B O 1
ATOM 3937 N N . TRP B 1 229 ? 8.243 -20.424 2.949 1.00 16.04 229 TRP B N 1
ATOM 3938 C CA . TRP B 1 229 ? 9.022 -20.040 1.767 1.00 15.61 229 TRP B CA 1
ATOM 3939 C C . TRP B 1 229 ? 10.492 -19.709 2.073 1.00 18.63 229 TRP B C 1
ATOM 3940 O O . TRP B 1 229 ? 10.812 -19.153 3.124 1.00 18.02 229 TRP B O 1
ATOM 3951 N N . LEU B 1 230 ? 11.387 -20.072 1.155 1.00 17.21 230 LEU B N 1
ATOM 3952 C CA . LEU B 1 230 ? 12.816 -19.784 1.281 1.00 17.71 230 LEU B CA 1
ATOM 3953 C C . LEU B 1 230 ? 13.297 -18.707 0.285 1.00 21.59 230 LEU B C 1
ATOM 3954 O O . LEU B 1 230 ? 12.636 -18.433 -0.714 1.00 18.88 230 LEU B O 1
ATOM 3959 N N . ASP B 1 231 ? 14.444 -18.096 0.574 1.00 19.46 231 ASP B N 1
ATOM 3960 C CA . ASP B 1 231 ? 14.912 -16.960 -0.211 1.00 16.16 231 ASP B CA 1
ATOM 3961 C C . ASP B 1 231 ? 15.268 -17.370 -1.649 1.00 18.56 231 ASP B C 1
ATOM 3962 O O . ASP B 1 231 ? 15.689 -18.490 -1.896 1.00 18.85 231 ASP B O 1
ATOM 3967 N N . ALA B 1 232 ? 15.073 -16.451 -2.582 1.00 18.03 232 ALA B N 1
ATOM 3968 C CA . ALA B 1 232 ? 15.304 -16.715 -4.007 1.00 23.87 232 ALA B CA 1
ATOM 3969 C C . ALA B 1 232 ? 16.757 -16.956 -4.397 1.00 23.23 232 ALA B C 1
ATOM 3970 O O . ALA B 1 232 ? 17.041 -17.765 -5.270 1.00 24.62 232 ALA B O 1
ATOM 3972 N N . VAL B 1 233 ? 17.667 -16.208 -3.798 1.00 20.68 233 VAL B N 1
ATOM 3973 C CA . VAL B 1 233 ? 19.055 -16.218 -4.255 1.00 25.80 233 VAL B CA 1
ATOM 3974 C C . VAL B 1 233 ? 19.790 -17.484 -3.834 1.00 25.67 233 VAL B C 1
ATOM 3975 O O . VAL B 1 233 ? 20.440 -18.134 -4.657 1.00 26.69 233 VAL B O 1
ATOM 3979 N N . GLU B 1 234 ? 19.696 -17.839 -2.555 1.00 24.80 234 GLU B N 1
ATOM 3980 C CA . GLU B 1 234 ? 20.457 -18.982 -2.053 1.00 27.64 234 GLU B CA 1
ATOM 3981 C C . GLU B 1 234 ? 19.589 -20.197 -1.708 1.00 28.69 234 GLU B C 1
ATOM 3982 O O . GLU B 1 234 ? 20.123 -21.257 -1.386 1.00 28.79 234 GLU B O 1
ATOM 3988 N N . ARG B 1 235 ? 18.261 -20.035 -1.781 1.00 24.59 235 ARG B N 1
ATOM 3989 C CA . ARG B 1 235 ? 17.310 -21.137 -1.624 1.00 24.38 235 ARG B CA 1
ATOM 3990 C C . ARG B 1 235 ? 17.491 -21.841 -0.277 1.00 24.97 235 ARG B C 1
ATOM 3991 O O . ARG B 1 235 ? 17.301 -23.058 -0.164 1.00 25.02 235 ARG B O 1
ATOM 3999 N N . ARG B 1 236 ? 17.823 -21.061 0.750 1.00 23.48 236 ARG B N 1
ATOM 4000 C CA . ARG B 1 236 ? 18.114 -21.637 2.062 1.00 31.86 236 ARG B CA 1
ATOM 4001 C C . ARG B 1 236 ? 17.619 -20.808 3.258 1.00 28.11 236 ARG B C 1
ATOM 4002 O O . ARG B 1 236 ? 17.402 -21.367 4.330 1.00 30.72 236 ARG B O 1
ATOM 4010 N N . TYR B 1 237 ? 17.464 -19.493 3.105 1.00 22.22 237 TYR B N 1
ATOM 4011 C CA . TYR B 1 237 ? 17.050 -18.679 4.248 1.00 18.97 237 TYR B CA 1
ATOM 4012 C C . TYR B 1 237 ? 15.526 -18.583 4.363 1.00 19.92 237 TYR B C 1
ATOM 4013 O O . TYR B 1 237 ? 14.804 -18.354 3.385 1.00 17.62 237 TYR B O 1
ATOM 4022 N N . ILE B 1 238 ? 15.040 -18.806 5.581 1.00 15.91 238 ILE B N 1
ATOM 4023 C CA . ILE B 1 238 ? 13.614 -18.771 5.842 1.00 16.45 238 ILE B CA 1
ATOM 4024 C C . ILE B 1 238 ? 13.069 -17.367 5.595 1.00 16.67 238 ILE B C 1
ATOM 4025 O O . ILE B 1 238 ? 13.637 -16.389 6.071 1.00 17.34 238 ILE B O 1
ATOM 4030 N N . GLU B 1 239 ? 11.980 -17.268 4.837 1.00 13.42 239 GLU B N 1
ATOM 4031 C CA . GLU B 1 239 ? 11.375 -15.973 4.564 1.00 18.32 239 GLU B CA 1
ATOM 4032 C C . GLU B 1 239 ? 10.143 -15.766 5.443 1.00 18.09 239 GLU B C 1
ATOM 4033 O O . GLU B 1 239 ? 10.205 -15.067 6.486 1.00 16.37 239 GLU B O 1
ATOM 4039 N N . GLU B 1 240 ? 9.049 -16.416 5.051 1.00 15.23 240 GLU B N 1
ATOM 4040 C CA . GLU B 1 240 ? 7.749 -16.290 5.722 1.00 17.11 240 GLU B CA 1
ATOM 4041 C C . GLU B 1 240 ? 6.806 -17.393 5.262 1.00 14.27 240 GLU B C 1
ATOM 4042 O O . GLU B 1 240 ? 7.156 -18.163 4.392 1.00 16.51 240 GLU B O 1
ATOM 4048 N N . MET B 1 241 ? 5.605 -17.440 5.845 1.00 15.55 241 MET B N 1
ATOM 4049 C CA . MET B 1 241 ? 4.532 -18.310 5.341 1.00 21.09 241 MET B CA 1
ATOM 4050 C C . MET B 1 241 ? 3.758 -17.621 4.232 1.00 17.36 241 MET B C 1
ATOM 4051 O O . MET B 1 241 ? 3.956 -16.434 3.969 1.00 18.86 241 MET B O 1
ATOM 4056 N N . GLY B 1 242 ? 2.824 -18.358 3.635 1.00 20.06 242 GLY B N 1
ATOM 4057 C CA . GLY B 1 242 ? 2.003 -17.836 2.551 1.00 19.07 242 GLY B CA 1
ATOM 4058 C C . GLY B 1 242 ? 1.187 -16.611 2.933 1.00 20.25 242 GLY B C 1
ATOM 4059 O O . GLY B 1 242 ? 0.998 -15.703 2.124 1.00 21.68 242 GLY B O 1
ATOM 4060 N N . GLY B 1 243 ? 0.733 -16.566 4.176 1.00 19.59 243 GLY B N 1
ATOM 4061 C CA . GLY B 1 243 ? -0.019 -15.421 4.642 1.00 15.49 243 GLY B CA 1
ATOM 4062 C C . GLY B 1 243 ? 0.318 -14.999 6.072 1.00 17.04 243 GLY B C 1
ATOM 4063 O O . GLY B 1 243 ? -0.510 -14.391 6.737 1.00 16.63 243 GLY B O 1
ATOM 4064 N N . MET B 1 244 ? 1.517 -15.338 6.543 1.00 15.78 244 MET B N 1
ATOM 4065 C CA . MET B 1 244 ? 1.905 -15.107 7.947 1.00 18.57 244 MET B CA 1
ATOM 4066 C C . MET B 1 244 ? 3.421 -14.987 8.052 1.00 21.09 244 MET B C 1
ATOM 4067 O O . MET B 1 244 ? 4.140 -15.593 7.264 1.00 18.57 244 MET B O 1
ATOM 4072 N N . ASN B 1 245 ? 3.916 -14.222 9.027 1.00 15.73 245 ASN B N 1
ATOM 4073 C CA . ASN B 1 245 ? 5.348 -14.261 9.328 1.00 15.17 245 ASN B CA 1
ATOM 4074 C C . ASN B 1 245 ? 5.633 -15.420 10.284 1.00 17.75 245 ASN B C 1
ATOM 4075 O O . ASN B 1 245 ? 4.702 -15.980 10.842 1.00 16.49 245 ASN B O 1
ATOM 4080 N N . ILE B 1 246 ? 6.908 -15.789 10.450 1.00 14.27 246 ILE B N 1
ATOM 4081 C CA . ILE B 1 246 ? 7.256 -16.952 11.270 1.00 12.16 246 ILE B CA 1
ATOM 4082 C C . ILE B 1 246 ? 8.229 -16.552 12.388 1.00 14.02 246 ILE B C 1
ATOM 4083 O O . ILE B 1 246 ? 9.135 -15.735 12.164 1.00 15.49 246 ILE B O 1
ATOM 4088 N N . PHE B 1 247 ? 8.015 -17.115 13.586 1.00 14.24 247 PHE B N 1
ATOM 4089 C CA . PHE B 1 247 ? 8.889 -16.911 14.757 1.00 17.58 247 PHE B CA 1
ATOM 4090 C C . PHE B 1 247 ? 9.406 -18.238 15.329 1.00 15.36 247 PHE B C 1
ATOM 4091 O O . PHE B 1 247 ? 8.713 -19.251 15.277 1.00 17.21 247 PHE B O 1
ATOM 4099 N N . PHE B 1 248 ? 10.607 -18.201 15.902 1.00 14.43 248 PHE B N 1
ATOM 4100 C CA . PHE B 1 248 ? 11.175 -19.314 16.652 1.00 16.18 248 PHE B CA 1
ATOM 4101 C C . PHE B 1 248 ? 11.469 -18.898 18.076 1.00 17.93 248 PHE B C 1
ATOM 4102 O O . PHE B 1 248 ? 11.877 -17.762 18.326 1.00 17.18 248 PHE B O 1
ATOM 4110 N N . VAL B 1 249 ? 11.293 -19.820 19.017 1.00 15.44 249 VAL B N 1
ATOM 4111 C CA . VAL B 1 249 ? 11.635 -19.539 20.409 1.00 18.77 249 VAL B CA 1
ATOM 4112 C C . VAL B 1 249 ? 12.820 -20.448 20.746 1.00 16.74 249 VAL B C 1
ATOM 4113 O O . VAL B 1 249 ? 12.772 -21.647 20.484 1.00 19.78 249 VAL B O 1
ATOM 4117 N N . LEU B 1 250 ? 13.894 -19.868 21.263 1.00 15.88 250 LEU B N 1
ATOM 4118 C CA . LEU B 1 250 ? 15.061 -20.658 21.654 1.00 16.12 250 LEU B CA 1
ATOM 4119 C C . LEU B 1 250 ? 15.129 -20.670 23.171 1.00 19.93 250 LEU B C 1
ATOM 4120 O O . LEU B 1 250 ? 15.039 -19.623 23.800 1.00 20.89 250 LEU B O 1
ATOM 4125 N N . GLY B 1 251 ? 15.295 -21.840 23.776 1.00 19.64 251 GLY B N 1
ATOM 4126 C CA . GLY B 1 251 ? 15.344 -21.884 25.236 1.00 17.43 251 GLY B CA 1
ATOM 4127 C C . GLY B 1 251 ? 13.982 -21.675 25.884 1.00 20.00 251 GLY B C 1
ATOM 4128 O O . GLY B 1 251 ? 12.949 -21.805 25.235 1.00 20.06 251 GLY B O 1
ATOM 4129 N N . SER B 1 252 ? 13.983 -21.341 27.181 1.00 21.52 252 SER B N 1
ATOM 4130 C CA . SER B 1 252 ? 12.737 -21.259 27.931 1.00 22.37 252 SER B CA 1
ATOM 4131 C C . SER B 1 252 ? 12.803 -20.329 29.144 1.00 22.41 252 SER B C 1
ATOM 4132 O O . SER B 1 252 ? 13.875 -19.880 29.555 1.00 21.33 252 SER B O 1
ATOM 4135 N N . GLY B 1 253 ? 11.643 -20.046 29.718 1.00 18.31 253 GLY B N 1
ATOM 4136 C CA . GLY B 1 253 ? 11.548 -19.086 30.808 1.00 23.76 253 GLY B CA 1
ATOM 4137 C C . GLY B 1 253 ? 12.050 -17.709 30.418 1.00 23.82 253 GLY B C 1
ATOM 4138 O O . GLY B 1 253 ? 12.059 -17.346 29.231 1.00 21.81 253 GLY B O 1
ATOM 4139 N N . GLY B 1 254 ? 12.484 -16.945 31.417 1.00 21.80 254 GLY B N 1
ATOM 4140 C CA . GLY B 1 254 ? 12.928 -15.582 31.210 1.00 22.67 254 GLY B CA 1
ATOM 4141 C C . GLY B 1 254 ? 14.109 -15.429 30.274 1.00 25.03 254 GLY B C 1
ATOM 4142 O O . GLY B 1 254 ? 14.317 -14.356 29.716 1.00 24.59 254 GLY B O 1
ATOM 4143 N N . SER B 1 255 ? 14.885 -16.492 30.081 1.00 21.45 255 SER B N 1
ATOM 4144 C CA . SER B 1 255 ? 16.063 -16.405 29.229 1.00 22.82 255 SER B CA 1
ATOM 4145 C C . SER B 1 255 ? 15.787 -16.856 27.785 1.00 22.30 255 SER B C 1
ATOM 4146 O O . SER B 1 255 ? 16.706 -16.926 26.951 1.00 23.12 255 SER B O 1
ATOM 4149 N N . ALA B 1 256 ? 14.523 -17.140 27.480 1.00 19.63 256 ALA B N 1
ATOM 4150 C CA . ALA B 1 256 ? 14.170 -17.540 26.123 1.00 19.20 256 ALA B CA 1
ATOM 4151 C C . ALA B 1 256 ? 14.408 -16.376 25.178 1.00 19.55 256 ALA B C 1
ATOM 4152 O O . ALA B 1 256 ? 14.303 -15.200 25.554 1.00 19.05 256 ALA B O 1
ATOM 4154 N N . ARG B 1 257 ? 14.751 -16.722 23.950 1.00 15.36 257 ARG B N 1
ATOM 4155 C CA . ARG B 1 257 ? 15.041 -15.755 22.915 1.00 16.85 257 ARG B CA 1
ATOM 4156 C C . ARG B 1 257 ? 14.028 -15.913 21.793 1.00 17.90 257 ARG B C 1
ATOM 4157 O O . ARG B 1 257 ? 13.794 -17.019 21.320 1.00 17.78 257 ARG B O 1
ATOM 4165 N N . LEU B 1 258 ? 13.438 -14.803 21.376 1.00 15.19 258 LEU B N 1
ATOM 4166 C CA . LEU B 1 258 ? 12.479 -14.811 20.272 1.00 17.13 258 LEU B CA 1
ATOM 4167 C C . LEU B 1 258 ? 13.209 -14.428 18.988 1.00 21.17 258 LEU B C 1
ATOM 4168 O O . LEU B 1 258 ? 13.792 -13.348 18.906 1.00 23.60 258 LEU B O 1
ATOM 4173 N N . VAL B 1 259 ? 13.196 -15.320 17.996 1.00 16.38 259 VAL B N 1
ATOM 4174 C CA . VAL B 1 259 ? 13.978 -15.151 16.772 1.00 16.85 259 VAL B CA 1
ATOM 4175 C C . VAL B 1 259 ? 13.055 -15.139 15.541 1.00 17.12 259 VAL B C 1
ATOM 4176 O O . VAL B 1 259 ? 12.119 -15.910 15.464 1.00 17.78 259 VAL B O 1
ATOM 4180 N N . THR B 1 260 ? 13.322 -14.248 14.587 1.00 14.98 260 THR B N 1
ATOM 4181 C CA . THR B 1 260 ? 12.469 -14.141 13.415 1.00 15.95 260 THR B CA 1
ATOM 4182 C C . THR B 1 260 ? 13.302 -13.679 12.224 1.00 17.04 260 THR B C 1
ATOM 4183 O O . THR B 1 260 ? 14.275 -12.945 12.412 1.00 15.53 260 THR B O 1
ATOM 4187 N N . PRO B 1 261 ? 12.951 -14.131 11.004 1.00 15.50 261 PRO B N 1
ATOM 4188 C CA . PRO B 1 261 ? 13.690 -13.616 9.843 1.00 15.19 261 PRO B CA 1
ATOM 4189 C C . PRO B 1 261 ? 13.741 -12.076 9.788 1.00 16.00 261 PRO B C 1
ATOM 4190 O O . PRO B 1 261 ? 12.703 -11.419 9.878 1.00 14.04 261 PRO B O 1
ATOM 4194 N N . GLU B 1 262 ? 14.946 -11.516 9.644 1.00 16.77 262 GLU B N 1
ATOM 4195 C CA . GLU B 1 262 ? 15.103 -10.081 9.389 1.00 18.25 262 GLU B CA 1
ATOM 4196 C C . GLU B 1 262 ? 14.415 -9.678 8.091 1.00 19.21 262 GLU B C 1
ATOM 4197 O O . GLU B 1 262 ? 14.227 -10.502 7.189 1.00 15.20 262 GLU B O 1
ATOM 4203 N N . LEU B 1 263 ? 14.038 -8.410 7.992 1.00 17.35 263 LEU B N 1
ATOM 4204 C CA . LEU B 1 263 ? 13.333 -7.981 6.780 1.00 17.29 263 LEU B CA 1
ATOM 4205 C C . LEU B 1 263 ? 14.332 -8.044 5.625 1.00 21.34 263 LEU B C 1
ATOM 4206 O O . LEU B 1 263 ? 15.334 -7.350 5.640 1.00 24.41 263 LEU B O 1
ATOM 4211 N N . SER B 1 264 ? 14.056 -8.907 4.648 1.00 17.79 264 SER B N 1
ATOM 4212 C CA . SER B 1 264 ? 14.988 -9.210 3.566 1.00 18.41 264 SER B CA 1
ATOM 4213 C C . SER B 1 264 ? 14.792 -8.374 2.320 1.00 17.39 264 SER B C 1
ATOM 4214 O O . SER B 1 264 ? 15.639 -8.393 1.433 1.00 20.97 264 SER B O 1
ATOM 4217 N N . GLY B 1 265 ? 13.642 -7.709 2.240 1.00 18.57 265 GLY B N 1
ATOM 4218 C CA . GLY B 1 265 ? 13.244 -7.005 1.043 1.00 17.51 265 GLY B CA 1
ATOM 4219 C C . GLY B 1 265 ? 12.358 -7.876 0.165 1.00 17.27 265 GLY B C 1
ATOM 4220 O O . GLY B 1 265 ? 11.828 -7.396 -0.833 1.00 20.51 265 GLY B O 1
ATOM 4221 N N . SER B 1 266 ? 12.180 -9.145 0.545 1.00 12.98 266 SER B N 1
ATOM 4222 C CA . SER B 1 266 ? 11.344 -10.055 -0.243 1.00 15.74 266 SER B CA 1
ATOM 4223 C C . SER B 1 266 ? 10.297 -10.771 0.597 1.00 16.20 266 SER B C 1
ATOM 4224 O O . SER B 1 266 ? 9.614 -11.679 0.105 1.00 15.30 266 SER B O 1
ATOM 4227 N N . LEU B 1 267 ? 10.151 -10.350 1.851 1.00 15.28 267 LEU B N 1
ATOM 4228 C CA . LEU B 1 267 ? 9.071 -10.852 2.687 1.00 13.38 267 LEU B CA 1
ATOM 4229 C C . LEU B 1 267 ? 8.313 -9.670 3.274 1.00 13.43 267 LEU B C 1
ATOM 4230 O O . LEU B 1 267 ? 8.820 -8.545 3.335 1.00 13.94 267 LEU B O 1
ATOM 4235 N N . LEU B 1 268 ? 7.090 -9.925 3.711 1.00 13.81 268 LEU B N 1
ATOM 4236 C CA . LEU B 1 268 ? 6.212 -8.832 4.110 1.00 15.36 268 LEU B CA 1
ATOM 4237 C C . LEU B 1 268 ? 6.474 -8.385 5.535 1.00 17.05 268 LEU B C 1
ATOM 4238 O O . LEU B 1 268 ? 6.481 -9.215 6.440 1.00 15.70 268 LEU B O 1
ATOM 4243 N N . PRO B 1 269 ? 6.638 -7.069 5.748 1.00 13.46 269 PRO B N 1
ATOM 4244 C CA . PRO B 1 269 ? 6.779 -6.576 7.126 1.00 14.21 269 PRO B CA 1
ATOM 4245 C C . PRO B 1 269 ? 5.432 -6.613 7.825 1.00 16.70 269 PRO B C 1
ATOM 4246 O O . PRO B 1 269 ? 4.703 -5.616 7.842 1.00 17.68 269 PRO B O 1
ATOM 4250 N N . GLY B 1 270 ? 5.082 -7.769 8.374 1.00 13.47 270 GLY B N 1
ATOM 4251 C CA . GLY B 1 270 ? 3.803 -7.903 9.055 1.00 15.31 270 GLY B CA 1
ATOM 4252 C C . GLY B 1 270 ? 3.632 -6.962 10.232 1.00 15.45 270 GLY B C 1
ATOM 4253 O O . GLY B 1 270 ? 4.584 -6.700 10.978 1.00 16.78 270 GLY B O 1
ATOM 4254 N N . ILE B 1 271 ? 2.420 -6.450 10.407 1.00 13.91 271 ILE B N 1
ATOM 4255 C CA . ILE B 1 271 ? 2.146 -5.544 11.523 1.00 16.54 271 ILE B CA 1
ATOM 4256 C C . ILE B 1 271 ? 2.027 -6.339 12.825 1.00 19.96 271 ILE B C 1
ATOM 4257 O O . ILE B 1 271 ? 2.447 -5.857 13.893 1.00 16.96 271 ILE B O 1
ATOM 4262 N N . THR B 1 272 ? 1.518 -7.571 12.743 1.00 17.36 272 THR B N 1
ATOM 4263 C CA . THR B 1 272 ? 1.530 -8.461 13.906 1.00 18.89 272 THR B CA 1
ATOM 4264 C C . THR B 1 272 ? 2.978 -8.770 14.368 1.00 14.50 272 THR B C 1
ATOM 4265 O O . THR B 1 272 ? 3.298 -8.679 15.578 1.00 15.37 272 THR B O 1
ATOM 4269 N N . ARG B 1 273 ? 3.825 -9.155 13.411 1.00 15.00 273 ARG B N 1
ATOM 4270 C CA . ARG B 1 273 ? 5.267 -9.343 13.622 1.00 16.94 273 ARG B CA 1
ATOM 4271 C C . ARG B 1 273 ? 5.910 -8.137 14.331 1.00 16.30 273 ARG B C 1
ATOM 4272 O O . ARG B 1 273 ? 6.563 -8.281 15.382 1.00 14.50 273 ARG B O 1
ATOM 4280 N N . ASP B 1 274 ? 5.695 -6.950 13.779 1.00 14.61 274 ASP B N 1
ATOM 4281 C CA . ASP B 1 274 ? 6.235 -5.724 14.363 1.00 16.28 274 ASP B CA 1
ATOM 4282 C C . ASP B 1 274 ? 5.752 -5.580 15.822 1.00 16.63 274 ASP B C 1
ATOM 4283 O O . ASP B 1 274 ? 6.542 -5.314 16.729 1.00 16.26 274 ASP B O 1
ATOM 4288 N N . SER B 1 275 ? 4.467 -5.803 16.041 1.00 14.79 275 SER B N 1
ATOM 4289 C CA . SER B 1 275 ? 3.905 -5.679 17.388 1.00 16.46 275 SER B CA 1
ATOM 4290 C C . SER B 1 275 ? 4.477 -6.711 18.353 1.00 17.25 275 SER B C 1
ATOM 4291 O O . SER B 1 275 ? 4.726 -6.393 19.529 1.00 16.77 275 SER B O 1
ATOM 4294 N N . LEU B 1 276 ? 4.655 -7.942 17.892 1.00 16.81 276 LEU B N 1
ATOM 4295 C CA . LEU B 1 276 ? 5.108 -8.995 18.810 1.00 18.25 276 LEU B CA 1
ATOM 4296 C C . LEU B 1 276 ? 6.540 -8.772 19.217 1.00 19.37 276 LEU B C 1
ATOM 4297 O O . LEU B 1 276 ? 6.924 -9.098 20.351 1.00 19.13 276 LEU B O 1
ATOM 4302 N N . LEU B 1 277 ? 7.350 -8.236 18.299 1.00 17.08 277 LEU B N 1
ATOM 4303 C CA . LEU B 1 277 ? 8.706 -7.871 18.673 1.00 16.79 277 LEU B CA 1
ATOM 4304 C C . LEU B 1 277 ? 8.703 -6.873 19.834 1.00 23.06 277 LEU B C 1
ATOM 4305 O O . LEU B 1 277 ? 9.478 -7.017 20.782 1.00 23.01 277 LEU B O 1
ATOM 4310 N N . GLN B 1 278 ? 7.818 -5.880 19.781 1.00 20.80 278 GLN B N 1
ATOM 4311 C CA . GLN B 1 278 ? 7.715 -4.923 20.878 1.00 19.37 278 GLN B CA 1
ATOM 4312 C C . GLN B 1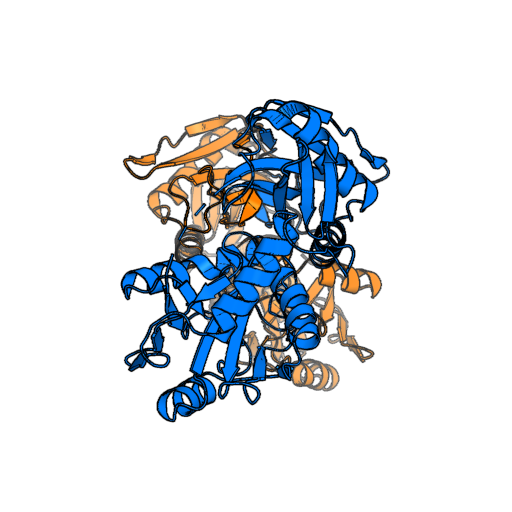 278 ? 7.206 -5.588 22.157 1.00 21.71 278 GLN B C 1
ATOM 4313 O O . GLN B 1 278 ? 7.747 -5.341 23.234 1.00 19.26 278 GLN B O 1
ATOM 4319 N N . LEU B 1 279 ? 6.159 -6.402 22.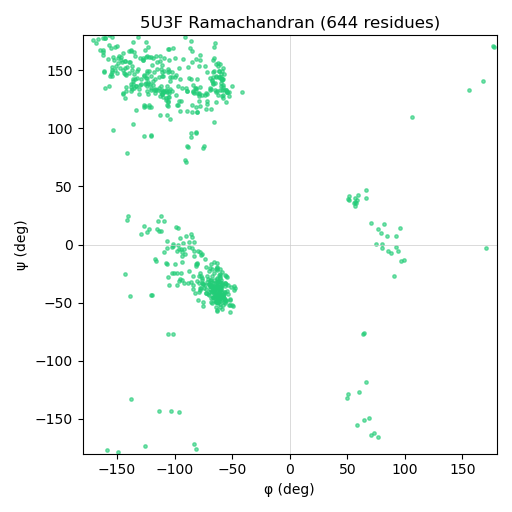035 1.00 15.94 279 LEU B N 1
ATOM 4320 C CA . LEU B 1 279 ? 5.596 -7.088 23.195 1.00 18.76 279 LEU B CA 1
ATOM 4321 C C . LEU B 1 279 ? 6.632 -7.989 23.851 1.00 19.31 279 LEU B C 1
ATOM 4322 O O . LEU B 1 279 ? 6.677 -8.097 25.087 1.00 18.54 279 LEU B O 1
ATOM 4327 N N . ALA B 1 280 ? 7.478 -8.616 23.040 1.00 16.61 280 ALA B N 1
ATOM 4328 C CA . ALA B 1 280 ? 8.506 -9.484 23.601 1.00 19.88 280 ALA B CA 1
ATOM 4329 C C . ALA B 1 280 ? 9.480 -8.666 24.469 1.00 22.70 280 ALA B C 1
ATOM 4330 O O . ALA B 1 280 ? 9.840 -9.064 25.578 1.00 21.05 280 ALA B O 1
ATOM 4332 N N . ILE B 1 281 ? 9.893 -7.518 23.951 1.00 17.75 281 ILE B N 1
ATOM 4333 C CA . ILE B 1 281 ? 10.719 -6.592 24.699 1.00 19.90 281 ILE B CA 1
ATOM 4334 C C . ILE B 1 281 ? 10.038 -6.128 25.984 1.00 22.43 281 ILE B C 1
ATOM 4335 O O . ILE B 1 281 ? 10.673 -6.131 27.062 1.00 22.35 281 ILE B O 1
ATOM 4340 N N . ASP B 1 282 ? 8.755 -5.758 25.897 1.00 15.86 282 ASP B N 1
ATOM 4341 C CA . ASP B 1 282 ? 7.999 -5.347 27.101 1.00 19.88 282 ASP B CA 1
ATOM 4342 C C . ASP B 1 282 ? 8.090 -6.422 28.194 1.00 23.95 282 ASP B C 1
ATOM 4343 O O . ASP B 1 282 ? 8.258 -6.114 29.381 1.00 24.39 282 ASP B O 1
ATOM 4348 N N . ALA B 1 283 ? 7.957 -7.677 27.774 1.00 18.45 283 ALA B N 1
ATOM 4349 C CA . ALA B 1 283 ? 7.982 -8.842 28.674 1.00 25.76 283 ALA B CA 1
ATOM 4350 C C . ALA B 1 283 ? 9.374 -9.166 29.234 1.00 23.71 283 ALA B C 1
ATOM 4351 O O . ALA B 1 283 ? 9.500 -9.878 30.237 1.00 26.69 283 ALA B O 1
ATOM 4353 N N . GLY B 1 284 ? 10.406 -8.655 28.580 1.00 19.66 284 GLY B N 1
ATOM 4354 C CA . GLY B 1 284 ? 11.778 -8.912 28.986 1.00 22.42 284 GLY B CA 1
ATOM 4355 C C . GLY B 1 284 ? 12.476 -10.049 28.266 1.00 23.60 284 GLY B C 1
ATOM 4356 O O . GLY B 1 284 ? 13.532 -10.518 28.709 1.00 26.32 284 GLY B O 1
ATOM 4357 N N . PHE B 1 285 ? 11.907 -10.507 27.155 1.00 21.85 285 PHE B N 1
ATOM 4358 C CA . PHE B 1 285 ? 12.602 -11.492 26.339 1.00 18.83 285 PHE B CA 1
ATOM 4359 C C . PHE B 1 285 ? 13.655 -10.830 25.431 1.00 23.14 285 PHE B C 1
ATOM 4360 O O . PHE B 1 285 ? 13.437 -9.744 24.900 1.00 27.41 285 PHE B O 1
ATOM 4368 N N . ALA B 1 286 ? 14.790 -11.492 25.243 1.00 21.07 286 ALA B N 1
ATOM 4369 C CA . ALA B 1 286 ? 15.719 -11.123 24.177 1.00 19.10 286 ALA B CA 1
ATOM 4370 C C . ALA B 1 286 ? 15.077 -11.389 22.810 1.00 19.19 286 ALA B C 1
ATOM 4371 O O . ALA B 1 286 ? 14.434 -12.409 22.621 1.00 21.58 286 ALA B O 1
ATOM 4373 N N . VAL B 1 287 ? 15.268 -10.486 21.857 1.00 18.20 287 VAL B N 1
ATOM 4374 C CA . VAL B 1 287 ? 14.722 -10.697 20.518 1.00 19.55 287 VAL B CA 1
ATOM 4375 C C . VAL B 1 287 ? 15.847 -10.597 19.505 1.00 21.24 287 VAL B C 1
ATOM 4376 O O . VAL B 1 287 ? 16.778 -9.798 19.680 1.00 21.88 287 VAL B O 1
ATOM 4380 N N . GLU B 1 288 ? 15.778 -11.428 18.459 1.00 17.67 288 GLU B N 1
ATOM 4381 C CA . GLU B 1 288 ? 16.780 -11.467 17.399 1.00 21.70 288 GLU B CA 1
ATOM 4382 C C . GLU B 1 288 ? 16.125 -11.490 16.007 1.00 24.90 288 GLU B C 1
ATOM 4383 O O . GLU B 1 288 ? 15.433 -12.449 15.664 1.00 25.80 288 GLU B O 1
ATOM 4389 N N . GLU B 1 289 ? 16.353 -10.445 15.217 1.00 21.19 289 GLU B N 1
ATOM 4390 C CA . GLU B 1 289 ? 16.015 -10.450 13.791 1.00 14.67 289 GLU B CA 1
ATOM 4391 C C . GLU B 1 289 ? 17.275 -10.787 13.016 1.00 22.55 289 GLU B C 1
ATOM 4392 O O . GLU B 1 289 ? 18.266 -10.082 13.131 1.00 21.49 289 GLU B O 1
ATOM 4398 N N . ARG B 1 290 ? 17.267 -11.874 12.259 1.00 17.45 290 ARG B N 1
ATOM 4399 C CA . ARG B 1 290 ? 18.474 -12.284 11.556 1.00 23.10 290 ARG B CA 1
ATOM 4400 C C . ARG B 1 290 ? 18.154 -13.214 10.427 1.00 20.96 290 ARG B C 1
ATOM 4401 O O . ARG B 1 290 ? 16.992 -13.536 10.217 1.00 18.06 290 ARG B O 1
ATOM 4409 N N . ARG B 1 291 ? 19.182 -13.622 9.688 1.00 17.88 291 ARG B N 1
ATOM 4410 C CA . ARG B 1 291 ? 18.998 -14.620 8.643 1.00 21.12 291 ARG B CA 1
ATOM 4411 C C . ARG B 1 291 ? 18.986 -15.980 9.310 1.00 27.54 291 ARG B C 1
ATOM 4412 O O . ARG B 1 291 ? 19.842 -16.280 10.145 1.00 28.43 291 ARG B O 1
ATOM 4420 N N . ILE B 1 292 ? 17.989 -16.795 8.999 1.00 21.23 292 ILE B N 1
ATOM 4421 C CA . ILE B 1 292 ? 17.979 -18.131 9.582 1.00 20.02 292 ILE B CA 1
ATOM 4422 C C . ILE B 1 292 ? 17.861 -19.210 8.501 1.00 30.79 292 ILE B C 1
ATOM 4423 O O . ILE B 1 292 ? 16.910 -19.242 7.718 1.00 24.59 292 ILE B O 1
ATOM 4428 N N . ASP B 1 293 ? 18.878 -20.065 8.473 1.00 28.50 293 ASP B N 1
ATOM 4429 C CA . ASP B 1 293 ? 19.001 -21.213 7.566 1.00 35.07 293 ASP B CA 1
ATOM 4430 C C . ASP B 1 293 ? 17.966 -22.317 7.847 1.00 39.56 293 ASP B C 1
ATOM 4431 O O . ASP B 1 293 ? 17.639 -22.631 9.001 1.00 34.03 293 ASP B O 1
ATOM 4436 N N . ILE B 1 294 ? 17.458 -22.930 6.792 1.00 28.02 294 ILE B N 1
ATOM 4437 C CA . ILE B 1 294 ? 16.514 -24.014 6.962 1.00 28.34 294 ILE B CA 1
ATOM 4438 C C . ILE B 1 294 ? 17.203 -25.225 7.615 1.00 34.14 294 ILE B C 1
ATOM 4439 O O . ILE B 1 294 ? 16.581 -25.943 8.390 1.00 33.36 294 ILE B O 1
ATOM 4444 N N . ASP B 1 295 ? 18.488 -25.429 7.328 1.00 32.75 295 ASP B N 1
ATOM 4445 C CA . ASP B 1 295 ? 19.220 -26.547 7.927 1.00 35.03 295 ASP B CA 1
ATOM 4446 C C . ASP B 1 295 ? 19.542 -26.285 9.406 1.00 43.45 295 ASP B C 1
ATOM 4447 O O . ASP B 1 295 ? 19.936 -27.196 10.140 1.00 39.58 295 ASP B O 1
ATOM 4452 N N . GLU B 1 296 ? 19.360 -25.040 9.836 1.00 30.83 296 GLU B N 1
ATOM 4453 C CA . GLU B 1 296 ? 19.544 -24.650 11.228 1.00 35.08 296 GLU B CA 1
ATOM 4454 C C . GLU B 1 296 ? 18.278 -24.995 12.023 1.00 36.35 296 GLU B C 1
ATOM 4455 O O . GLU B 1 296 ? 18.342 -25.511 13.140 1.00 32.90 296 GLU B O 1
ATOM 4461 N N . TRP B 1 297 ? 17.126 -24.721 11.422 1.00 32.81 297 TRP B N 1
ATOM 4462 C CA . TRP B 1 297 ? 15.833 -25.024 12.032 1.00 32.44 297 TRP B CA 1
ATOM 4463 C C . TRP B 1 297 ? 15.723 -26.484 12.499 1.00 31.48 297 TRP B C 1
ATOM 4464 O O . TRP B 1 297 ? 15.481 -26.753 13.684 1.00 33.74 297 TRP B O 1
ATOM 4475 N N . GLN B 1 298 ? 15.893 -27.437 11.584 1.00 33.72 298 GLN B N 1
ATOM 4476 C CA . GLN B 1 298 ? 15.707 -28.837 11.961 1.00 35.78 298 GLN B CA 1
ATOM 4477 C C . GLN B 1 298 ? 16.764 -29.296 12.963 1.00 29.85 298 GLN B C 1
ATOM 4478 O O . GLN B 1 298 ? 16.469 -30.041 13.906 1.00 34.94 298 GLN B O 1
ATOM 4484 N N . LYS B 1 299 ? 17.988 -28.830 12.760 1.00 29.46 299 LYS B N 1
ATOM 4485 C CA . LYS B 1 299 ? 19.110 -29.158 13.634 1.00 31.95 299 LYS B CA 1
ATOM 4486 C C . LYS B 1 299 ? 18.865 -28.684 15.074 1.00 30.49 299 LYS B C 1
ATOM 4487 O O . LYS B 1 299 ? 18.975 -29.465 16.027 1.00 24.49 299 LYS B O 1
ATOM 4493 N N . LYS B 1 300 ? 18.495 -27.417 15.234 1.00 28.33 300 LYS B N 1
ATOM 4494 C CA . LYS B 1 300 ? 18.242 -26.892 16.573 1.00 24.60 300 LYS B CA 1
ATOM 4495 C C . LYS B 1 300 ? 16.947 -27.444 17.197 1.00 28.82 300 LYS B C 1
ATOM 4496 O O . LYS B 1 300 ? 16.880 -27.601 18.413 1.00 25.12 300 LYS B O 1
ATOM 4502 N N . ALA B 1 301 ? 15.927 -27.741 16.386 1.00 28.75 301 ALA B N 1
ATOM 4503 C CA . ALA B 1 301 ? 14.709 -28.363 16.917 1.00 29.22 301 ALA B CA 1
ATOM 4504 C C . ALA B 1 301 ? 15.029 -29.755 17.470 1.00 32.07 301 ALA B C 1
ATOM 4505 O O . ALA B 1 301 ? 14.654 -30.089 18.594 1.00 33.87 301 ALA B O 1
ATOM 4507 N N . ALA B 1 302 ? 15.747 -30.543 16.673 1.00 35.34 302 ALA B N 1
ATOM 4508 C CA . ALA B 1 302 ? 16.146 -31.899 17.055 1.00 39.67 302 ALA B CA 1
ATOM 4509 C C . ALA B 1 302 ? 17.029 -31.908 18.295 1.00 36.43 302 ALA B C 1
ATOM 4510 O O . ALA B 1 302 ? 16.982 -32.851 19.084 1.00 45.47 302 ALA B O 1
ATOM 4512 N N . ALA B 1 303 ? 17.826 -30.857 18.470 1.00 32.57 303 ALA B N 1
ATOM 4513 C CA . ALA B 1 303 ? 18.725 -30.745 19.620 1.00 34.56 303 ALA B CA 1
ATOM 4514 C C . ALA B 1 303 ? 18.050 -30.167 20.863 1.00 32.26 303 ALA B C 1
ATOM 4515 O O . ALA B 1 303 ? 18.688 -30.041 21.911 1.00 33.68 303 ALA B O 1
ATOM 4517 N N . GLY B 1 304 ? 16.778 -29.792 20.739 1.00 33.64 304 GLY B N 1
ATOM 4518 C CA . GLY B 1 304 ? 16.047 -29.193 21.847 1.00 34.33 304 GLY B CA 1
ATOM 4519 C C . GLY B 1 304 ? 16.343 -27.713 22.071 1.00 25.89 304 GLY B C 1
ATOM 4520 O O . GLY B 1 304 ? 15.931 -27.122 23.086 1.00 28.36 304 GLY B O 1
ATOM 4521 N N . GLU B 1 305 ? 17.061 -27.110 21.125 1.00 26.15 305 GLU B N 1
ATOM 4522 C CA . GLU B 1 305 ? 17.425 -25.695 21.223 1.00 25.82 305 GLU B CA 1
ATOM 4523 C C . GLU B 1 305 ? 16.248 -24.809 20.808 1.00 22.71 305 GLU B C 1
ATOM 4524 O O . GLU B 1 305 ? 15.890 -23.853 21.500 1.00 24.40 305 GLU B O 1
ATOM 4530 N N . ILE B 1 306 ? 15.647 -25.137 19.673 1.00 21.06 306 ILE B N 1
ATOM 4531 C CA . ILE B 1 306 ? 14.373 -24.527 19.308 1.00 19.34 306 ILE B CA 1
ATOM 4532 C C . ILE B 1 306 ? 13.278 -25.259 20.077 1.00 21.15 306 ILE B C 1
ATOM 4533 O O . ILE B 1 306 ? 13.048 -26.460 19.886 1.00 22.45 306 ILE B O 1
ATOM 4538 N N . THR B 1 307 ? 12.642 -24.530 20.978 1.00 17.25 307 THR B N 1
ATOM 4539 C CA . THR B 1 307 ? 11.611 -25.077 21.838 1.00 17.15 307 THR B CA 1
ATOM 4540 C C . THR B 1 307 ? 10.174 -24.812 21.364 1.00 21.13 307 THR B C 1
ATOM 4541 O O . THR B 1 307 ? 9.243 -25.519 21.778 1.00 18.20 307 THR B O 1
ATOM 4545 N N . GLU B 1 308 ? 9.976 -23.755 20.568 1.00 15.84 308 GLU B N 1
ATOM 4546 C CA . GLU B 1 308 ? 8.654 -23.415 20.049 1.00 17.17 308 GLU B CA 1
ATOM 4547 C C . GLU B 1 308 ? 8.790 -22.791 18.675 1.00 15.10 308 GLU B C 1
ATOM 4548 O O . GLU B 1 308 ? 9.798 -22.134 18.387 1.00 15.62 308 GLU B O 1
ATOM 4554 N N . VAL B 1 309 ? 7.763 -22.951 17.850 1.00 17.84 309 VAL B N 1
ATOM 4555 C CA . VAL B 1 309 ? 7.682 -22.239 16.573 1.00 14.97 309 VAL B CA 1
ATOM 4556 C C . VAL B 1 309 ? 6.257 -21.731 16.422 1.00 16.48 309 VAL B C 1
ATOM 4557 O O . VAL B 1 309 ? 5.320 -22.429 16.807 1.00 16.06 309 VAL B O 1
ATOM 4561 N N . PHE B 1 310 ? 6.080 -20.514 15.886 1.00 14.17 310 PHE B N 1
ATOM 4562 C CA . PHE B 1 310 ? 4.734 -20.033 15.571 1.00 16.99 310 PHE B CA 1
ATOM 4563 C C . PHE B 1 310 ? 4.700 -19.095 14.394 1.00 15.16 310 PHE B C 1
ATOM 4564 O O . PHE B 1 310 ? 5.711 -18.527 13.990 1.00 16.70 310 PHE B O 1
ATOM 4572 N N . ALA B 1 311 ? 3.502 -18.958 13.838 1.00 16.52 311 ALA B N 1
ATOM 4573 C CA . ALA B 1 311 ? 3.249 -18.032 12.738 1.00 18.62 311 ALA B CA 1
ATOM 4574 C C . ALA B 1 311 ? 2.348 -16.924 13.242 1.00 19.09 311 ALA B C 1
ATOM 4575 O O . ALA B 1 311 ? 1.563 -17.145 14.152 1.00 17.27 311 ALA B O 1
ATOM 4577 N N . CYS B 1 312 ? 2.443 -15.735 12.671 1.00 16.54 312 CYS B N 1
ATOM 4578 C CA . CYS B 1 312 ? 1.599 -14.650 13.134 1.00 13.89 312 CYS B CA 1
ATOM 4579 C C . CYS B 1 312 ? 1.024 -13.862 11.977 1.00 16.93 312 CYS B C 1
ATOM 4580 O O . CYS B 1 312 ? 1.613 -13.770 10.887 1.00 17.07 312 CYS B O 1
ATOM 4583 N N . GLY B 1 313 ? -0.123 -13.255 12.237 1.00 15.79 313 GLY B N 1
ATOM 4584 C CA . GLY B 1 313 ? -0.777 -12.487 11.197 1.00 16.55 313 GLY B CA 1
ATOM 4585 C C . GLY B 1 313 ? -2.101 -11.957 11.686 1.00 18.80 313 GLY B C 1
ATOM 4586 O O . GLY B 1 313 ? -2.555 -12.339 12.754 1.00 16.25 313 GLY B O 1
ATOM 4587 N N . THR B 1 314 ? -2.712 -11.078 10.903 1.00 14.29 314 THR B N 1
ATOM 4588 C CA . THR B 1 314 ? -3.962 -10.429 11.294 1.00 14.99 314 THR B CA 1
ATOM 4589 C C . THR B 1 314 ? -5.079 -11.419 11.623 1.00 19.66 314 THR B C 1
ATOM 4590 O O . THR B 1 314 ? -5.680 -11.327 12.695 1.00 19.88 314 THR B O 1
ATOM 4594 N N . ALA B 1 315 ? -5.321 -12.381 10.733 1.00 17.42 315 ALA B N 1
ATOM 4595 C CA . ALA B 1 315 ? -6.477 -13.285 10.866 1.00 19.87 315 ALA B CA 1
ATOM 4596 C C . ALA B 1 315 ? -6.405 -14.147 12.117 1.00 18.87 315 ALA B C 1
ATOM 4597 O O . ALA B 1 315 ? -7.312 -14.120 12.936 1.00 23.76 315 ALA B O 1
ATOM 4599 N N . ALA B 1 316 ? -5.322 -14.902 12.261 1.00 18.62 316 ALA B N 1
ATOM 4600 C CA . ALA B 1 316 ? -5.227 -15.859 13.372 1.00 24.69 316 ALA B CA 1
ATOM 4601 C C . ALA B 1 316 ? -4.532 -15.328 14.630 1.00 25.35 316 ALA B C 1
ATOM 4602 O O . ALA B 1 316 ? -4.547 -16.009 15.659 1.00 22.97 316 ALA B O 1
ATOM 4604 N N . VAL B 1 317 ? -3.968 -14.115 14.549 1.00 20.06 317 VAL B N 1
ATOM 4605 C CA . VAL B 1 317 ? -3.072 -13.515 15.558 1.00 18.47 317 VAL B CA 1
ATOM 4606 C C . VAL B 1 317 ? -1.769 -14.337 15.686 1.00 20.88 317 VAL B C 1
ATOM 4607 O O . VAL B 1 317 ? -0.721 -13.945 15.163 1.00 17.21 317 VAL B O 1
ATOM 4611 N N . ILE B 1 318 ? -1.836 -15.476 16.367 1.00 17.13 318 ILE B N 1
ATOM 4612 C CA . ILE B 1 318 ? -0.705 -16.389 16.480 1.00 15.47 318 ILE B CA 1
ATOM 4613 C C . ILE B 1 318 ? -1.211 -17.800 16.317 1.00 18.58 318 ILE B C 1
ATOM 4614 O O . ILE B 1 318 ? -2.234 -18.147 16.898 1.00 17.70 318 ILE B O 1
ATOM 4619 N N . THR B 1 319 ? -0.529 -18.576 15.479 1.00 15.25 319 THR B N 1
ATOM 4620 C CA . THR B 1 319 ? -0.818 -19.995 15.268 1.00 17.07 319 THR B CA 1
ATOM 4621 C C . THR B 1 319 ? 0.422 -20.818 15.571 1.00 19.19 319 THR B C 1
ATOM 4622 O O . THR B 1 319 ? 1.448 -20.652 14.907 1.00 17.82 319 THR B O 1
ATOM 4626 N N . PRO B 1 320 ? 0.348 -21.720 16.567 1.00 17.62 320 PRO B N 1
ATOM 4627 C CA . PRO B 1 320 ? 1.503 -22.570 16.875 1.00 16.80 320 PRO B CA 1
ATOM 4628 C C . PRO B 1 320 ? 1.804 -23.542 15.730 1.00 17.65 320 PRO B C 1
ATOM 4629 O O . PRO B 1 320 ? 0.891 -24.034 15.058 1.00 18.00 320 PRO B O 1
ATOM 4633 N N . VAL B 1 321 ? 3.091 -23.801 15.518 1.00 17.18 321 VAL B N 1
ATOM 4634 C CA . VAL B 1 321 ? 3.545 -24.787 14.551 1.00 17.95 321 VAL B CA 1
ATOM 4635 C C . VAL B 1 321 ? 4.037 -26.040 15.276 1.00 16.72 321 VAL B C 1
ATOM 4636 O O . VAL B 1 321 ? 4.927 -25.957 16.127 1.00 21.70 321 VAL B O 1
ATOM 4640 N N . ALA B 1 322 ? 3.461 -27.198 14.948 1.00 22.18 322 ALA B N 1
ATOM 4641 C CA . ALA B 1 322 ? 3.807 -28.442 15.663 1.00 20.71 322 ALA B CA 1
ATOM 4642 C C . ALA B 1 322 ? 4.789 -29.326 14.911 1.00 24.75 322 ALA B C 1
ATOM 4643 O O . ALA B 1 322 ? 5.514 -30.120 15.518 1.00 24.54 322 ALA B O 1
ATOM 4645 N N . ARG B 1 323 ? 4.825 -29.182 13.595 1.00 21.34 323 ARG B N 1
ATOM 4646 C CA . ARG B 1 323 ? 5.412 -30.211 12.741 1.00 23.59 323 ARG B CA 1
ATOM 4647 C C . ARG B 1 323 ? 5.905 -29.590 11.442 1.00 28.08 323 ARG B C 1
ATOM 4648 O O . ARG B 1 323 ? 5.280 -28.673 10.925 1.00 21.68 323 ARG B O 1
ATOM 4656 N N . VAL B 1 324 ? 7.010 -30.097 10.910 1.00 23.69 324 VAL B N 1
ATOM 4657 C CA . VAL B 1 324 ? 7.601 -29.538 9.691 1.00 23.63 324 VAL B CA 1
ATOM 4658 C C . VAL B 1 324 ? 7.995 -30.652 8.742 1.00 28.80 324 VAL B C 1
ATOM 4659 O O . VAL B 1 324 ? 8.580 -31.659 9.155 1.00 29.62 324 VAL B O 1
ATOM 4663 N N . ARG B 1 325 ? 7.653 -30.476 7.474 1.00 24.37 325 ARG B N 1
ATOM 4664 C CA . ARG B 1 325 ? 8.110 -31.373 6.422 1.00 26.10 325 ARG B CA 1
ATOM 4665 C C . ARG B 1 325 ? 9.102 -30.619 5.547 1.00 33.31 325 ARG B C 1
ATOM 4666 O O . ARG B 1 325 ? 8.802 -29.520 5.073 1.00 28.74 325 ARG B O 1
ATOM 4674 N N . HIS B 1 326 ? 10.285 -31.191 5.359 1.00 31.13 326 HIS B N 1
ATOM 4675 C CA . HIS B 1 326 ? 11.271 -30.620 4.449 1.00 30.26 326 HIS B CA 1
ATOM 4676 C C . HIS B 1 326 ? 11.909 -31.709 3.607 1.00 36.69 326 HIS B C 1
ATOM 4677 O O . HIS B 1 326 ? 12.779 -32.432 4.088 1.00 28.84 326 HIS B O 1
ATOM 4684 N N . GLY B 1 327 ? 11.494 -31.809 2.349 1.00 37.81 327 GLY B N 1
ATOM 4685 C CA . GLY B 1 327 ? 11.896 -32.925 1.516 1.00 39.08 327 GLY B CA 1
ATOM 4686 C C . GLY B 1 327 ? 11.407 -34.215 2.151 1.00 43.15 327 GLY B C 1
ATOM 4687 O O . GLY B 1 327 ? 10.228 -34.350 2.475 1.00 43.70 327 GLY B O 1
ATOM 4688 N N . ALA B 1 328 ? 12.318 -35.160 2.349 1.00 39.93 328 ALA B N 1
ATOM 4689 C CA . ALA B 1 328 ? 11.961 -36.415 2.989 1.00 44.24 328 ALA B CA 1
ATOM 4690 C C . ALA B 1 328 ? 11.869 -36.214 4.499 1.00 46.97 328 ALA B C 1
ATOM 4691 O O . ALA B 1 328 ? 11.045 -36.836 5.169 1.00 53.54 328 ALA B O 1
ATOM 4693 N N . SER B 1 329 ? 12.712 -35.327 5.020 1.00 38.49 329 SER B N 1
ATOM 4694 C CA . SER B 1 329 ? 12.780 -35.076 6.452 1.00 37.25 329 SER B CA 1
ATOM 4695 C C . SER B 1 329 ? 11.455 -34.585 7.039 1.00 37.67 329 SER B C 1
ATOM 4696 O O . SER B 1 329 ? 10.692 -33.841 6.412 1.00 35.49 329 SER B O 1
ATOM 4699 N N . GLU B 1 330 ? 11.191 -35.028 8.256 1.00 30.77 330 GLU B N 1
ATOM 4700 C CA . GLU B 1 330 ? 10.015 -34.602 8.976 1.00 34.68 330 GLU B CA 1
ATOM 4701 C C . GLU B 1 330 ? 10.395 -34.509 10.422 1.00 37.21 330 GLU B C 1
ATOM 4702 O O . GLU B 1 330 ? 10.970 -35.443 10.972 1.00 39.55 330 GLU B O 1
ATOM 4708 N N . PHE B 1 331 ? 10.097 -33.383 11.049 1.00 28.72 331 PHE B N 1
ATOM 4709 C CA . PHE B 1 331 ? 10.392 -33.278 12.463 1.00 30.69 331 PHE B CA 1
ATOM 4710 C C . PHE B 1 331 ? 9.272 -32.553 13.200 1.00 31.88 331 PHE B C 1
ATOM 4711 O O . PHE B 1 331 ? 8.488 -31.823 12.592 1.00 29.61 331 PHE B O 1
ATOM 4719 N N . ARG B 1 332 ? 9.189 -32.807 14.505 1.00 25.40 332 ARG B N 1
ATOM 4720 C CA . ARG B 1 332 ? 8.190 -32.210 15.379 1.00 21.74 332 ARG B CA 1
ATOM 4721 C C . ARG B 1 332 ? 8.840 -31.140 16.228 1.00 22.52 332 ARG B C 1
ATOM 4722 O O . ARG B 1 332 ? 10.056 -31.146 16.429 1.00 26.69 332 ARG B O 1
ATOM 4730 N N . ILE B 1 333 ? 8.024 -30.228 16.743 1.00 19.46 333 ILE B N 1
ATOM 4731 C CA . ILE B 1 333 ? 8.528 -29.192 17.626 1.00 20.26 333 ILE B CA 1
ATOM 4732 C C . ILE B 1 333 ? 8.132 -29.578 19.026 1.00 22.46 333 ILE B C 1
ATOM 4733 O O . ILE B 1 333 ? 6.964 -29.476 19.381 1.00 20.43 333 ILE B O 1
ATOM 4738 N N . ALA B 1 334 ? 9.113 -29.997 19.821 1.00 21.92 334 ALA B N 1
ATOM 4739 C CA . ALA B 1 334 ? 8.853 -30.421 21.198 1.00 28.55 334 ALA B CA 1
ATOM 4740 C C . ALA B 1 334 ? 7.721 -31.439 21.248 1.00 22.68 334 ALA B C 1
ATOM 4741 O O . ALA B 1 334 ? 7.733 -32.434 20.521 1.00 27.91 334 ALA B O 1
ATOM 4743 N N . ASP B 1 335 ? 6.732 -31.184 22.098 1.00 26.90 335 ASP B N 1
ATOM 4744 C CA . ASP B 1 335 ? 5.646 -32.132 22.309 1.00 29.84 335 ASP B CA 1
ATOM 4745 C C . ASP B 1 335 ? 4.491 -31.886 21.343 1.00 28.28 335 ASP B C 1
ATOM 4746 O O . ASP B 1 335 ? 3.430 -32.496 21.465 1.00 29.25 335 ASP B O 1
ATOM 4751 N N . GLY B 1 336 ? 4.690 -30.987 20.375 1.00 25.31 336 GLY B N 1
ATOM 4752 C CA . GLY B 1 336 ? 3.638 -30.666 19.426 1.00 23.25 336 GLY B CA 1
ATOM 4753 C C . GLY B 1 336 ? 2.503 -29.795 19.947 1.00 24.49 336 GLY B C 1
ATOM 4754 O O . GLY B 1 336 ? 1.552 -29.484 19.218 1.00 26.79 336 GLY B O 1
ATOM 4755 N N . GLN B 1 337 ? 2.587 -29.408 21.218 1.00 18.60 337 GLN B N 1
ATOM 4756 C CA . GLN B 1 337 ? 1.576 -28.565 21.845 1.00 23.64 337 GLN B CA 1
ATOM 4757 C C . GLN B 1 337 ? 1.978 -27.096 21.718 1.00 19.70 337 GLN B C 1
ATOM 4758 O O . GLN B 1 337 ? 3.145 -26.799 21.516 1.00 22.16 337 GLN B O 1
ATOM 4764 N N . PRO B 1 338 ? 1.015 -26.179 21.855 1.00 27.60 338 PRO B N 1
ATOM 4765 C CA . PRO B 1 338 ? 1.358 -24.754 21.880 1.00 19.17 338 PRO B CA 1
ATOM 4766 C C . PRO B 1 338 ? 2.379 -24.459 22.968 1.00 21.44 338 PRO B C 1
ATOM 4767 O O . PRO B 1 338 ? 2.201 -24.910 24.116 1.00 23.83 338 PRO B O 1
ATOM 4771 N N . GLY B 1 339 ? 3.423 -23.710 22.622 1.00 18.79 339 GLY B N 1
ATOM 4772 C CA . GLY B 1 339 ? 4.491 -23.397 23.560 1.00 16.63 339 GLY B CA 1
ATOM 4773 C C . GLY B 1 339 ? 4.148 -22.297 24.552 1.00 19.20 339 GLY B C 1
ATOM 4774 O O . GLY B 1 339 ? 3.193 -21.536 24.366 1.00 19.47 339 GLY B O 1
ATOM 4775 N N . GLU B 1 340 ? 4.932 -22.226 25.626 1.00 20.86 340 GLU B N 1
ATOM 4776 C CA . GLU B 1 340 ? 4.685 -21.294 26.718 1.00 20.94 340 GLU B CA 1
ATOM 4777 C C . GLU B 1 340 ? 4.819 -19.842 26.289 1.00 19.41 340 GLU B C 1
ATOM 4778 O O . GLU B 1 340 ? 3.939 -19.029 26.584 1.00 17.73 340 GLU B O 1
ATOM 4784 N N . VAL B 1 341 ? 5.915 -19.515 25.599 1.00 18.19 341 VAL B N 1
ATOM 4785 C CA . VAL B 1 341 ? 6.151 -18.140 25.166 1.00 16.61 341 VAL B CA 1
ATOM 4786 C C . VAL B 1 341 ? 5.128 -17.760 24.081 1.00 18.21 341 VAL B C 1
ATOM 4787 O O . VAL B 1 341 ? 4.564 -16.653 24.097 1.00 14.69 341 VAL B O 1
ATOM 4791 N N . THR B 1 342 ? 4.854 -18.710 23.193 1.00 16.95 342 THR B N 1
ATOM 4792 C CA . THR B 1 342 ? 3.861 -18.542 22.130 1.00 17.86 342 THR B CA 1
ATOM 4793 C C . THR B 1 342 ? 2.512 -18.080 22.689 1.00 18.27 342 THR B C 1
ATOM 4794 O O . THR B 1 342 ? 1.946 -17.092 22.233 1.00 17.67 342 THR B O 1
ATOM 4798 N N . MET B 1 343 ? 2.011 -18.802 23.684 1.00 16.70 343 MET B N 1
ATOM 4799 C CA . MET B 1 343 ? 0.686 -18.489 24.239 1.00 18.06 343 MET B CA 1
ATOM 4800 C C . MET B 1 343 ? 0.690 -17.266 25.163 1.00 19.68 343 MET B C 1
ATOM 4801 O O . MET B 1 343 ? -0.331 -16.598 25.302 1.00 20.24 343 MET B O 1
ATOM 4806 N N . ALA B 1 344 ? 1.815 -16.996 25.820 1.00 16.38 344 ALA B N 1
ATOM 4807 C CA . ALA B 1 344 ? 1.937 -15.788 26.627 1.00 23.26 344 ALA B CA 1
ATOM 4808 C C . ALA B 1 344 ? 1.808 -14.560 25.736 1.00 21.37 344 ALA B C 1
ATOM 4809 O O . ALA B 1 344 ? 1.058 -13.639 26.041 1.00 16.40 344 ALA B O 1
ATOM 4811 N N . LEU B 1 345 ? 2.533 -14.559 24.626 1.00 18.40 345 LEU B N 1
ATOM 4812 C CA . LEU B 1 345 ? 2.458 -13.457 23.678 1.00 17.03 345 LEU B CA 1
ATOM 4813 C C . LEU B 1 345 ? 1.068 -13.370 23.028 1.00 15.66 345 LEU B C 1
ATOM 4814 O O . LEU B 1 345 ? 0.543 -12.274 22.831 1.00 18.35 345 LEU B O 1
ATOM 4819 N N . ARG B 1 346 ? 0.471 -14.515 22.703 1.00 16.95 346 ARG B N 1
ATOM 4820 C CA . ARG B 1 346 ? -0.855 -14.490 22.090 1.00 15.54 346 ARG B CA 1
ATOM 4821 C C . ARG B 1 346 ? -1.885 -13.908 23.047 1.00 16.65 346 ARG B C 1
ATOM 4822 O O . ARG B 1 346 ? -2.701 -13.068 22.665 1.00 17.21 346 ARG B O 1
ATOM 4830 N N . ASP B 1 347 ? -1.829 -14.334 24.302 1.00 18.70 347 ASP B N 1
ATOM 4831 C CA . ASP B 1 347 ? -2.762 -13.837 25.296 1.00 18.71 347 ASP B CA 1
ATOM 4832 C C . ASP B 1 347 ? -2.616 -12.321 25.505 1.00 16.25 347 ASP B C 1
ATOM 4833 O O . ASP B 1 347 ? -3.609 -11.619 25.682 1.00 18.09 347 ASP B O 1
ATOM 4838 N N . THR B 1 348 ? -1.379 -11.834 25.503 1.00 15.29 348 THR B N 1
ATOM 4839 C CA . THR B 1 348 ? -1.129 -10.407 25.685 1.00 16.25 348 THR B CA 1
ATOM 4840 C C . THR B 1 348 ? -1.657 -9.623 24.486 1.00 19.33 348 THR B C 1
ATOM 4841 O O . THR B 1 348 ? -2.399 -8.658 24.657 1.00 19.39 348 THR B O 1
ATOM 4845 N N . LEU B 1 349 ? -1.293 -10.047 23.275 1.00 19.27 349 LEU B N 1
ATOM 4846 C CA . LEU B 1 349 ? -1.747 -9.324 22.080 1.00 16.10 349 LEU B CA 1
ATOM 4847 C C . LEU B 1 349 ? -3.269 -9.359 21.907 1.00 18.35 349 LEU B C 1
ATOM 4848 O O . LEU B 1 349 ? -3.872 -8.330 21.602 1.00 16.66 349 LEU B O 1
ATOM 4853 N N . THR B 1 350 ? -3.899 -10.519 22.085 1.00 15.30 350 THR B N 1
ATOM 4854 C CA . THR B 1 350 ? -5.343 -10.568 21.953 1.00 19.16 350 THR B CA 1
ATOM 4855 C C . THR B 1 350 ? -5.973 -9.719 23.053 1.00 21.15 350 THR B C 1
ATOM 4856 O O . THR B 1 350 ? -7.002 -9.090 22.823 1.00 21.31 350 THR B O 1
ATOM 4860 N N . GLY B 1 351 ? -5.329 -9.681 24.225 1.00 19.57 351 GLY B N 1
ATOM 4861 C CA . GLY B 1 351 ? -5.829 -8.903 25.341 1.00 21.01 351 GLY B CA 1
ATOM 4862 C C . GLY B 1 351 ? -5.855 -7.423 25.002 1.00 19.47 351 GLY B C 1
ATOM 4863 O O . GLY B 1 351 ? -6.822 -6.728 25.302 1.00 20.81 351 GLY B O 1
ATOM 4864 N N . ILE B 1 352 ? -4.785 -6.938 24.380 1.00 17.21 352 ILE B N 1
ATOM 4865 C CA . ILE B 1 352 ? -4.740 -5.556 23.951 1.00 18.12 352 ILE B CA 1
ATOM 4866 C C . ILE B 1 352 ? -5.858 -5.305 22.932 1.00 18.17 352 ILE B C 1
ATOM 4867 O O . ILE B 1 352 ? -6.561 -4.305 23.043 1.00 15.64 352 ILE B O 1
ATOM 4872 N N . GLN B 1 353 ? -6.039 -6.209 21.966 1.00 18.29 353 GLN B N 1
ATOM 4873 C CA . GLN B 1 353 ? -7.017 -5.970 20.887 1.00 15.63 353 GLN B CA 1
ATOM 4874 C C . GLN B 1 353 ? -8.472 -6.043 21.369 1.00 17.58 353 GLN B C 1
ATOM 4875 O O . GLN B 1 353 ? -9.379 -5.455 20.758 1.00 21.42 353 GLN B O 1
ATOM 4881 N N . ARG B 1 354 ? -8.692 -6.732 22.481 1.00 19.53 354 ARG B N 1
ATOM 4882 C CA . ARG B 1 354 ? -10.025 -6.827 23.058 1.00 20.87 354 ARG B CA 1
ATOM 4883 C C . ARG B 1 354 ? -10.268 -5.807 24.169 1.00 20.79 354 ARG B C 1
ATOM 4884 O O . ARG B 1 354 ? -11.372 -5.737 24.704 1.00 27.35 354 ARG B O 1
ATOM 4892 N N . GLY B 1 355 ? -9.244 -5.032 24.515 1.00 18.05 355 GLY B N 1
ATOM 4893 C CA . GLY B 1 355 ? -9.372 -3.960 25.489 1.00 23.07 355 GLY B CA 1
ATOM 4894 C C . GLY B 1 355 ? -9.230 -4.420 26.928 1.00 24.58 355 GLY B C 1
ATOM 4895 O O . GLY B 1 355 ? -9.453 -3.634 27.854 1.00 28.18 355 GLY B O 1
ATOM 4896 N N . THR B 1 356 ? -8.862 -5.682 27.129 1.00 22.22 356 THR B N 1
ATOM 4897 C CA . THR B 1 356 ? -8.727 -6.201 28.488 1.00 20.83 356 THR B CA 1
ATOM 4898 C C . THR B 1 356 ? -7.303 -6.100 29.048 1.00 22.85 356 THR B C 1
ATOM 4899 O O . THR B 1 356 ? -7.090 -6.326 30.238 1.00 27.11 356 THR B O 1
ATOM 4903 N N . PHE B 1 357 ? -6.331 -5.758 28.208 1.00 18.67 357 PHE B N 1
ATOM 4904 C CA . PHE B 1 357 ? -4.948 -5.610 28.635 1.00 21.10 357 PHE B CA 1
ATOM 4905 C C . PHE B 1 357 ? -4.524 -4.207 28.268 1.00 25.73 357 PHE B C 1
ATOM 4906 O O . PHE B 1 357 ? -4.844 -3.741 27.166 1.00 26.97 357 PHE B O 1
ATOM 4914 N N . ALA B 1 358 ? -3.793 -3.541 29.164 1.00 19.93 358 ALA B N 1
ATOM 4915 C CA . ALA B 1 358 ? -3.421 -2.138 28.951 1.00 25.67 358 ALA B CA 1
ATOM 4916 C C . ALA B 1 358 ? -2.698 -1.853 27.618 1.00 23.61 358 ALA B C 1
ATOM 4917 O O . ALA B 1 358 ? -1.713 -2.504 27.245 1.00 24.66 358 ALA B O 1
ATOM 4919 N N . ASP B 1 359 ? -3.188 -0.832 26.936 1.00 22.23 359 ASP B N 1
ATOM 4920 C CA . ASP B 1 359 ? -2.695 -0.447 25.623 1.00 23.43 359 ASP B CA 1
ATOM 4921 C C . ASP B 1 359 ? -1.560 0.555 25.790 1.00 21.11 359 ASP B C 1
ATOM 4922 O O . ASP B 1 359 ? -1.698 1.745 25.505 1.00 21.74 359 ASP B O 1
ATOM 4927 N N . THR B 1 360 ? -0.428 0.053 26.263 1.00 20.58 360 THR B N 1
ATOM 4928 C CA . THR B 1 360 ? 0.724 0.884 26.574 1.00 22.10 360 THR B CA 1
ATOM 4929 C C . THR B 1 360 ? 1.277 1.657 25.367 1.00 27.03 360 THR B C 1
ATOM 4930 O O . THR B 1 360 ? 1.770 2.780 25.510 1.00 23.34 360 THR B O 1
ATOM 4934 N N . HIS B 1 361 ? 1.177 1.074 24.173 1.00 22.21 361 HIS B N 1
ATOM 4935 C CA . HIS B 1 361 ? 1.788 1.681 22.987 1.00 23.58 361 HIS B CA 1
ATOM 4936 C C . HIS B 1 361 ? 0.799 2.511 22.150 1.00 22.40 361 HIS B C 1
ATOM 4937 O O . HIS B 1 361 ? 1.173 3.094 21.147 1.00 25.48 361 HIS B O 1
ATOM 4944 N N . GLY B 1 362 ? -0.454 2.581 22.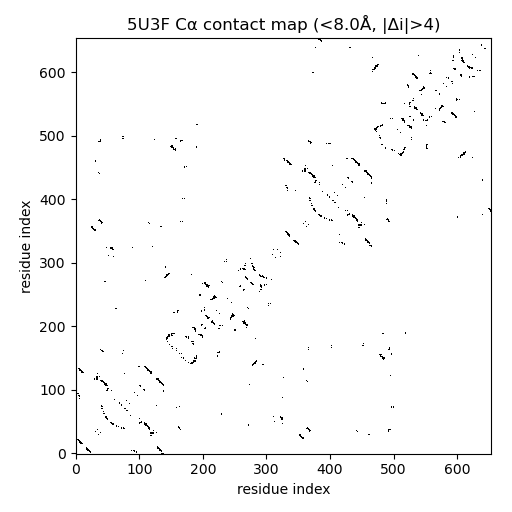583 1.00 20.51 362 GLY B N 1
ATOM 4945 C CA . GLY B 1 362 ? -1.460 3.363 21.873 1.00 21.64 362 GLY B CA 1
ATOM 4946 C C . GLY B 1 362 ? -1.783 2.810 20.494 1.00 19.69 362 GLY B C 1
ATOM 4947 O O . GLY B 1 362 ? -1.816 3.529 19.498 1.00 25.52 362 GLY B O 1
ATOM 4948 N N . TRP B 1 363 ? -1.986 1.505 20.445 1.00 20.21 363 TRP B N 1
ATOM 4949 C CA . TRP B 1 363 ? -2.240 0.794 19.197 1.00 22.37 363 TRP B CA 1
ATOM 4950 C C . TRP B 1 363 ? -3.715 0.789 18.847 1.00 21.74 363 TRP B C 1
ATOM 4951 O O . TRP B 1 363 ? -4.087 0.614 17.685 1.00 19.61 363 TRP B O 1
ATOM 4962 N N . MET B 1 364 ? -4.558 0.968 19.863 1.00 17.61 364 MET B N 1
ATOM 4963 C CA . MET B 1 364 ? -6.006 0.860 19.671 1.00 18.05 364 MET B CA 1
ATOM 4964 C C . MET B 1 364 ? -6.624 2.239 19.482 1.00 21.83 364 MET B C 1
ATOM 4965 O O . MET B 1 364 ? -6.308 3.156 20.229 1.00 19.99 364 MET B O 1
ATOM 4970 N N . ALA B 1 365 ? -7.532 2.384 18.515 1.00 18.22 365 ALA B N 1
ATOM 4971 C CA . ALA B 1 365 ? -8.164 3.675 18.268 1.00 17.66 365 ALA B CA 1
ATOM 4972 C C . ALA B 1 365 ? -9.611 3.461 17.863 1.00 19.53 365 ALA B C 1
ATOM 4973 O O . ALA B 1 365 ? -9.957 2.454 17.246 1.00 18.43 365 ALA B O 1
ATOM 4975 N N . ARG B 1 366 ? -10.456 4.409 18.243 1.00 21.69 366 ARG B N 1
ATOM 4976 C CA . ARG B 1 366 ? -11.878 4.348 17.950 1.00 21.41 366 ARG B CA 1
ATOM 4977 C C . ARG B 1 366 ? -12.171 4.425 16.461 1.00 18.66 366 ARG B C 1
ATOM 4978 O O . ARG B 1 366 ? -11.628 5.288 15.772 1.00 24.81 366 ARG B O 1
ATOM 4986 N N . LEU B 1 367 ? -13.035 3.521 15.986 1.00 21.71 367 LEU B N 1
ATOM 4987 C CA . LEU B 1 367 ? -13.545 3.547 14.618 1.00 20.25 367 LEU B CA 1
ATOM 4988 C C . LEU B 1 367 ? -14.992 4.036 14.547 1.00 21.27 367 LEU B C 1
ATOM 4989 O O . LEU B 1 367 ? -15.366 4.685 13.577 1.00 25.01 367 LEU B O 1
ATOM 4994 N N . GLY B 1 368 ? -15.798 3.691 15.561 1.00 26.66 368 GLY B N 1
ATOM 4995 C CA . GLY B 1 368 ? -17.211 4.052 15.612 1.00 25.77 368 GLY B CA 1
ATOM 4996 C C . GLY B 1 368 ? -17.893 3.440 16.824 1.00 25.35 368 GLY B C 1
ATOM 4997 O O . GLY B 1 368 ? -17.212 3.053 17.783 1.00 26.65 368 GLY B O 1
#

Radius of gyration: 26.58 Å; Cα contacts (8 Å, |Δi|>4): 1640; chains: 2; bounding box: 60×52×83 Å

Foldseek 3Di:
DFFKKWKWKFAAPPGIDDIDIGTPDDDDADPQFCCNPPNLKAKFKFWWAAAPVGFIKTFQLLVRLVQSQVLCVQSVHDRDHSVNSLVRLLVVCVVRVVLADDDDDLWTKMKMWMKGGRDGDNDDDDHRMMMIMIDIHTAAAWEEEEDQPAAQWAAVTNAQHRGVSSLVSCVVVCVVCVVVVGRWYWHAYDPPSWWTAAISAWFKKWWFDDDLQIAIEGAAPPNRHYPAPLVVVLVVVCVVVNHHYDHHTDTPVNVVVCQVVCRGQWMWIAHRRPGIHTHAKYDYPPDIDGRHVSDHDDVRVVSSCVVSCVVRVNDDPVPPRMDTSD/DFFFWKWKWKAAQVPGIDDTDIGTDDDDDADPQFCCNPPVLKFKFKFWWAAAPVGFIKTFQLLVRLVQSQVLCVQSVHHRDHSVNSLVRLLVVCVVGVVLADDDDDLKTKMKMWMKGGRAGDNDPDDHRMMMIMIIIDIAEQAWEEEEDQPFAQWAQVTNAQHRGPSSLVSCPVVCVVCVVVVGRWYWHDYDPPSWWTAAISAWFKWWWFDDDLAIEIEGAAHPNRHYPAPLVVVLVVVCVVVNHHYYHHTDTPVNVVVCQVVCGGQWMWTAHNRRRIYTHFKYDYPPDIDGRHPSHHDDSRVVSSCQVSCVVRVNHDPVPPRMDTSD